Protein AF-0000000070730265 (afdb_homodimer)

Nearest PDB structures (foldseek):
  7rja-assembly1_B  TM=9.788E-01  e=1.476E-58  Candida albicans SC5314
  8ab7-assembly1_B  TM=8.749E-01  e=6.401E-38  Yarrowia lipolytica
  8e7s-assembly1_B  TM=9.043E-01  e=6.675E-35  Saccharomyces cerevisiae
  8q1b-assembly1_M  TM=8.495E-01  e=5.664E-34  Schizosaccharomyces pombe
  7jrg-assembly1_B  TM=8.552E-01  e=3.937E-26  Vigna radiata var. radiata

Foldseek 3Di:
DPPPPFDWDWDADDLAAIEIEGADPDQKKKKKKKQQQLACLHDDFALSVLLQQLQQADFPVDHSVRSVVVCVVQPKDWGWDHDLGIIMIIMMGGQVCLLVVLQSNLRRLQTRDLDPVCSVPGSVVVLVVVVVVQCLDQVSVQVLCQQCQFQVHRSNGGRGDDVVGDDDSVNSVVSSLQRSGNNRIYMYMYNYDRVVNNVSNCVHSNVNHHSHDDDDDDATDTDWPAEAEAAHADKKKKKKKDKFFLQCVQQLLLLQQLQAAPLDGDCVHVLVVQAQWHWDWADDPRIIMTMIMRIGHLQSRQVSVVVSLVSSVPQDLVSSVVSQVVSVVSLVSVADSVRGDDDGHDSDDDDRDTIYMYIYHDPVRHDDPVVD/DPPPPFDWDWDADDLAAIEIETADPDQKKKKKKKQQQLACLHDDFALSVLLQQLQQADFPVDHSVRSVVVCVVQVKDWGWDHDLGIIMIIMMGGQVCLLVVLQSNLRRLQTRDLDPVCSVPGSVVVLVVVVVVQCLDQVSVQVLCQQCQFQVHRSNGGRGDDVVGDDDSVNSVVSSLQRSGNNRMYMYMYNYDRVVNNVSNCVHSNVVHHSHDDDDDDQTDTDWPAEAEAAHADKKKKKKKDKFFLQCVQQLLLLQQLQAAPLDGDCVHVLVVQAQWHWDWADDPRIIMTMIMRIGHLQSRQVSVVVSLVSSVPQDLVSSVVSQVVSVVSQVSVADSVRGDDDGHDSDDDDRDTIYMYIYHDPVRHDDPVVD

InterPro domains:
  IPR007863 Peptidase M16, C-terminal [PF05193] (167-322)
  IPR011249 Metalloenzyme, LuxS/M16 peptidase-like [SSF63411] (34-213)
  IPR011249 Metalloenzyme, LuxS/M16 peptidase-like [SSF63411] (220-372)
  IPR011765 Peptidase M16, N-terminal [PF00675] (45-161)
  IPR050361 Mitochondrial Processing Peptidase/Ubiquinol-cytochrome c Reductase Complex [PTHR11851] (11-334)

pLDDT: mean 91.42, std 9.84, range [24.59, 98.94]

Sequence (744 aa):
MLSRTAVRAYSSVPNGIKISTKESVNGLTKLHVVVSNAGAKDGKFGTSHLLSKFAFLNNGAKSALRFTRESELLGGHFKGHVRRDALVLKTKFLKQDLPYYVEALGNVLSNTQFTPHEFEEVVLPSALAEARAAQSNSHFTGLEKLHEITFRRGLGNPLYYSESTPIEVEELAQFAQDNFTGENIQIVAQGADEADLTKFVEESAFCYLPKGSKAQAATPEFHKNAEARIPATGKSTALIGFPVKPADFGRYEVLSAAIGTSTLPTSVAPLFKIPGATSHLYKYKDAGLFVISVSGKASDVAQGIRQAKKVAESVTSSDLSKAVKSAELSIALQSKVAHPLEFKPTAADAPVKDFNYVAVGDLNVLPFASELMLSRTAVRAYSSVPNGIKISTKESVNGLTKLHVVVSNAGAKDGKFGTSHLLSKFAFLNNGAKSALRFTRESELLGGHFKGHVRRDALVLKTKFLKQDLPYYVEALGNVLSNTQFTPHEFEEVVLPSALAEARAAQSNSHFTGLEKLHEITFRRGLGNPLYYSESTPIEVEELAQFAQDNFTGENIQIVAQGADEADLTKFVEESAFCYLPKGSKAQAATPEFHKNAEARIPATGKSTALIGFPVKPADFGRYEVLSAAIGTSTLPTSVAPLFKIPGATSHLYKYKDAGLFVISVSGKASDVAQGIRQAKKVAESVTSSDLSKAVKSAELSIALQSKVAHPLEFKPTAADAPVKDFNYVAVGDLNVLPFASEL

Radius of gyration: 31.48 Å; Cα contacts (8 Å, |Δi|>4): 1653; chains: 2; bounding box: 56×95×72 Å

Structure (mmCIF, N/CA/C/O backbone):
data_AF-0000000070730265-model_v1
#
loop_
_entity.id
_entity.type
_entity.pdbx_description
1 polymer 'Cytochrome b-c1 complex subunit 2, mitochondrial'
#
loop_
_atom_site.group_PDB
_atom_site.id
_atom_site.type_symbol
_atom_site.label_atom_id
_atom_site.label_alt_id
_atom_site.label_comp_id
_atom_site.label_asym_id
_atom_site.label_entity_id
_atom_site.label_seq_id
_atom_site.pdbx_PDB_ins_code
_atom_site.Cartn_x
_atom_site.Cartn_y
_atom_site.Cartn_z
_atom_site.occupancy
_atom_site.B_iso_or_equiv
_atom_site.auth_seq_id
_atom_site.auth_comp_id
_atom_site.auth_asym_id
_atom_site.auth_atom_id
_atom_site.pdbx_PDB_model_num
ATOM 1 N N . MET A 1 1 ? 22.578 44.375 25.281 1 24.59 1 MET A N 1
ATOM 2 C CA . MET A 1 1 ? 21.391 44.875 24.578 1 24.59 1 MET A CA 1
ATOM 3 C C . MET A 1 1 ? 20.359 43.75 24.453 1 24.59 1 MET A C 1
ATOM 5 O O . MET A 1 1 ? 20.625 42.688 23.875 1 24.59 1 MET A O 1
ATOM 9 N N . LEU A 1 2 ? 19.484 43.469 25.391 1 33.03 2 LEU A N 1
ATOM 10 C CA . LEU A 1 2 ? 18.625 42.375 25.781 1 33.03 2 LEU A CA 1
ATOM 11 C C . LEU A 1 2 ? 17.672 42 24.641 1 33.03 2 LEU A C 1
ATOM 13 O O . LEU A 1 2 ? 17.219 42.875 23.891 1 33.03 2 LEU A O 1
ATOM 17 N N . SER A 1 3 ? 17.891 40.875 24.047 1 38.22 3 SER A N 1
ATOM 18 C CA . SER A 1 3 ? 17.031 40.281 23.016 1 38.22 3 SER A CA 1
ATOM 19 C C . SER A 1 3 ? 15.562 40.656 23.266 1 38.22 3 SER A C 1
ATOM 21 O O . SER A 1 3 ? 15 40.312 24.312 1 38.22 3 SER A O 1
ATOM 23 N N . ARG A 1 4 ? 15.133 41.875 23.125 1 40.62 4 ARG A N 1
ATOM 24 C CA . ARG A 1 4 ? 13.773 42.375 23.281 1 40.62 4 ARG A CA 1
ATOM 25 C C . ARG A 1 4 ? 12.742 41.344 22.875 1 40.62 4 ARG A C 1
ATOM 27 O O . ARG A 1 4 ? 12.719 40.906 21.719 1 40.62 4 ARG A O 1
ATOM 34 N N . THR A 1 5 ? 12.359 40.375 23.641 1 45.91 5 THR A N 1
ATOM 35 C CA . THR A 1 5 ? 11.328 39.375 23.656 1 45.91 5 THR A CA 1
ATOM 36 C C . THR A 1 5 ? 10.055 39.875 22.969 1 45.91 5 THR A C 1
ATOM 38 O O . THR A 1 5 ? 9.453 40.844 23.422 1 45.91 5 THR A O 1
ATOM 41 N N . ALA A 1 6 ? 10.125 39.844 21.688 1 56.91 6 ALA A N 1
ATOM 42 C CA . ALA A 1 6 ? 9 40.281 20.844 1 56.91 6 ALA A CA 1
ATOM 43 C C . ALA A 1 6 ? 7.668 39.969 21.531 1 56.91 6 ALA A C 1
ATOM 45 O O . ALA A 1 6 ? 7.398 38.812 21.891 1 56.91 6 ALA A O 1
ATOM 46 N N . VAL A 1 7 ? 7.031 40.906 22.016 1 65.19 7 VAL A N 1
ATOM 47 C CA . VAL A 1 7 ? 5.781 40.969 22.766 1 65.19 7 VAL A CA 1
ATOM 48 C C . VAL A 1 7 ? 4.641 40.406 21.922 1 65.19 7 VAL A C 1
ATOM 50 O O . VAL A 1 7 ? 4.484 40.812 20.75 1 65.19 7 VAL A O 1
ATOM 53 N N . ARG A 1 8 ? 4.203 39.062 22.266 1 76.44 8 ARG A N 1
ATOM 54 C CA . ARG A 1 8 ? 3 38.531 21.656 1 76.44 8 ARG A CA 1
ATOM 55 C C . ARG A 1 8 ? 1.749 39.219 22.188 1 76.44 8 ARG A C 1
ATOM 57 O O . ARG A 1 8 ? 1.658 39.5 23.375 1 76.44 8 ARG A O 1
ATOM 64 N N . ALA A 1 9 ? 0.858 39.688 21.266 1 77.75 9 ALA A N 1
ATOM 65 C CA . ALA A 1 9 ? -0.432 40.281 21.625 1 77.75 9 ALA A CA 1
ATOM 66 C C . ALA A 1 9 ? -1.584 39.406 21.125 1 77.75 9 ALA A C 1
ATOM 68 O O . ALA A 1 9 ? -1.46 38.719 20.109 1 77.75 9 ALA A O 1
ATOM 69 N N . TYR A 1 10 ? -2.615 39.312 21.969 1 82.06 10 TYR A N 1
ATOM 70 C CA . TYR A 1 10 ? -3.781 38.469 21.641 1 82.06 10 TYR A CA 1
ATOM 71 C C . TYR A 1 10 ? -5.055 39.312 21.656 1 82.06 10 TYR A C 1
ATOM 73 O O . TYR A 1 10 ? -5.199 40.219 22.484 1 82.06 10 TYR A O 1
ATOM 81 N N . SER A 1 11 ? -5.867 39.094 20.719 1 87.06 11 SER A N 1
ATOM 82 C CA . SER A 1 11 ? -7.195 39.688 20.688 1 87.06 11 SER A CA 1
ATOM 83 C C . SER A 1 11 ? -8.195 38.781 19.969 1 87.06 11 SER A C 1
ATOM 85 O O . SER A 1 11 ? -7.863 37.656 19.594 1 87.06 11 SER A O 1
ATOM 87 N N . SER A 1 12 ? -9.461 39.156 20.094 1 88 12 SER A N 1
ATOM 88 C CA . SER A 1 12 ? -10.516 38.438 19.391 1 88 12 SER A CA 1
ATOM 89 C C . SER A 1 12 ? -11.547 39.375 18.797 1 88 12 SER A C 1
ATOM 91 O O . SER A 1 12 ? -11.68 40.531 19.266 1 88 12 SER A O 1
ATOM 93 N N . VAL A 1 13 ? -12.141 38.969 17.812 1 91.56 13 VAL A N 1
ATOM 94 C CA . VAL A 1 13 ? -13.211 39.781 17.219 1 91.56 13 VAL A CA 1
ATOM 95 C C . VAL A 1 13 ? -14.57 39.156 17.578 1 91.56 13 VAL A C 1
ATOM 97 O O . VAL A 1 13 ? -14.641 38.031 18.078 1 91.56 13 VAL A O 1
ATOM 100 N N . PRO A 1 14 ? -15.648 39.844 17.297 1 86.19 14 PRO A N 1
ATOM 101 C CA . PRO A 1 14 ? -16.969 39.469 17.812 1 86.19 14 PRO A CA 1
ATOM 102 C C . PRO A 1 14 ? -17.406 38.094 17.312 1 86.19 14 PRO A C 1
ATOM 104 O O . PRO A 1 14 ? -18.109 37.375 18.031 1 86.19 14 PRO A O 1
ATOM 107 N N . ASN A 1 15 ? -17.078 37.688 16.188 1 91.81 15 ASN A N 1
ATOM 108 C CA . ASN A 1 15 ? -17.531 36.406 15.68 1 91.81 15 ASN A CA 1
ATOM 109 C C . ASN A 1 15 ? -16.641 35.25 16.141 1 91.81 15 ASN A C 1
ATOM 111 O O . ASN A 1 15 ? -16.766 34.125 15.672 1 91.81 15 ASN A O 1
ATOM 115 N N . GLY A 1 16 ? -15.703 35.562 17 1 91.94 16 GLY A N 1
ATOM 116 C CA . GLY A 1 16 ? -14.969 34.5 17.672 1 91.94 16 GLY A CA 1
ATOM 117 C C . GLY A 1 16 ? -13.578 34.312 17.109 1 91.94 16 GLY A C 1
ATOM 118 O O . GLY A 1 16 ? -12.797 33.5 17.641 1 91.94 16 GLY A O 1
ATOM 119 N N . ILE A 1 17 ? -13.211 34.969 16.062 1 95 17 ILE A N 1
ATOM 120 C CA . ILE A 1 17 ? -11.891 34.844 15.461 1 95 17 ILE A CA 1
ATOM 121 C C . ILE A 1 17 ? -10.82 35.312 16.438 1 95 17 ILE A C 1
ATOM 123 O O . ILE A 1 17 ? -10.945 36.375 17.047 1 95 17 ILE A O 1
ATOM 127 N N . LYS A 1 18 ? -9.844 34.5 16.609 1 93.06 18 LYS A N 1
ATOM 128 C CA . LYS A 1 18 ? -8.734 34.844 17.5 1 93.06 18 LYS A CA 1
ATOM 129 C C . LYS A 1 18 ? -7.574 35.469 16.703 1 93.06 18 LYS A C 1
ATOM 131 O O . LYS A 1 18 ? -7.285 35 15.586 1 93.06 18 LYS A O 1
ATOM 136 N N . ILE A 1 19 ? -6.938 36.438 17.281 1 94.31 19 ILE A N 1
ATOM 137 C CA . ILE A 1 19 ? -5.84 37.125 16.609 1 94.31 19 ILE A CA 1
ATOM 138 C C . ILE A 1 19 ? -4.605 37.094 17.5 1 94.31 19 ILE A C 1
ATOM 140 O O . ILE A 1 19 ? -4.699 37.375 18.703 1 94.31 19 ILE A O 1
ATOM 144 N N . SER A 1 20 ? -3.559 36.719 16.953 1 91.5 20 SER A N 1
ATOM 145 C CA . SER A 1 20 ? -2.273 36.75 17.656 1 91.5 20 SER A CA 1
ATOM 146 C C . SER A 1 20 ? -1.208 37.438 16.797 1 91.5 20 SER A C 1
ATOM 148 O O . SER A 1 20 ? -1.134 37.188 15.586 1 91.5 20 SER A O 1
ATOM 150 N N . THR A 1 21 ? -0.407 38.344 17.375 1 89.69 21 THR A N 1
ATOM 151 C CA . THR A 1 21 ? 0.619 39.031 16.625 1 89.69 21 THR A CA 1
ATOM 152 C C . THR A 1 21 ? 1.957 39 17.359 1 89.69 21 THR A C 1
ATOM 154 O O . THR A 1 21 ? 1.995 38.844 18.578 1 89.69 21 THR A O 1
ATOM 157 N N . LYS A 1 22 ? 2.941 38.906 16.609 1 85.44 22 LYS A N 1
ATOM 158 C CA . LYS A 1 22 ? 4.305 39.062 17.109 1 85.44 22 LYS A CA 1
ATOM 159 C C . LYS A 1 22 ? 5.031 40.188 16.375 1 85.44 22 LYS A C 1
ATOM 161 O O . LYS A 1 22 ? 5.02 40.25 15.141 1 85.44 22 LYS A O 1
ATOM 166 N N . GLU A 1 23 ? 5.527 41.125 17.109 1 76.75 23 GLU A N 1
ATOM 167 C CA . GLU A 1 23 ? 6.191 42.281 16.5 1 76.75 23 GLU A CA 1
ATOM 168 C C . GLU A 1 23 ? 7.512 41.875 15.859 1 76.75 23 GLU A C 1
ATOM 170 O O . GLU A 1 23 ? 8.188 40.938 16.344 1 76.75 23 GLU A O 1
ATOM 175 N N . SER A 1 24 ? 7.605 42.188 14.672 1 73.88 24 SER A N 1
ATOM 176 C CA . SER A 1 24 ? 8.891 42 14.008 1 73.88 24 SER A CA 1
ATOM 177 C C . SER A 1 24 ? 9.438 43.312 13.461 1 73.88 24 SER A C 1
ATOM 179 O O . SER A 1 24 ? 8.672 44.219 13.172 1 73.88 24 SER A O 1
ATOM 181 N N . VAL A 1 25 ? 10.805 43.406 13.57 1 66.94 25 VAL A N 1
ATOM 182 C CA . VAL A 1 25 ? 11.477 44.656 13.203 1 66.94 25 VAL A CA 1
ATOM 183 C C . VAL A 1 25 ? 11.609 44.719 11.68 1 66.94 25 VAL A C 1
ATOM 185 O O . VAL A 1 25 ? 11.898 45.781 11.133 1 66.94 25 VAL A O 1
ATOM 188 N N . ASN A 1 26 ? 11.164 43.656 11.031 1 73.88 26 ASN A N 1
ATOM 189 C CA . ASN A 1 26 ? 11.445 43.719 9.602 1 73.88 26 ASN A CA 1
ATOM 190 C C . ASN A 1 26 ? 10.266 44.312 8.828 1 73.88 26 ASN A C 1
ATOM 192 O O . ASN A 1 26 ? 9.18 44.5 9.383 1 73.88 26 ASN A O 1
ATOM 196 N N . GLY A 1 27 ? 10.5 45.062 7.734 1 82.81 27 GLY A N 1
ATOM 197 C CA . GLY A 1 27 ? 9.539 45.688 6.852 1 82.81 27 GLY A CA 1
ATOM 198 C C . GLY A 1 27 ? 8.578 44.719 6.203 1 82.81 27 GLY A C 1
ATOM 199 O O . GLY A 1 27 ? 7.707 45.125 5.426 1 82.81 27 GLY A O 1
ATOM 200 N N . LEU A 1 28 ? 8.633 43.438 6.602 1 88.25 28 LEU A N 1
ATOM 201 C CA . LEU A 1 28 ? 7.793 42.406 6.004 1 88.25 28 LEU A CA 1
ATOM 202 C C . LEU A 1 28 ? 6.789 41.844 7.02 1 88.25 28 LEU A C 1
ATOM 204 O O . LEU A 1 28 ? 7.098 41.75 8.211 1 88.25 28 LEU A O 1
ATOM 208 N N . THR A 1 29 ? 5.57 41.562 6.543 1 91.19 29 THR A N 1
ATOM 209 C CA . THR A 1 29 ? 4.531 40.938 7.359 1 91.19 29 THR A CA 1
ATOM 210 C C . THR A 1 29 ? 4.211 39.531 6.863 1 91.19 29 THR A C 1
ATOM 212 O O . THR A 1 29 ? 4.035 39.312 5.66 1 91.19 29 THR A O 1
ATOM 215 N N . LYS A 1 30 ? 4.293 38.594 7.672 1 92.06 30 LYS A N 1
ATOM 216 C CA . LYS A 1 30 ? 3.766 37.281 7.426 1 92.06 30 LYS A CA 1
ATOM 217 C C . LYS A 1 30 ? 2.414 37.062 8.109 1 92.06 30 LYS A C 1
ATOM 219 O O . LYS A 1 30 ? 2.301 37.219 9.328 1 92.06 30 LYS A O 1
ATOM 224 N N . LEU A 1 31 ? 1.412 36.906 7.316 1 93 31 LEU A N 1
ATOM 225 C CA . LEU A 1 31 ? 0.05 36.719 7.809 1 93 31 LEU A CA 1
ATOM 226 C C . LEU A 1 31 ? -0.465 35.312 7.496 1 93 31 LEU A C 1
ATOM 228 O O . LEU A 1 31 ? -0.517 34.906 6.332 1 93 31 LEU A O 1
ATOM 232 N N . HIS A 1 32 ? -0.799 34.562 8.586 1 94.56 32 HIS A N 1
ATOM 233 C CA . HIS A 1 32 ? -1.324 33.219 8.438 1 94.56 32 HIS A CA 1
ATOM 234 C C . HIS A 1 32 ? -2.736 33.094 9.008 1 94.56 32 HIS A C 1
ATOM 236 O O . HIS A 1 32 ? -3.02 33.625 10.078 1 94.56 32 HIS A O 1
ATOM 242 N N . VAL A 1 33 ? -3.586 32.562 8.266 1 95.94 33 VAL A N 1
ATOM 243 C CA . VAL A 1 33 ? -4.918 32.219 8.75 1 95.94 33 VAL A CA 1
ATOM 244 C C . VAL A 1 33 ? -5.016 30.703 8.93 1 95.94 33 VAL A C 1
ATOM 246 O O . VAL A 1 33 ? -4.848 29.938 7.973 1 95.94 33 VAL A O 1
ATOM 249 N N . VAL A 1 34 ? -5.293 30.266 10.164 1 94.94 34 VAL A N 1
ATOM 250 C CA . VAL A 1 34 ? -5.352 28.844 10.492 1 94.94 34 VAL A CA 1
ATOM 251 C C . VAL A 1 34 ? -6.797 28.438 10.758 1 94.94 34 VAL A C 1
ATOM 253 O O . VAL A 1 34 ? -7.457 29 11.641 1 94.94 34 VAL A O 1
ATOM 256 N N . VAL A 1 35 ? -7.258 27.516 10 1 95 35 VAL A N 1
ATOM 257 C CA . VAL A 1 35 ? -8.578 26.953 10.234 1 95 35 VAL A CA 1
ATOM 258 C C . VAL A 1 35 ? -8.445 25.562 10.859 1 95 35 VAL A C 1
ATOM 260 O O . VAL A 1 35 ? -8.133 24.594 10.172 1 95 35 VAL A O 1
ATOM 263 N N . SER A 1 36 ? -8.68 25.297 12.148 1 91.06 36 SER A N 1
ATOM 264 C CA . SER A 1 36 ? -8.398 24.094 12.922 1 91.06 36 SER A CA 1
ATOM 265 C C . SER A 1 36 ? -9.352 22.953 12.555 1 91.06 36 SER A C 1
ATOM 267 O O . SER A 1 36 ? -9 21.781 12.68 1 91.06 36 SER A O 1
ATOM 269 N N . ASN A 1 37 ? -10.484 22.984 12.109 1 91.38 37 ASN A N 1
ATOM 270 C CA . ASN A 1 37 ? -11.43 21.922 11.766 1 91.38 37 ASN A CA 1
ATOM 271 C C . ASN A 1 37 ? -11.555 21.75 10.258 1 91.38 37 ASN A C 1
ATOM 273 O O . ASN A 1 37 ? -12.633 21.422 9.75 1 91.38 37 ASN A O 1
ATOM 277 N N . ALA A 1 38 ? -10.43 22 9.664 1 94.31 38 ALA A N 1
ATOM 278 C CA . ALA A 1 38 ? -10.414 21.844 8.211 1 94.31 38 ALA A CA 1
ATOM 279 C C . ALA A 1 38 ? -9.109 21.219 7.742 1 94.31 38 ALA A C 1
ATOM 281 O O . ALA A 1 38 ? -8.609 21.516 6.656 1 94.31 38 ALA A O 1
ATOM 282 N N . GLY A 1 39 ? -8.508 20.453 8.648 1 95.44 39 GLY A N 1
ATOM 283 C CA . GLY A 1 39 ? -7.316 19.703 8.273 1 95.44 39 GLY A CA 1
ATOM 284 C C . GLY A 1 39 ? -7.629 18.406 7.559 1 95.44 39 GLY A C 1
ATOM 285 O O . GLY A 1 39 ? -8.797 18.078 7.332 1 95.44 39 GLY A O 1
ATOM 286 N N . ALA A 1 40 ? -6.586 17.719 7.219 1 96.69 40 ALA A N 1
ATOM 287 C CA . ALA A 1 40 ? -6.754 16.453 6.52 1 96.69 40 ALA A CA 1
ATOM 288 C C . ALA A 1 40 ? -7.52 15.445 7.379 1 96.69 40 ALA A C 1
ATOM 290 O O . ALA A 1 40 ? -8.195 14.555 6.852 1 96.69 40 ALA A O 1
ATOM 291 N N . LYS A 1 41 ? -7.406 15.555 8.695 1 95.56 41 LYS A N 1
ATOM 292 C CA . LYS A 1 41 ? -8.047 14.617 9.609 1 95.56 41 LYS A CA 1
ATOM 293 C C . LYS A 1 41 ? -9.562 14.828 9.641 1 95.56 41 LYS A C 1
ATOM 295 O O . LYS A 1 41 ? -10.297 14.016 10.195 1 95.56 41 LYS A O 1
ATOM 300 N N . ASP A 1 42 ? -9.953 15.961 9.008 1 93.19 42 ASP A N 1
ATOM 301 C CA . ASP A 1 42 ? -11.367 16.328 9.086 1 93.19 42 ASP A CA 1
ATOM 302 C C . ASP A 1 42 ? -12.086 16.031 7.77 1 93.19 42 ASP A C 1
ATOM 304 O O . ASP A 1 42 ? -11.555 16.312 6.695 1 93.19 42 ASP A O 1
ATOM 308 N N . GLY A 1 43 ? -13.18 15.406 7.828 1 92.38 43 GLY A N 1
ATOM 309 C CA . GLY A 1 43 ? -14.008 15.188 6.652 1 92.38 43 GLY A CA 1
ATOM 310 C C . GLY A 1 43 ? -13.547 14.031 5.797 1 92.38 43 GLY A C 1
ATOM 311 O O . GLY A 1 43 ? -12.82 13.156 6.27 1 92.38 43 GLY A O 1
ATOM 312 N N . LYS A 1 44 ? -14.078 14.109 4.504 1 95.5 44 LYS A N 1
ATOM 313 C CA . LYS A 1 44 ? -13.734 13.094 3.512 1 95.5 44 LYS A CA 1
ATOM 314 C C . LYS A 1 44 ? -12.266 13.203 3.094 1 95.5 44 LYS A C 1
ATOM 316 O O . LYS A 1 44 ? -11.711 14.305 3.07 1 95.5 44 LYS A O 1
ATOM 321 N N . PHE A 1 45 ? -11.672 11.977 2.707 1 97.94 45 PHE A N 1
ATOM 322 C CA . PHE A 1 45 ? -10.266 11.961 2.324 1 97.94 45 PHE A CA 1
ATOM 323 C C . PHE A 1 45 ? -10.008 12.961 1.201 1 97.94 45 PHE A C 1
ATOM 325 O O . PHE A 1 45 ? -10.609 12.867 0.132 1 97.94 45 PHE A O 1
ATOM 332 N N . GLY A 1 46 ? -9.141 13.891 1.495 1 97.62 46 GLY A N 1
ATOM 333 C CA . GLY A 1 46 ? -8.695 14.781 0.437 1 97.62 46 GLY A CA 1
ATOM 334 C C . GLY A 1 46 ? -9.453 16.094 0.409 1 97.62 46 GLY A C 1
ATOM 335 O O . GLY A 1 46 ? -9.102 17.016 -0.335 1 97.62 46 GLY A O 1
ATOM 336 N N . THR A 1 47 ? -10.469 16.297 1.223 1 97.69 47 THR A N 1
ATOM 337 C CA . THR A 1 47 ? -11.312 17.484 1.212 1 97.69 47 THR A CA 1
ATOM 338 C C . THR A 1 47 ? -10.477 18.734 1.493 1 97.69 47 THR A C 1
ATOM 340 O O . THR A 1 47 ? -10.523 19.703 0.728 1 97.69 47 THR A O 1
ATOM 343 N N . SER A 1 48 ? -9.727 18.656 2.566 1 97.44 48 SER A N 1
ATOM 344 C CA . SER A 1 48 ? -8.922 19.812 2.963 1 97.44 48 SER A CA 1
ATOM 345 C C . SER A 1 48 ? -7.898 20.156 1.889 1 97.44 48 SER A C 1
ATOM 347 O O . SER A 1 48 ? -7.648 21.344 1.628 1 97.44 48 SER A O 1
ATOM 349 N N . HIS A 1 49 ? -7.293 19.172 1.327 1 98.12 49 HIS A N 1
ATOM 350 C CA . HIS A 1 49 ? -6.316 19.391 0.262 1 98.12 49 HIS A CA 1
ATOM 351 C C . HIS A 1 49 ? -6.941 20.109 -0.924 1 98.12 49 HIS A C 1
ATOM 353 O O . HIS A 1 49 ? -6.379 21.078 -1.429 1 98.12 49 HIS A O 1
ATOM 359 N N . LEU A 1 50 ? -8.102 19.672 -1.36 1 97.81 50 LEU A N 1
ATOM 360 C CA . LEU A 1 50 ? -8.789 20.297 -2.484 1 97.81 50 LEU A CA 1
ATOM 361 C C . LEU A 1 50 ? -9.195 21.734 -2.143 1 97.81 50 LEU A C 1
ATOM 363 O O . LEU A 1 50 ? -9.109 22.625 -2.99 1 97.81 50 LEU A O 1
ATOM 367 N N . LEU A 1 51 ? -9.641 21.922 -0.92 1 96.81 51 LEU A N 1
ATOM 368 C CA . LEU A 1 51 ? -10 23.266 -0.482 1 96.81 51 LEU A CA 1
ATOM 369 C C . LEU A 1 51 ? -8.789 24.188 -0.526 1 96.81 51 LEU A C 1
ATOM 371 O O . LEU A 1 51 ? -8.914 25.359 -0.895 1 96.81 51 LEU A O 1
ATOM 375 N N . SER A 1 52 ? -7.656 23.688 -0.138 1 96.19 52 SER A N 1
ATOM 376 C CA . SER A 1 52 ? -6.441 24.5 -0.182 1 96.19 52 SER A CA 1
ATOM 377 C C . SER A 1 52 ? -6.125 24.938 -1.606 1 96.19 52 SER A C 1
ATOM 379 O O . SER A 1 52 ? -5.566 26.016 -1.816 1 96.19 52 SER A O 1
ATOM 381 N N . LYS A 1 53 ? -6.461 24.109 -2.566 1 94.25 53 LYS A N 1
ATOM 382 C CA . LYS A 1 53 ? -6.215 24.438 -3.969 1 94.25 53 LYS A CA 1
ATOM 383 C C . LYS A 1 53 ? -7.246 25.438 -4.488 1 94.25 53 LYS A C 1
ATOM 385 O O . LYS A 1 53 ? -6.992 26.156 -5.465 1 94.25 53 LYS A O 1
ATOM 390 N N . PHE A 1 54 ? -8.398 25.453 -3.889 1 92.19 54 PHE A N 1
ATOM 391 C CA . PHE A 1 54 ? -9.43 26.422 -4.25 1 92.19 54 PHE A CA 1
ATOM 392 C C . PHE A 1 54 ? -9.086 27.812 -3.709 1 92.19 54 PHE A C 1
ATOM 394 O O . PHE A 1 54 ? -9.633 28.812 -4.172 1 92.19 54 PHE A O 1
ATOM 401 N N . ALA A 1 55 ? -8.164 27.688 -2.746 1 86.75 55 ALA A N 1
ATOM 402 C CA . ALA A 1 55 ? -7.824 28.953 -2.107 1 86.75 55 ALA A CA 1
ATOM 403 C C . ALA A 1 55 ? -7.227 29.938 -3.115 1 86.75 55 ALA A C 1
ATOM 405 O O . ALA A 1 55 ? -6.352 29.562 -3.904 1 86.75 55 ALA A O 1
ATOM 406 N N . PHE A 1 56 ? -7.699 31.094 -3.238 1 81.69 56 PHE A N 1
ATOM 407 C CA . PHE A 1 56 ? -7.191 32.25 -3.994 1 81.69 56 PHE A CA 1
ATOM 408 C C . PHE A 1 56 ? -7.617 32.156 -5.453 1 81.69 56 PHE A C 1
ATOM 410 O O . PHE A 1 56 ? -6.98 32.75 -6.328 1 81.69 56 PHE A O 1
ATOM 417 N N . LEU A 1 57 ? -8.516 31.219 -5.684 1 83.94 57 LEU A N 1
ATOM 418 C CA . LEU A 1 57 ? -9.156 31.25 -6.992 1 83.94 57 LEU A CA 1
ATOM 419 C C . LEU A 1 57 ? -10.289 32.281 -7.008 1 83.94 57 LEU A C 1
ATOM 421 O O . LEU A 1 57 ? -10.188 33.344 -6.375 1 83.94 57 LEU A O 1
ATOM 425 N N . ASN A 1 58 ? -11.273 32.062 -7.859 1 79.75 58 ASN A N 1
ATOM 426 C CA . ASN A 1 58 ? -12.32 33.062 -8.008 1 79.75 58 ASN A CA 1
ATOM 427 C C . ASN A 1 58 ? -13.188 33.156 -6.758 1 79.75 58 ASN A C 1
ATOM 429 O O . ASN A 1 58 ? -13.547 32.125 -6.168 1 79.75 58 ASN A O 1
ATOM 433 N N . ASN A 1 59 ? -13.273 34.344 -6.41 1 78.56 59 ASN A N 1
ATOM 434 C CA . ASN A 1 59 ? -14.242 34.625 -5.344 1 78.56 59 ASN A CA 1
ATOM 435 C C . ASN A 1 59 ? -15.25 35.688 -5.754 1 78.56 59 ASN A C 1
ATOM 437 O O . ASN A 1 59 ? -15.219 36.188 -6.883 1 78.56 59 ASN A O 1
ATOM 441 N N . GLY A 1 60 ? -16.344 35.875 -5.09 1 74.12 60 GLY A N 1
ATOM 442 C CA . GLY A 1 60 ? -17.391 36.812 -5.438 1 74.12 60 GLY A CA 1
ATOM 443 C C . GLY A 1 60 ? -16.859 38.219 -5.703 1 74.12 60 GLY A C 1
ATOM 444 O O . GLY A 1 60 ? -17.422 38.969 -6.52 1 74.12 60 GLY A O 1
ATOM 445 N N . ALA A 1 61 ? -15.719 38.5 -5.152 1 73.38 61 ALA A N 1
ATOM 446 C CA . ALA A 1 61 ? -15.211 39.875 -5.203 1 73.38 61 ALA A CA 1
ATOM 447 C C . ALA A 1 61 ? -14.133 40.031 -6.273 1 73.38 61 ALA A C 1
ATOM 449 O O . ALA A 1 61 ? -13.961 41.094 -6.852 1 73.38 61 ALA A O 1
ATOM 450 N N . LYS A 1 62 ? -13.391 38.906 -6.473 1 75.75 62 LYS A N 1
ATOM 451 C CA . LYS A 1 62 ? -12.211 39 -7.324 1 75.75 62 LYS A CA 1
ATOM 452 C C . LYS A 1 62 ? -11.945 37.688 -8.047 1 75.75 62 LYS A C 1
ATOM 454 O O . LYS A 1 62 ? -12.141 36.594 -7.48 1 75.75 62 LYS A O 1
ATOM 459 N N . SER A 1 63 ? -11.562 37.906 -9.227 1 77.5 63 SER A N 1
ATOM 460 C CA . SER A 1 63 ? -11.164 36.719 -9.984 1 77.5 63 SER A CA 1
ATOM 461 C C . SER A 1 63 ? -9.781 36.25 -9.57 1 77.5 63 SER A C 1
ATOM 463 O O . SER A 1 63 ? -8.992 37.031 -9.016 1 77.5 63 SER A O 1
ATOM 465 N N . ALA A 1 64 ? -9.547 35.031 -9.758 1 78.06 64 ALA A N 1
ATOM 466 C CA . ALA A 1 64 ? -8.242 34.438 -9.469 1 78.06 64 ALA A CA 1
ATOM 467 C C . ALA A 1 64 ? -7.121 35.188 -10.172 1 78.06 64 ALA A C 1
ATOM 469 O O . ALA A 1 64 ? -6.078 35.469 -9.578 1 78.06 64 ALA A O 1
ATOM 470 N N . LEU A 1 65 ? -7.363 35.469 -11.352 1 72.81 65 LEU A N 1
ATOM 471 C CA . LEU A 1 65 ? -6.371 36.188 -12.164 1 72.81 65 LEU A CA 1
ATOM 472 C C . LEU A 1 65 ? -6.074 37.562 -11.586 1 72.81 65 LEU A C 1
ATOM 474 O O . LEU A 1 65 ? -4.918 37.969 -11.516 1 72.81 65 LEU A O 1
ATOM 478 N N . ARG A 1 66 ? -7.074 38.156 -11.227 1 75.31 66 ARG A N 1
ATOM 479 C CA . ARG A 1 66 ? -6.906 39.5 -10.664 1 75.31 66 ARG A CA 1
ATOM 480 C C . ARG A 1 66 ? -6.121 39.438 -9.359 1 75.31 66 ARG A C 1
ATOM 482 O O . ARG A 1 66 ? -5.234 40.281 -9.133 1 75.31 66 ARG A O 1
ATOM 489 N N . PHE A 1 67 ? -6.43 38.562 -8.57 1 77.56 67 PHE A N 1
ATOM 490 C CA . PHE A 1 67 ? -5.723 38.438 -7.297 1 77.56 67 PHE A CA 1
ATOM 491 C C . PHE A 1 67 ? -4.246 38.125 -7.531 1 77.56 67 PHE A C 1
ATOM 493 O O . PHE A 1 67 ? -3.381 38.75 -6.891 1 77.56 67 PHE A O 1
ATOM 500 N N . THR A 1 68 ? -3.977 37.219 -8.422 1 79 68 THR A N 1
ATOM 501 C CA . THR A 1 68 ? -2.596 36.844 -8.711 1 79 68 THR A CA 1
ATOM 502 C C . THR A 1 68 ? -1.814 38.031 -9.25 1 79 68 THR A C 1
ATOM 504 O O . THR A 1 68 ? -0.703 38.312 -8.797 1 79 68 THR A O 1
ATOM 507 N N . ARG A 1 69 ? -2.449 38.75 -10.102 1 79 69 ARG A N 1
ATOM 508 C CA . ARG A 1 69 ? -1.794 39.906 -10.711 1 79 69 ARG A CA 1
ATOM 509 C C . ARG A 1 69 ? -1.543 41 -9.68 1 79 69 ARG A C 1
ATOM 511 O O . ARG A 1 69 ? -0.462 41.594 -9.641 1 79 69 ARG A O 1
ATOM 518 N N . GLU A 1 70 ? -2.488 41.219 -8.898 1 80.44 70 GLU A N 1
ATOM 519 C CA . GLU A 1 70 ? -2.359 42.25 -7.875 1 80.44 70 GLU A CA 1
ATOM 520 C C . GLU A 1 70 ? -1.298 41.875 -6.844 1 80.44 70 GLU A C 1
ATOM 522 O O . GLU A 1 70 ? -0.517 42.719 -6.41 1 80.44 70 GLU A O 1
ATOM 527 N N . SER A 1 71 ? -1.277 40.688 -6.492 1 81.62 71 SER A N 1
ATOM 528 C CA . SER A 1 71 ? -0.296 40.219 -5.516 1 81.62 71 SER A CA 1
ATOM 529 C C . SER A 1 71 ? 1.121 40.312 -6.074 1 81.62 71 SER A C 1
ATOM 531 O O . SER A 1 71 ? 2.055 40.656 -5.352 1 81.62 71 SER A O 1
ATOM 533 N N . GLU A 1 72 ? 1.196 39.938 -7.309 1 80.56 72 GLU A N 1
ATOM 534 C CA . GLU A 1 72 ? 2.5 40.062 -7.953 1 80.56 72 GLU A CA 1
ATOM 535 C C . GLU A 1 72 ? 2.969 41.531 -7.973 1 80.56 72 GLU A C 1
ATOM 537 O O . GLU A 1 72 ? 4.141 41.812 -7.727 1 80.56 72 GLU A O 1
ATOM 542 N N . LEU A 1 73 ? 2.062 42.406 -8.273 1 81.06 73 LEU A N 1
ATOM 543 C CA . LEU A 1 73 ? 2.375 43.812 -8.312 1 81.06 73 LEU A CA 1
ATOM 544 C C . LEU A 1 73 ? 2.82 44.312 -6.941 1 81.06 73 LEU A C 1
ATOM 546 O O . LEU A 1 73 ? 3.678 45.188 -6.844 1 81.06 73 LEU A O 1
ATOM 550 N N . LEU A 1 74 ? 2.287 43.75 -5.957 1 85.38 74 LEU A N 1
ATOM 551 C CA . LEU A 1 74 ? 2.6 44.156 -4.598 1 85.38 74 LEU A CA 1
ATOM 552 C C . LEU A 1 74 ? 3.811 43.406 -4.059 1 85.38 74 LEU A C 1
ATOM 554 O O . LEU A 1 74 ? 4.336 43.75 -2.994 1 85.38 74 LEU A O 1
ATOM 558 N N . GLY A 1 75 ? 4.242 42.281 -4.879 1 80.81 75 GLY A N 1
ATOM 559 C CA . GLY A 1 75 ? 5.383 41.469 -4.488 1 80.81 75 GLY A CA 1
ATOM 560 C C . GLY A 1 75 ? 5.059 40.469 -3.404 1 80.81 75 GLY A C 1
ATOM 561 O O . GLY A 1 75 ? 5.953 40 -2.695 1 80.81 75 GLY A O 1
ATOM 562 N N . GLY A 1 76 ? 3.834 40.25 -3.207 1 87.38 76 GLY A N 1
ATOM 563 C CA . GLY A 1 76 ? 3.428 39.344 -2.143 1 87.38 76 GLY A CA 1
ATOM 564 C C . GLY A 1 76 ? 3.328 37.906 -2.594 1 87.38 76 GLY A C 1
ATOM 565 O O . GLY A 1 76 ? 3.336 37.625 -3.795 1 87.38 76 GLY A O 1
ATOM 566 N N . HIS A 1 77 ? 3.396 37.062 -1.611 1 89.12 77 HIS A N 1
ATOM 567 C CA . HIS A 1 77 ? 3.248 35.625 -1.84 1 89.12 77 HIS A CA 1
ATOM 568 C C . HIS A 1 77 ? 2.078 35.062 -1.043 1 89.12 77 HIS A C 1
ATOM 570 O O . HIS A 1 77 ? 1.77 35.562 0.047 1 89.12 77 HIS A O 1
ATOM 576 N N . PHE A 1 78 ? 1.393 34.156 -1.668 1 89.75 78 PHE A N 1
ATOM 577 C CA . PHE A 1 78 ? 0.267 33.531 -1.004 1 89.75 78 PHE A CA 1
ATOM 578 C C . PHE A 1 78 ? 0.224 32.031 -1.338 1 89.75 78 PHE A C 1
ATOM 580 O O . PHE A 1 78 ? 0.655 31.625 -2.418 1 89.75 78 PHE A O 1
ATOM 587 N N . LYS A 1 79 ? -0.175 31.266 -0.358 1 91.31 79 LYS A N 1
ATOM 588 C CA . LYS A 1 79 ? -0.271 29.828 -0.58 1 91.31 79 LYS A CA 1
ATOM 589 C C . LYS A 1 79 ? -1.246 29.188 0.401 1 91.31 79 LYS A C 1
ATOM 591 O O . LYS A 1 79 ? -1.308 29.578 1.569 1 91.31 79 LYS A O 1
ATOM 596 N N . GLY A 1 80 ? -2.049 28.312 -0.139 1 92.5 80 GLY A N 1
ATOM 597 C CA . GLY A 1 80 ? -2.805 27.422 0.721 1 92.5 80 GLY A CA 1
ATOM 598 C C . GLY A 1 80 ? -2.057 26.141 1.053 1 92.5 80 GLY A C 1
ATOM 599 O O . GLY A 1 80 ? -1.469 25.516 0.17 1 92.5 80 GLY A O 1
ATOM 600 N N . HIS A 1 81 ? -2.057 25.844 2.334 1 92.75 81 HIS A N 1
ATOM 601 C CA . HIS A 1 81 ? -1.312 24.688 2.797 1 92.75 81 HIS A CA 1
ATOM 602 C C . HIS A 1 81 ? -2.166 23.812 3.713 1 92.75 81 HIS A C 1
ATOM 604 O O . HIS A 1 81 ? -2.766 24.312 4.668 1 92.75 81 HIS A O 1
ATOM 610 N N . VAL A 1 82 ? -2.123 22.516 3.41 1 95.56 82 VAL A N 1
ATOM 611 C CA . VAL A 1 82 ? -2.926 21.594 4.219 1 95.56 82 VAL A CA 1
ATOM 612 C C . VAL A 1 82 ? -2.037 20.891 5.234 1 95.56 82 VAL A C 1
ATOM 614 O O . VAL A 1 82 ? -0.968 20.375 4.887 1 95.56 82 VAL A O 1
ATOM 617 N N . ARG A 1 83 ? -2.414 20.953 6.434 1 95.12 83 ARG A N 1
ATOM 618 C CA . ARG A 1 83 ? -1.863 20.141 7.516 1 95.12 83 ARG A CA 1
ATOM 619 C C . ARG A 1 83 ? -2.863 19.078 7.965 1 95.12 83 ARG A C 1
ATOM 621 O O . ARG A 1 83 ? -4.02 19.078 7.539 1 95.12 83 ARG A O 1
ATOM 628 N N . ARG A 1 84 ? -2.42 18.188 8.836 1 96 84 ARG A N 1
ATOM 629 C CA . ARG A 1 84 ? -3.34 17.156 9.305 1 96 84 ARG A CA 1
ATOM 630 C C . ARG A 1 84 ? -4.402 17.75 10.227 1 96 84 ARG A C 1
ATOM 632 O O . ARG A 1 84 ? -5.551 17.312 10.219 1 96 84 ARG A O 1
ATOM 639 N N . ASP A 1 85 ? -4.055 18.828 10.93 1 93.12 85 ASP A N 1
ATOM 640 C CA . ASP A 1 85 ? -4.984 19.328 11.938 1 93.12 85 ASP A CA 1
ATOM 641 C C . ASP A 1 85 ? -5.598 20.656 11.516 1 93.12 85 ASP A C 1
ATOM 643 O O . ASP A 1 85 ? -6.48 21.188 12.195 1 93.12 85 ASP A O 1
ATOM 647 N N . ALA A 1 86 ? -5.125 21.219 10.383 1 94.31 86 ALA A N 1
ATOM 648 C CA . ALA A 1 86 ? -5.66 22.531 10.016 1 94.31 86 ALA A CA 1
ATOM 649 C C . ALA A 1 86 ? -5.402 22.844 8.547 1 94.31 86 ALA A C 1
ATOM 651 O O . ALA A 1 86 ? -4.535 22.219 7.922 1 94.31 86 ALA A O 1
ATOM 652 N N . LEU A 1 87 ? -6.184 23.641 8.031 1 96.19 87 LEU A N 1
ATOM 653 C CA . LEU A 1 87 ? -5.918 24.328 6.77 1 96.19 87 LEU A CA 1
ATOM 654 C C . LEU A 1 87 ? -5.301 25.688 7.016 1 96.19 87 LEU A C 1
ATOM 656 O O . LEU A 1 87 ? -5.828 26.484 7.801 1 96.19 87 LEU A O 1
ATOM 660 N N . VAL A 1 88 ? -4.184 26 6.391 1 95.25 88 VAL A N 1
ATOM 661 C CA . VAL A 1 88 ? -3.469 27.234 6.672 1 95.25 88 VAL A CA 1
ATOM 662 C C . VAL A 1 88 ? -3.322 28.047 5.391 1 95.25 88 VAL A C 1
ATOM 664 O O . VAL A 1 88 ? -2.855 27.547 4.371 1 95.25 88 VAL A O 1
ATOM 667 N N . LEU A 1 89 ? -3.756 29.25 5.445 1 94.94 89 LEU A N 1
ATOM 668 C CA . LEU A 1 89 ? -3.498 30.219 4.383 1 94.94 89 LEU A CA 1
ATOM 669 C C . LEU A 1 89 ? -2.322 31.125 4.746 1 94.94 89 LEU A C 1
ATOM 671 O O . LEU A 1 89 ? -2.369 31.828 5.754 1 94.94 89 LEU A O 1
ATOM 675 N N . LYS A 1 90 ? -1.318 31.031 3.938 1 92.56 90 LYS A N 1
ATOM 676 C CA . LYS A 1 90 ? -0.097 31.781 4.227 1 92.56 90 LYS A CA 1
ATOM 677 C C . LYS A 1 90 ? 0.107 32.906 3.227 1 92.56 90 LYS A C 1
ATOM 679 O O . LYS A 1 90 ? -0.077 32.719 2.023 1 92.56 90 LYS A O 1
ATOM 684 N N . THR A 1 91 ? 0.462 34 3.76 1 92.38 91 THR A N 1
ATOM 685 C CA . THR A 1 91 ? 0.799 35.156 2.91 1 92.38 91 THR A CA 1
ATOM 686 C C . THR A 1 91 ? 2.008 35.906 3.465 1 92.38 91 THR A C 1
ATOM 688 O O . THR A 1 91 ? 2.264 35.875 4.672 1 92.38 91 THR A O 1
ATOM 691 N N . LYS A 1 92 ? 2.773 36.406 2.619 1 91.62 92 LYS A N 1
ATOM 692 C CA . LYS A 1 92 ? 3.912 37.281 2.922 1 91.62 92 LYS A CA 1
ATOM 693 C C . LYS A 1 92 ? 3.9 38.531 2.047 1 91.62 92 LYS A C 1
ATOM 695 O O . LYS A 1 92 ? 3.768 38.438 0.825 1 91.62 92 LYS A O 1
ATOM 700 N N . PHE A 1 93 ? 4.02 39.75 2.697 1 92 93 PHE A N 1
ATOM 701 C CA . PHE A 1 93 ? 3.895 41 1.957 1 92 93 PHE A CA 1
ATOM 702 C C . PHE A 1 93 ? 4.496 42.156 2.742 1 92 93 PHE A C 1
ATOM 704 O O . PHE A 1 93 ? 4.93 41.969 3.885 1 92 93 PHE A O 1
ATOM 711 N N . LEU A 1 94 ? 4.531 43.281 2.127 1 91.62 94 LEU A N 1
ATOM 712 C CA . LEU A 1 94 ? 5.004 44.469 2.795 1 91.62 94 LEU A CA 1
ATOM 713 C C . LEU A 1 94 ? 3.986 44.969 3.816 1 91.62 94 LEU A C 1
ATOM 715 O O . LEU A 1 94 ? 2.779 44.906 3.572 1 91.62 94 LEU A O 1
ATOM 719 N N . LYS A 1 95 ? 4.445 45.625 4.879 1 89.81 95 LYS A N 1
ATOM 720 C CA . LYS A 1 95 ? 3.627 46 6.023 1 89.81 95 LYS A CA 1
ATOM 721 C C . LYS A 1 95 ? 2.49 46.938 5.594 1 89.81 95 LYS A C 1
ATOM 723 O O . LYS A 1 95 ? 1.389 46.875 6.145 1 89.81 95 LYS A O 1
ATOM 728 N N . GLN A 1 96 ? 2.746 47.719 4.633 1 90.25 96 GLN A N 1
ATOM 729 C CA . GLN A 1 96 ? 1.765 48.719 4.211 1 90.25 96 GLN A CA 1
ATOM 730 C C . GLN A 1 96 ? 0.578 48.062 3.514 1 90.25 96 GLN A C 1
ATOM 732 O O . GLN A 1 96 ? -0.495 48.656 3.404 1 90.25 96 GLN A O 1
ATOM 737 N N . ASP A 1 97 ? 0.75 46.875 3.096 1 93.25 97 ASP A N 1
ATOM 738 C CA . ASP A 1 97 ? -0.289 46.188 2.324 1 93.25 97 ASP A CA 1
ATOM 739 C C . ASP A 1 97 ? -1.158 45.312 3.227 1 93.25 97 ASP A C 1
ATOM 741 O O . ASP A 1 97 ? -1.952 44.5 2.736 1 93.25 97 ASP A O 1
ATOM 745 N N . LEU A 1 98 ? -1.087 45.469 4.516 1 93.5 98 LEU A N 1
ATOM 746 C CA . LEU A 1 98 ? -1.808 44.656 5.504 1 93.5 98 LEU A CA 1
ATOM 747 C C . LEU A 1 98 ? -3.311 44.719 5.25 1 93.5 98 LEU A C 1
ATOM 749 O O . LEU A 1 98 ? -3.969 43.656 5.18 1 93.5 98 LEU A O 1
ATOM 753 N N . PRO A 1 99 ? -3.93 45.844 5.023 1 94.06 99 PRO A N 1
ATOM 754 C CA . PRO A 1 99 ? -5.379 45.875 4.812 1 94.06 99 PRO A CA 1
ATOM 755 C C . PRO A 1 99 ? -5.809 45.094 3.576 1 94.06 99 PRO A C 1
ATOM 757 O O . PRO A 1 99 ? -6.855 44.438 3.586 1 94.06 99 PRO A O 1
ATOM 760 N N . TYR A 1 100 ? -5.027 45.188 2.572 1 92.31 100 TYR A N 1
ATOM 761 C CA . TYR A 1 100 ? -5.348 44.469 1.334 1 92.31 100 TYR A CA 1
ATOM 762 C C . TYR A 1 100 ? -5.41 42.969 1.559 1 92.31 100 TYR A C 1
ATOM 764 O O . TYR A 1 100 ? -6.375 42.312 1.158 1 92.31 100 TYR A O 1
ATOM 772 N N . TYR A 1 101 ? -4.434 42.438 2.164 1 93 101 TYR A N 1
ATOM 773 C CA . TYR A 1 101 ? -4.332 41 2.311 1 93 101 TYR A CA 1
ATOM 774 C C . TYR A 1 101 ? -5.312 40.5 3.355 1 93 101 TYR A C 1
ATOM 776 O O . TYR A 1 101 ? -5.828 39.375 3.238 1 93 101 TYR A O 1
ATOM 784 N N . VAL A 1 102 ? -5.586 41.281 4.375 1 95.06 102 VAL A N 1
ATOM 785 C CA . VAL A 1 102 ? -6.613 40.906 5.34 1 95.06 102 VAL A CA 1
ATOM 786 C C . VAL A 1 102 ? -7.953 40.719 4.629 1 95.06 102 VAL A C 1
ATOM 788 O O . VAL A 1 102 ? -8.648 39.719 4.824 1 95.06 102 VAL A O 1
ATOM 791 N N . GLU A 1 103 ? -8.281 41.688 3.811 1 93.31 103 GLU A N 1
ATOM 792 C CA . GLU A 1 103 ? -9.523 41.625 3.037 1 93.31 103 GLU A CA 1
ATOM 793 C C . GLU A 1 103 ? -9.508 40.406 2.098 1 93.31 103 GLU A C 1
ATOM 795 O O . GLU A 1 103 ? -10.516 39.719 1.966 1 93.31 103 GLU A O 1
ATOM 800 N N . ALA A 1 104 ? -8.445 40.188 1.458 1 91.19 104 ALA A N 1
ATOM 801 C CA . ALA A 1 104 ? -8.32 39.094 0.506 1 91.19 104 ALA A CA 1
ATOM 802 C C . ALA A 1 104 ? -8.516 37.75 1.196 1 91.19 104 ALA A C 1
ATOM 804 O O . ALA A 1 104 ? -9.25 36.875 0.703 1 91.19 104 ALA A O 1
ATOM 805 N N . LEU A 1 105 ? -7.855 37.562 2.312 1 93.62 105 LEU A N 1
ATOM 806 C CA . LEU A 1 105 ? -7.949 36.281 3.045 1 93.62 105 LEU A CA 1
ATOM 807 C C . LEU A 1 105 ? -9.359 36.094 3.594 1 93.62 105 LEU A C 1
ATOM 809 O O . LEU A 1 105 ? -9.859 34.969 3.617 1 93.62 105 LEU A O 1
ATOM 813 N N . GLY A 1 106 ? -9.938 37.156 4.066 1 93.75 106 GLY A N 1
ATOM 814 C CA . GLY A 1 106 ? -11.328 37.062 4.473 1 93.75 106 GLY A CA 1
ATOM 815 C C . GLY A 1 106 ? -12.25 36.594 3.363 1 93.75 106 GLY A C 1
ATOM 816 O O . GLY A 1 106 ? -13.133 35.75 3.594 1 93.75 106 GLY A O 1
ATOM 817 N N . ASN A 1 107 ? -12.039 37.125 2.205 1 91.44 107 ASN A N 1
ATOM 818 C CA . ASN A 1 107 ? -12.852 36.75 1.059 1 91.44 107 ASN A CA 1
ATOM 819 C C . ASN A 1 107 ? -12.617 35.281 0.672 1 91.44 107 ASN A C 1
ATOM 821 O O . ASN A 1 107 ? -13.531 34.594 0.217 1 91.44 107 ASN A O 1
ATOM 825 N N . VAL A 1 108 ? -11.406 34.812 0.774 1 91.31 108 VAL A N 1
ATOM 826 C CA . VAL A 1 108 ? -11.094 33.406 0.477 1 91.31 108 VAL A CA 1
ATOM 827 C C . VAL A 1 108 ? -11.969 32.5 1.335 1 91.31 108 VAL A C 1
ATOM 829 O O . VAL A 1 108 ? -12.516 31.5 0.84 1 91.31 108 VAL A O 1
ATOM 832 N N . LEU A 1 109 ? -12.156 32.844 2.568 1 93.81 109 LEU A N 1
ATOM 833 C CA . LEU A 1 109 ? -12.867 31.969 3.492 1 93.81 109 LEU A CA 1
ATOM 834 C C . LEU A 1 109 ? -14.375 32.188 3.383 1 93.81 109 LEU A C 1
ATOM 836 O O . LEU A 1 109 ? -15.148 31.234 3.559 1 93.81 109 LEU A O 1
ATOM 840 N N . SER A 1 110 ? -14.781 33.375 3.064 1 92.25 110 SER A N 1
ATOM 841 C CA . SER A 1 110 ? -16.203 33.688 3.176 1 92.25 110 SER A CA 1
ATOM 842 C C . SER A 1 110 ? -16.875 33.688 1.809 1 92.25 110 SER A C 1
ATOM 844 O O . SER A 1 110 ? -18.094 33.469 1.71 1 92.25 110 SER A O 1
ATOM 846 N N . ASN A 1 111 ? -16.125 33.906 0.719 1 89.62 111 ASN A N 1
ATOM 847 C CA . ASN A 1 111 ? -16.797 34.188 -0.541 1 89.62 111 ASN A CA 1
ATOM 848 C C . ASN A 1 111 ? -16.234 33.375 -1.689 1 89.62 111 ASN A C 1
ATOM 850 O O . ASN A 1 111 ? -16.422 33.719 -2.859 1 89.62 111 ASN A O 1
ATOM 854 N N . THR A 1 112 ? -15.477 32.375 -1.378 1 88.69 112 THR A N 1
ATOM 855 C CA . THR A 1 112 ? -14.945 31.547 -2.443 1 88.69 112 THR A CA 1
ATOM 856 C C . THR A 1 112 ? -16.078 30.906 -3.24 1 88.69 112 THR A C 1
ATOM 858 O O . THR A 1 112 ? -17.062 30.438 -2.664 1 88.69 112 THR A O 1
ATOM 861 N N . GLN A 1 113 ? -15.953 30.922 -4.578 1 90.12 113 GLN A N 1
ATOM 862 C CA . GLN A 1 113 ? -16.922 30.281 -5.453 1 90.12 113 GLN A CA 1
ATOM 863 C C . GLN A 1 113 ? -16.453 28.906 -5.879 1 90.12 113 GLN A C 1
ATOM 865 O O . GLN A 1 113 ? -15.43 28.766 -6.559 1 90.12 113 GLN A O 1
ATOM 870 N N . PHE A 1 114 ? -17.141 27.922 -5.457 1 93.75 114 PHE A N 1
ATOM 871 C CA . PHE A 1 114 ? -16.812 26.547 -5.812 1 93.75 114 PHE A CA 1
ATOM 872 C C . PHE A 1 114 ? -17.484 26.156 -7.121 1 93.75 114 PHE A C 1
ATOM 874 O O . PHE A 1 114 ? -18.5 25.469 -7.113 1 93.75 114 PHE A O 1
ATOM 881 N N . THR A 1 115 ? -16.844 26.484 -8.266 1 92.94 115 THR A N 1
ATOM 882 C CA . THR A 1 115 ? -17.438 26.219 -9.57 1 92.94 115 THR A CA 1
ATOM 883 C C . THR A 1 115 ? -16.938 24.906 -10.141 1 92.94 115 THR A C 1
ATOM 885 O O . THR A 1 115 ? -15.766 24.547 -9.977 1 92.94 115 THR A O 1
ATOM 888 N N . PRO A 1 116 ? -17.797 24.172 -10.852 1 94.31 116 PRO A N 1
ATOM 889 C CA . PRO A 1 116 ? -17.406 22.891 -11.43 1 94.31 116 PRO A CA 1
ATOM 890 C C . PRO A 1 116 ? -16.281 23.031 -12.445 1 94.31 116 PRO A C 1
ATOM 892 O O . PRO A 1 116 ? -15.391 22.172 -12.516 1 94.31 116 PRO A O 1
ATOM 895 N N . HIS A 1 117 ? -16.312 24.047 -13.242 1 93.31 117 HIS A N 1
ATOM 896 C CA . HIS A 1 117 ? -15.289 24.219 -14.266 1 93.31 117 HIS A CA 1
ATOM 897 C C . HIS A 1 117 ? -13.906 24.422 -13.648 1 93.31 117 HIS A C 1
ATOM 899 O O . HIS A 1 117 ? -12.938 23.797 -14.078 1 93.31 117 HIS A O 1
ATOM 905 N N . GLU A 1 118 ? -13.828 25.234 -12.641 1 92.31 118 GLU A N 1
ATOM 906 C CA . GLU A 1 118 ? -12.555 25.453 -11.953 1 92.31 118 GLU A CA 1
ATOM 907 C C . GLU A 1 118 ? -12.086 24.188 -11.242 1 92.31 118 GLU A C 1
ATOM 909 O O . GLU A 1 118 ? -10.891 23.906 -11.188 1 92.31 118 GLU A O 1
ATOM 914 N N . PHE A 1 119 ? -13.008 23.547 -10.727 1 95.5 119 PHE A N 1
ATOM 915 C CA . PHE A 1 119 ? -12.711 22.297 -10.031 1 95.5 119 PHE A CA 1
ATOM 916 C C . PHE A 1 119 ? -12.039 21.297 -10.961 1 95.5 119 PHE A C 1
ATOM 918 O O . PHE A 1 119 ? -10.969 20.766 -10.648 1 95.5 119 PHE A O 1
ATOM 925 N N . GLU A 1 120 ? -12.578 21.078 -12.109 1 95.5 120 GLU A N 1
ATOM 926 C CA . GLU A 1 120 ? -12.133 20.047 -13.055 1 95.5 120 GLU A CA 1
ATOM 927 C C . GLU A 1 120 ? -10.867 20.484 -13.781 1 95.5 120 GLU A C 1
ATOM 929 O O . GLU A 1 120 ? -9.992 19.672 -14.062 1 95.5 120 GLU A O 1
ATOM 934 N N . GLU A 1 121 ? -10.742 21.781 -13.992 1 94.44 121 GLU A N 1
ATOM 935 C CA . GLU A 1 121 ? -9.695 22.234 -14.898 1 94.44 121 GLU A CA 1
ATOM 936 C C . GLU A 1 121 ? -8.469 22.703 -14.133 1 94.44 121 GLU A C 1
ATOM 938 O O . GLU A 1 121 ? -7.352 22.672 -14.656 1 94.44 121 GLU A O 1
ATOM 943 N N . VAL A 1 122 ? -8.688 23.141 -12.938 1 93.06 122 VAL A N 1
ATOM 944 C CA . VAL A 1 122 ? -7.562 23.75 -12.234 1 93.06 122 VAL A CA 1
ATOM 945 C C . VAL A 1 122 ? -7.289 23 -10.938 1 93.06 122 VAL A C 1
ATOM 947 O O . VAL A 1 122 ? -6.188 22.469 -10.734 1 93.06 122 VAL A O 1
ATOM 950 N N . VAL A 1 123 ? -8.281 22.875 -10.102 1 95.94 123 VAL A N 1
ATOM 951 C CA . VAL A 1 123 ? -8.117 22.359 -8.742 1 95.94 123 VAL A CA 1
ATOM 952 C C . VAL A 1 123 ? -7.668 20.906 -8.789 1 95.94 123 VAL A C 1
ATOM 954 O O . VAL A 1 123 ? -6.633 20.547 -8.219 1 95.94 123 VAL A O 1
ATOM 957 N N . LEU A 1 124 ? -8.391 20.062 -9.539 1 96.56 124 LEU A N 1
ATOM 958 C CA . LEU A 1 124 ? -8.117 18.625 -9.562 1 96.56 124 LEU A CA 1
ATOM 959 C C . LEU A 1 124 ? -6.742 18.359 -10.164 1 96.56 124 LEU A C 1
ATOM 961 O O . LEU A 1 124 ? -5.922 17.672 -9.555 1 96.56 124 LEU A O 1
ATOM 965 N N . PRO A 1 125 ? -6.43 18.906 -11.32 1 96.75 125 PRO A N 1
ATOM 966 C CA . PRO A 1 125 ? -5.105 18.641 -11.883 1 96.75 125 PRO A CA 1
ATOM 967 C C . PRO A 1 125 ? -3.975 19.125 -10.969 1 96.75 125 PRO A C 1
ATOM 969 O O . PRO A 1 125 ? -2.949 18.438 -10.844 1 96.75 125 PRO A O 1
ATOM 972 N N . SER A 1 126 ? -4.145 20.297 -10.344 1 96.19 126 SER A N 1
ATOM 973 C CA . SER A 1 126 ? -3.123 20.828 -9.445 1 96.19 126 SER A CA 1
ATOM 974 C C . SER A 1 126 ? -2.945 19.938 -8.219 1 96.19 126 SER A C 1
ATOM 976 O O . SER A 1 126 ? -1.817 19.672 -7.805 1 96.19 126 SER A O 1
ATOM 978 N N . ALA A 1 127 ? -4.031 19.516 -7.617 1 97.38 127 ALA A N 1
ATOM 979 C CA . ALA A 1 127 ? -3.99 18.656 -6.445 1 97.38 127 ALA A CA 1
ATOM 980 C C . ALA A 1 127 ? -3.32 17.312 -6.777 1 97.38 127 ALA A C 1
ATOM 982 O O . ALA A 1 127 ? -2.477 16.828 -6.02 1 97.38 127 ALA A O 1
ATOM 983 N N . LEU A 1 128 ? -3.703 16.766 -7.914 1 97.62 128 LEU A N 1
ATOM 984 C CA . LEU A 1 128 ? -3.16 15.469 -8.32 1 97.62 128 LEU A CA 1
ATOM 985 C C . LEU A 1 128 ? -1.667 15.57 -8.609 1 97.62 128 LEU A C 1
ATOM 987 O O . LEU A 1 128 ? -0.902 14.664 -8.281 1 97.62 128 LEU A O 1
ATOM 991 N N . ALA A 1 129 ? -1.262 16.641 -9.242 1 97.5 129 ALA A N 1
ATOM 992 C CA . ALA A 1 129 ? 0.158 16.859 -9.508 1 97.5 129 ALA A CA 1
ATOM 993 C C . ALA A 1 129 ? 0.953 16.953 -8.211 1 97.5 129 ALA A C 1
ATOM 995 O O . ALA A 1 129 ? 2.027 16.359 -8.086 1 97.5 129 ALA A O 1
ATOM 996 N N . GLU A 1 130 ? 0.424 17.703 -7.262 1 97.06 130 GLU A N 1
ATOM 997 C CA . GLU A 1 130 ? 1.083 17.859 -5.969 1 97.06 130 GLU A CA 1
ATOM 998 C C . GLU A 1 130 ? 1.165 16.516 -5.23 1 97.06 130 GLU A C 1
ATOM 1000 O O . GLU A 1 130 ? 2.203 16.188 -4.656 1 97.06 130 GLU A O 1
ATOM 1005 N N . ALA A 1 131 ? 0.061 15.812 -5.211 1 97.5 131 ALA A N 1
ATOM 1006 C CA . ALA A 1 131 ? 0.023 14.5 -4.566 1 97.5 131 ALA A CA 1
ATOM 1007 C C . ALA A 1 131 ? 1.037 13.555 -5.199 1 97.5 131 ALA A C 1
ATOM 1009 O O . ALA A 1 131 ? 1.753 12.836 -4.492 1 97.5 131 ALA A O 1
ATOM 1010 N N . ARG A 1 132 ? 1.087 13.562 -6.504 1 96.44 132 ARG A N 1
ATOM 1011 C CA . ARG A 1 132 ? 2.016 12.695 -7.223 1 96.44 132 ARG A CA 1
ATOM 1012 C C . ARG A 1 132 ? 3.461 13.047 -6.887 1 96.44 132 ARG A C 1
ATOM 1014 O O . ARG A 1 132 ? 4.289 12.156 -6.668 1 96.44 132 ARG A O 1
ATOM 1021 N N . ALA A 1 133 ? 3.768 14.281 -6.887 1 96.62 133 ALA A N 1
ATOM 1022 C CA . ALA A 1 133 ? 5.113 14.734 -6.535 1 96.62 133 ALA A CA 1
ATOM 1023 C C . ALA A 1 133 ? 5.488 14.289 -5.125 1 96.62 133 ALA A C 1
ATOM 1025 O O . ALA A 1 133 ? 6.602 13.812 -4.895 1 96.62 133 ALA A O 1
ATOM 1026 N N . ALA A 1 134 ? 4.586 14.484 -4.223 1 96.62 134 ALA A N 1
ATOM 1027 C CA . ALA A 1 134 ? 4.832 14.086 -2.84 1 96.62 134 ALA A CA 1
ATOM 1028 C C . ALA A 1 134 ? 5.023 12.578 -2.729 1 96.62 134 ALA A C 1
ATOM 1030 O O . ALA A 1 134 ? 5.91 12.109 -2.01 1 96.62 134 ALA A O 1
ATOM 1031 N N . GLN A 1 135 ? 4.23 11.805 -3.445 1 95.44 135 GLN A N 1
ATOM 1032 C CA . GLN A 1 135 ? 4.219 10.352 -3.352 1 95.44 135 GLN A CA 1
ATOM 1033 C C . GLN A 1 135 ? 5.477 9.75 -3.971 1 95.44 135 GLN A C 1
ATOM 1035 O O . GLN A 1 135 ? 5.797 8.586 -3.734 1 95.44 135 GLN A O 1
ATOM 1040 N N . SER A 1 136 ? 6.168 10.516 -4.781 1 95 136 SER A N 1
ATOM 1041 C CA . SER A 1 136 ? 7.414 10.039 -5.367 1 95 136 SER A CA 1
ATOM 1042 C C . SER A 1 136 ? 8.523 9.969 -4.324 1 95 136 SER A C 1
ATOM 1044 O O . SER A 1 136 ? 9.562 9.344 -4.555 1 95 136 SER A O 1
ATOM 1046 N N . ASN A 1 137 ? 8.32 10.617 -3.225 1 97.06 137 ASN A N 1
ATOM 1047 C CA . ASN A 1 137 ? 9.234 10.578 -2.092 1 97.06 137 ASN A CA 1
ATOM 1048 C C . ASN A 1 137 ? 8.922 9.414 -1.151 1 97.06 137 ASN A C 1
ATOM 1050 O O . ASN A 1 137 ? 7.875 9.414 -0.494 1 97.06 137 ASN A O 1
ATOM 1054 N N . SER A 1 138 ? 9.852 8.484 -1.07 1 97.81 138 SER A N 1
ATOM 1055 C CA . SER A 1 138 ? 9.617 7.277 -0.288 1 97.81 138 SER A CA 1
ATOM 1056 C C . SER A 1 138 ? 9.383 7.605 1.182 1 97.81 138 SER A C 1
ATOM 1058 O O . SER A 1 138 ? 8.602 6.934 1.857 1 97.81 138 SER A O 1
ATOM 1060 N N . HIS A 1 139 ? 10.07 8.633 1.684 1 98.06 139 HIS A N 1
ATOM 1061 C CA . HIS A 1 139 ? 9.875 9.023 3.074 1 98.06 139 HIS A CA 1
ATOM 1062 C C . HIS A 1 139 ? 8.461 9.539 3.305 1 98.06 139 HIS A C 1
ATOM 1064 O O . HIS A 1 139 ? 7.816 9.18 4.293 1 98.06 139 HIS A O 1
ATOM 1070 N N . PHE A 1 140 ? 7.977 10.383 2.42 1 98.19 140 PHE A N 1
ATOM 1071 C CA . PHE A 1 140 ? 6.621 10.906 2.533 1 98.19 140 PHE A CA 1
ATOM 1072 C C . PHE A 1 140 ? 5.602 9.773 2.51 1 98.19 140 PHE A C 1
ATOM 1074 O O . PHE A 1 140 ? 4.703 9.719 3.354 1 98.19 140 PHE A O 1
ATOM 1081 N N . THR A 1 141 ? 5.754 8.883 1.535 1 98.31 141 THR A N 1
ATOM 1082 C CA . THR A 1 141 ? 4.836 7.758 1.392 1 98.31 141 THR A CA 1
ATOM 1083 C C . THR A 1 141 ? 4.836 6.891 2.648 1 98.31 141 THR A C 1
ATOM 1085 O O . THR A 1 141 ? 3.779 6.453 3.109 1 98.31 141 THR A O 1
ATOM 1088 N N . GLY A 1 142 ? 5.988 6.637 3.146 1 98.75 142 GLY A N 1
ATOM 1089 C CA . GLY A 1 142 ? 6.109 5.855 4.367 1 98.75 142 GLY A CA 1
ATOM 1090 C C . GLY A 1 142 ? 5.48 6.531 5.57 1 98.75 142 GLY A C 1
ATOM 1091 O O . GLY A 1 142 ? 4.832 5.875 6.391 1 98.75 142 GLY A O 1
ATOM 1092 N N . LEU A 1 143 ? 5.734 7.812 5.684 1 98.75 143 LEU A N 1
ATOM 1093 C CA . LEU A 1 143 ? 5.184 8.57 6.801 1 98.75 143 LEU A CA 1
ATOM 1094 C C . LEU A 1 143 ? 3.66 8.578 6.754 1 98.75 143 LEU A C 1
ATOM 1096 O O . LEU A 1 143 ? 3 8.438 7.785 1 98.75 143 LEU A O 1
ATOM 1100 N N . GLU A 1 144 ? 3.094 8.805 5.57 1 98.5 144 GLU A N 1
ATOM 1101 C CA . GLU A 1 144 ? 1.644 8.758 5.406 1 98.5 144 GLU A CA 1
ATOM 1102 C C . GLU A 1 144 ? 1.084 7.406 5.844 1 98.5 144 GLU A C 1
ATOM 1104 O O . GLU A 1 144 ? 0.085 7.348 6.562 1 98.5 144 GLU A O 1
ATOM 1109 N N . LYS A 1 145 ? 1.749 6.395 5.367 1 98.75 145 LYS A N 1
ATOM 1110 C CA . LYS A 1 145 ? 1.281 5.059 5.719 1 98.75 145 LYS A CA 1
ATOM 1111 C C . LYS A 1 145 ? 1.421 4.805 7.219 1 98.75 145 LYS A C 1
ATOM 1113 O O . LYS A 1 145 ? 0.571 4.148 7.824 1 98.75 145 LYS A O 1
ATOM 1118 N N . LEU A 1 146 ? 2.496 5.258 7.789 1 98.81 146 LEU A N 1
ATOM 1119 C CA . LEU A 1 146 ? 2.715 5.105 9.227 1 98.81 146 LEU A CA 1
ATOM 1120 C C . LEU A 1 146 ? 1.602 5.785 10.016 1 98.81 146 LEU A C 1
ATOM 1122 O O . LEU A 1 146 ? 1.114 5.234 11.008 1 98.81 146 LEU A O 1
ATOM 1126 N N . HIS A 1 147 ? 1.208 6.961 9.609 1 98.75 147 HIS A N 1
ATOM 1127 C CA . HIS A 1 147 ? 0.071 7.625 10.242 1 98.75 147 HIS A CA 1
ATOM 1128 C C . HIS A 1 147 ? -1.199 6.793 10.094 1 98.75 147 HIS A C 1
ATOM 1130 O O . HIS A 1 147 ? -1.962 6.648 11.055 1 98.75 147 HIS A O 1
ATOM 1136 N N . GLU A 1 148 ? -1.408 6.27 8.906 1 98.44 148 GLU A N 1
ATOM 1137 C CA . GLU A 1 148 ? -2.613 5.492 8.633 1 98.44 148 GLU A CA 1
ATOM 1138 C C . GLU A 1 148 ? -2.719 4.289 9.57 1 98.44 148 GLU A C 1
ATOM 1140 O O . GLU A 1 148 ? -3.768 4.055 10.172 1 98.44 148 GLU A O 1
ATOM 1145 N N . ILE A 1 149 ? -1.63 3.547 9.688 1 98.12 149 ILE A N 1
ATOM 1146 C CA . ILE A 1 149 ? -1.724 2.303 10.445 1 98.12 149 ILE A CA 1
ATOM 1147 C C . ILE A 1 149 ? -1.704 2.609 11.945 1 98.12 149 ILE A C 1
ATOM 1149 O O . ILE A 1 149 ? -2.102 1.773 12.758 1 98.12 149 ILE A O 1
ATOM 1153 N N . THR A 1 150 ? -1.216 3.787 12.383 1 98.31 150 THR A N 1
ATOM 1154 C CA . THR A 1 150 ? -1.123 4.152 13.789 1 98.31 150 THR A CA 1
ATOM 1155 C C . THR A 1 150 ? -2.451 4.707 14.297 1 98.31 150 THR A C 1
ATOM 1157 O O . THR A 1 150 ? -2.887 4.379 15.406 1 98.31 150 THR A O 1
ATOM 1160 N N . PHE A 1 151 ? -3.131 5.535 13.453 1 97.62 151 PHE A N 1
ATOM 1161 C CA . PHE A 1 151 ? -4.305 6.246 13.945 1 97.62 151 PHE A CA 1
ATOM 1162 C C . PHE A 1 151 ? -5.57 5.738 13.273 1 97.62 151 PHE A C 1
ATOM 1164 O O . PHE A 1 151 ? -6.664 5.852 13.828 1 97.62 151 PHE A O 1
ATOM 1171 N N . ARG A 1 152 ? -5.496 5.25 11.977 1 95.69 152 ARG A N 1
ATOM 1172 C CA . ARG A 1 152 ? -6.562 4.66 11.172 1 95.69 152 ARG A CA 1
ATOM 1173 C C . ARG A 1 152 ? -7.539 5.73 10.695 1 95.69 152 ARG A C 1
ATOM 1175 O O . ARG A 1 152 ? -7.785 5.859 9.492 1 95.69 152 ARG A O 1
ATOM 1182 N N . ARG A 1 153 ? -8.031 6.516 11.664 1 94.25 153 ARG A N 1
ATOM 1183 C CA . ARG A 1 153 ? -8.953 7.609 11.359 1 94.25 153 ARG A CA 1
ATOM 1184 C C . ARG A 1 153 ? -8.398 8.938 11.859 1 94.25 153 ARG A C 1
ATOM 1186 O O . ARG A 1 153 ? -7.441 8.977 12.633 1 94.25 153 ARG A O 1
ATOM 1193 N N . GLY A 1 154 ? -9.039 10 11.391 1 95 154 GLY A N 1
ATOM 1194 C CA . GLY A 1 154 ? -8.547 11.305 11.812 1 95 154 GLY A CA 1
ATOM 1195 C C . GLY A 1 154 ? -7.125 11.578 11.367 1 95 154 GLY A C 1
ATOM 1196 O O . GLY A 1 154 ? -6.852 11.672 10.172 1 95 154 GLY A O 1
ATOM 1197 N N . LEU A 1 155 ? -6.199 11.484 12.352 1 96.69 155 LEU A N 1
ATOM 1198 C CA . LEU A 1 155 ? -4.793 11.742 12.055 1 96.69 155 LEU A CA 1
ATOM 1199 C C . LEU A 1 155 ? -4.25 10.719 11.07 1 96.69 155 LEU A C 1
ATOM 1201 O O . LEU A 1 155 ? -3.186 10.922 10.477 1 96.69 155 LEU A O 1
ATOM 1205 N N . GLY A 1 156 ? -4.949 9.664 10.898 1 97.38 156 GLY A N 1
ATOM 1206 C CA . GLY A 1 156 ? -4.535 8.625 9.969 1 97.38 156 GLY A CA 1
ATOM 1207 C C . GLY A 1 156 ? -4.98 8.883 8.539 1 97.38 156 GLY A C 1
ATOM 1208 O O . GLY A 1 156 ? -4.559 8.18 7.617 1 97.38 156 GLY A O 1
ATOM 1209 N N . ASN A 1 157 ? -5.844 9.891 8.32 1 97.56 157 ASN A N 1
ATOM 1210 C CA . ASN A 1 157 ? -6.309 10.234 6.98 1 97.56 157 ASN A CA 1
ATOM 1211 C C . ASN A 1 157 ? -5.168 10.727 6.098 1 97.56 157 ASN A C 1
ATOM 1213 O O . ASN A 1 157 ? -4.211 11.328 6.59 1 97.56 157 ASN A O 1
ATOM 1217 N N . PRO A 1 158 ? -5.301 10.43 4.828 1 97.94 158 PRO A N 1
ATOM 1218 C CA . PRO A 1 158 ? -4.254 10.922 3.936 1 97.94 158 PRO A CA 1
ATOM 1219 C C . PRO A 1 158 ? -4.215 12.453 3.855 1 97.94 158 PRO A C 1
ATOM 1221 O O . PRO A 1 158 ? -5.262 13.102 3.879 1 97.94 158 PRO A O 1
ATOM 1224 N N . LEU A 1 159 ? -3.014 12.938 3.752 1 98.06 159 LEU A N 1
ATOM 1225 C CA . LEU A 1 159 ? -2.807 14.383 3.684 1 98.06 159 LEU A CA 1
ATOM 1226 C C . LEU A 1 159 ? -3.326 14.945 2.365 1 98.06 159 LEU A C 1
ATOM 1228 O O . LEU A 1 159 ? -3.918 16.031 2.336 1 98.06 159 LEU A O 1
ATOM 1232 N N . TYR A 1 160 ? -3.1 14.203 1.312 1 98.31 160 TYR A N 1
ATOM 1233 C CA .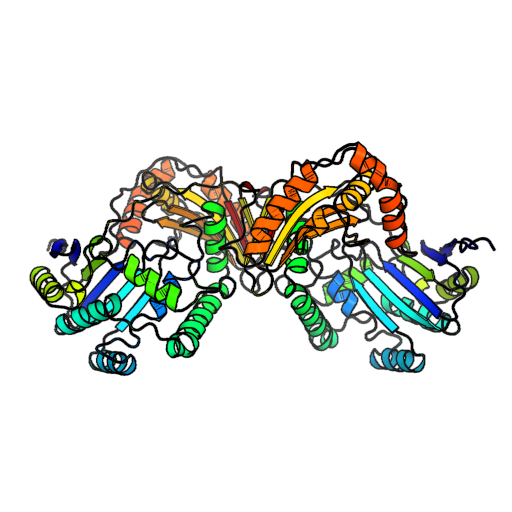 TYR A 1 160 ? -3.42 14.719 -0.013 1 98.31 160 TYR A CA 1
ATOM 1234 C C . TYR A 1 160 ? -4.555 13.922 -0.649 1 98.31 160 TYR A C 1
ATOM 1236 O O . TYR A 1 160 ? -4.781 12.766 -0.296 1 98.31 160 TYR A O 1
ATOM 1244 N N . TYR A 1 161 ? -5.199 14.57 -1.581 1 98 161 TYR A N 1
ATOM 1245 C CA . TYR A 1 161 ? -6.328 13.992 -2.311 1 98 161 TYR A CA 1
ATOM 1246 C C . TYR A 1 161 ? -5.859 12.906 -3.266 1 98 161 TYR A C 1
ATOM 1248 O O . TYR A 1 161 ? -4.77 13 -3.838 1 98 161 TYR A O 1
ATOM 1256 N N . SER A 1 162 ? -6.641 11.859 -3.316 1 96.88 162 SER A N 1
ATOM 1257 C CA . SER A 1 162 ? -6.5 10.797 -4.301 1 96.88 162 SER A CA 1
ATOM 1258 C C . SER A 1 162 ? -7.816 10.516 -5.012 1 96.88 162 SER A C 1
ATOM 1260 O O . SER A 1 162 ? -8.891 10.641 -4.414 1 96.88 162 SER A O 1
ATOM 1262 N N . GLU A 1 163 ? -7.723 10.086 -6.234 1 96.25 163 GLU A N 1
ATOM 1263 C CA . GLU A 1 163 ? -8.914 9.797 -7.027 1 96.25 163 GLU A CA 1
ATOM 1264 C C . GLU A 1 163 ? -9.633 8.547 -6.508 1 96.25 163 GLU A C 1
ATOM 1266 O O . GLU A 1 163 ? -10.758 8.266 -6.918 1 96.25 163 GLU A O 1
ATOM 1271 N N . SER A 1 164 ? -9.008 7.844 -5.648 1 96.19 164 SER A N 1
ATOM 1272 C CA . SER A 1 164 ? -9.633 6.664 -5.062 1 96.19 164 SER A CA 1
ATOM 1273 C C . SER A 1 164 ? -10.867 7.043 -4.246 1 96.19 164 SER A C 1
ATOM 1275 O O . SER A 1 164 ? -11.727 6.199 -3.992 1 96.19 164 SER A O 1
ATOM 1277 N N . THR A 1 165 ? -10.93 8.234 -3.787 1 96.5 165 THR A N 1
ATOM 1278 C CA . THR A 1 165 ? -12.07 8.766 -3.059 1 96.5 165 THR A CA 1
ATOM 1279 C C . THR A 1 165 ? -12.719 9.914 -3.832 1 96.5 165 THR A C 1
ATOM 1281 O O . THR A 1 165 ? -12.297 11.062 -3.711 1 96.5 165 THR A O 1
ATOM 1284 N N . PRO A 1 166 ? -13.695 9.617 -4.52 1 94.69 166 PRO A N 1
ATOM 1285 C CA . PRO A 1 166 ? -14.312 10.68 -5.316 1 94.69 166 PRO A CA 1
ATOM 1286 C C . PRO A 1 166 ? -14.984 11.75 -4.457 1 94.69 166 PRO A C 1
ATOM 1288 O O . PRO A 1 166 ? -15.656 11.422 -3.473 1 94.69 166 PRO A O 1
ATOM 1291 N N . ILE A 1 167 ? -14.734 12.984 -4.805 1 96.75 167 ILE A N 1
ATOM 1292 C CA . ILE A 1 167 ? -15.328 14.125 -4.117 1 96.75 167 ILE A CA 1
ATOM 1293 C C . ILE A 1 167 ? -16 15.047 -5.133 1 96.75 167 ILE A C 1
ATOM 1295 O O . ILE A 1 167 ? -15.43 15.344 -6.188 1 96.75 167 ILE A O 1
ATOM 1299 N N . GLU A 1 168 ? -17.172 15.422 -4.828 1 96.19 168 GLU A N 1
ATOM 1300 C CA . GLU A 1 168 ? -17.875 16.406 -5.656 1 96.19 168 GLU A CA 1
ATOM 1301 C C . GLU A 1 168 ? -17.656 17.828 -5.137 1 96.19 168 GLU A C 1
ATOM 1303 O O . GLU A 1 168 ? -17.438 18.031 -3.941 1 96.19 168 GLU A O 1
ATOM 1308 N N . VAL A 1 169 ? -17.781 18.766 -6.047 1 96.44 169 VAL A N 1
ATOM 1309 C CA . VAL A 1 169 ? -17.516 20.156 -5.707 1 96.44 169 VAL A CA 1
ATOM 1310 C C . VAL A 1 169 ? -18.531 20.641 -4.668 1 96.44 169 VAL A C 1
ATOM 1312 O O . VAL A 1 169 ? -18.188 21.438 -3.797 1 96.44 169 VAL A O 1
ATOM 1315 N N . GLU A 1 170 ? -19.766 20.141 -4.754 1 96.56 170 GLU A N 1
ATOM 1316 C CA . GLU A 1 170 ? -20.812 20.531 -3.809 1 96.56 170 GLU A CA 1
ATOM 1317 C C . GLU A 1 170 ? -20.453 20.094 -2.389 1 96.56 170 GLU A C 1
ATOM 1319 O O . GLU A 1 170 ? -20.797 20.781 -1.422 1 96.56 170 GLU A O 1
ATOM 1324 N N . GLU A 1 171 ? -19.812 18.953 -2.295 1 96.56 171 GLU A N 1
ATOM 1325 C CA . GLU A 1 171 ? -19.375 18.469 -0.991 1 96.56 171 GLU A CA 1
ATOM 1326 C C . GLU A 1 171 ? -18.328 19.391 -0.382 1 96.56 171 GLU A C 1
ATOM 1328 O O . GLU A 1 171 ? -18.297 19.594 0.833 1 96.56 171 GLU A O 1
ATOM 1333 N N . LEU A 1 172 ? -17.453 19.938 -1.198 1 96.81 172 LEU A N 1
ATOM 1334 C CA . LEU A 1 172 ? -16.438 20.875 -0.738 1 96.81 172 LEU A CA 1
ATOM 1335 C C . LEU A 1 172 ? -17.062 22.156 -0.223 1 96.81 172 LEU A C 1
ATOM 1337 O O . LEU A 1 172 ? -16.688 22.656 0.841 1 96.81 172 LEU A O 1
ATOM 1341 N N . ALA A 1 173 ? -17.984 22.656 -1.031 1 95.81 173 ALA A N 1
ATOM 1342 C CA . ALA A 1 173 ? -18.688 23.891 -0.648 1 95.81 173 ALA A CA 1
ATOM 1343 C C . ALA A 1 173 ? -19.406 23.719 0.688 1 95.81 173 ALA A C 1
ATOM 1345 O O . ALA A 1 173 ? -19.328 24.594 1.555 1 95.81 173 ALA A O 1
ATOM 1346 N N . GLN A 1 174 ? -20.031 22.625 0.795 1 96.19 174 GLN A N 1
ATOM 1347 C CA . GLN A 1 174 ? -20.766 22.344 2.025 1 96.19 174 GLN A CA 1
ATOM 1348 C C . GLN A 1 174 ? -19.812 22.219 3.215 1 96.19 174 GLN A C 1
ATOM 1350 O O . GLN A 1 174 ? -20.094 22.719 4.305 1 96.19 174 GLN A O 1
ATOM 1355 N N . PHE A 1 175 ? -18.734 21.5 3.006 1 96.75 175 PHE A N 1
ATOM 1356 C CA . PHE A 1 175 ? -17.75 21.344 4.07 1 96.75 175 PHE A CA 1
ATOM 1357 C C . PHE A 1 175 ? -17.203 22.703 4.508 1 96.75 175 PHE A C 1
ATOM 1359 O O . PHE A 1 175 ? -17.078 22.969 5.703 1 96.75 175 PHE A O 1
ATOM 1366 N N . ALA A 1 176 ? -16.828 23.547 3.605 1 95.25 176 ALA A N 1
ATOM 1367 C CA . ALA A 1 176 ? -16.312 24.875 3.914 1 95.25 176 ALA A CA 1
ATOM 1368 C C . ALA A 1 176 ? -17.328 25.688 4.715 1 95.25 176 ALA A C 1
ATOM 1370 O O . ALA A 1 176 ? -16.984 26.312 5.723 1 95.25 176 ALA A O 1
ATOM 1371 N N . GLN A 1 177 ? -18.516 25.688 4.262 1 92.75 177 GLN A N 1
ATOM 1372 C CA . GLN A 1 177 ? -19.594 26.406 4.941 1 92.75 177 GLN A CA 1
ATOM 1373 C C . GLN A 1 177 ? -19.734 25.938 6.387 1 92.75 177 GLN A C 1
ATOM 1375 O O . GLN A 1 177 ? -19.953 26.766 7.289 1 92.75 177 GLN A O 1
ATOM 1380 N N . ASP A 1 178 ? -19.609 24.656 6.605 1 92.88 178 ASP A N 1
ATOM 1381 C CA . ASP A 1 178 ? -19.828 24.062 7.922 1 92.88 178 ASP A CA 1
ATOM 1382 C C . ASP A 1 178 ? -18.641 24.328 8.844 1 92.88 178 ASP A C 1
ATOM 1384 O O . ASP A 1 178 ? -18.797 24.406 10.062 1 92.88 178 ASP A O 1
ATOM 1388 N N . ASN A 1 179 ? -17.438 24.516 8.281 1 93.19 179 ASN A N 1
ATOM 1389 C CA . ASN A 1 179 ? -16.25 24.469 9.125 1 93.19 179 ASN A CA 1
ATOM 1390 C C . ASN A 1 179 ? -15.531 25.812 9.156 1 93.19 179 ASN A C 1
ATOM 1392 O O . ASN A 1 179 ? -14.734 26.078 10.062 1 93.19 179 ASN A O 1
ATOM 1396 N N . PHE A 1 180 ? -15.727 26.641 8.148 1 94.69 180 PHE A N 1
ATOM 1397 C CA . PHE A 1 180 ? -15.125 27.969 8.156 1 94.69 180 PHE A CA 1
ATOM 1398 C C . PHE A 1 180 ? -15.938 28.922 9.023 1 94.69 180 PHE A C 1
ATOM 1400 O O . PHE A 1 180 ? -16.656 29.781 8.508 1 94.69 180 PHE A O 1
ATOM 1407 N N . THR A 1 181 ? -15.797 28.766 10.328 1 94.88 181 THR A N 1
ATOM 1408 C CA . THR A 1 181 ? -16.484 29.578 11.312 1 94.88 181 THR A CA 1
ATOM 1409 C C . THR A 1 181 ? -15.492 30.312 12.203 1 94.88 181 THR A C 1
ATOM 1411 O O . THR A 1 181 ? -14.336 29.891 12.336 1 94.88 181 THR A O 1
ATOM 1414 N N . GLY A 1 182 ? -15.953 31.359 12.773 1 94.38 182 GLY A N 1
ATOM 1415 C CA . GLY A 1 182 ? -15.078 32.188 13.57 1 94.38 182 GLY A CA 1
ATOM 1416 C C . GLY A 1 182 ? -14.375 31.453 14.68 1 94.38 182 GLY A C 1
ATOM 1417 O O . GLY A 1 182 ? -13.172 31.625 14.891 1 94.38 182 GLY A O 1
ATOM 1418 N N . GLU A 1 183 ? -15.031 30.578 15.344 1 92.75 183 GLU A N 1
ATOM 1419 C CA . GLU A 1 183 ? -14.469 29.859 16.469 1 92.75 183 GLU A CA 1
ATOM 1420 C C . GLU A 1 183 ? -13.344 28.922 16.031 1 92.75 183 GLU A C 1
ATOM 1422 O O . GLU A 1 183 ? -12.492 28.547 16.828 1 92.75 183 GLU A O 1
ATOM 1427 N N . ASN A 1 184 ? -13.359 28.578 14.758 1 93.5 184 ASN A N 1
ATOM 1428 C CA . ASN A 1 184 ? -12.367 27.656 14.227 1 93.5 184 ASN A CA 1
ATOM 1429 C C . ASN A 1 184 ? -11.211 28.391 13.555 1 93.5 184 ASN A C 1
ATOM 1431 O O . ASN A 1 184 ? -10.281 27.781 13.039 1 93.5 184 ASN A O 1
ATOM 1435 N N . ILE A 1 185 ? -11.219 29.75 13.555 1 94.88 185 ILE A N 1
ATOM 1436 C CA . ILE A 1 185 ? -10.234 30.516 12.789 1 94.88 185 ILE A CA 1
ATOM 1437 C C . ILE A 1 185 ? -9.32 31.266 13.75 1 94.88 185 ILE A C 1
ATOM 1439 O O . ILE A 1 185 ? -9.781 31.875 14.711 1 94.88 185 ILE A O 1
ATOM 1443 N N . GLN A 1 186 ? -8.109 31.156 13.523 1 93.81 186 GLN A N 1
ATOM 1444 C CA . GLN A 1 186 ? -7.074 31.938 14.195 1 93.81 186 GLN A CA 1
ATOM 1445 C C . GLN A 1 186 ? -6.211 32.688 13.18 1 93.81 186 GLN A C 1
ATOM 1447 O O . GLN A 1 186 ? -5.766 32.125 12.188 1 93.81 186 GLN A O 1
ATOM 1452 N N . ILE A 1 187 ? -6.035 33.969 13.375 1 95.56 187 ILE A N 1
ATOM 1453 C CA . ILE A 1 187 ? -5.176 34.781 12.531 1 95.56 187 ILE A CA 1
ATOM 1454 C C . ILE A 1 187 ? -3.883 35.094 13.273 1 95.56 187 ILE A C 1
ATOM 1456 O O . ILE A 1 187 ? -3.918 35.656 14.375 1 95.56 187 ILE A O 1
ATOM 1460 N N . VAL A 1 188 ? -2.842 34.719 12.672 1 93.25 188 VAL A N 1
ATOM 1461 C CA . VAL A 1 188 ? -1.531 34.938 13.281 1 93.25 188 VAL A CA 1
ATOM 1462 C C . VAL A 1 188 ? -0.678 35.812 12.367 1 93.25 188 VAL A C 1
ATOM 1464 O O . VAL A 1 188 ? -0.508 35.5 11.18 1 93.25 188 VAL A O 1
ATOM 1467 N N . ALA A 1 189 ? -0.075 36.844 12.945 1 92.38 189 ALA A N 1
ATOM 1468 C CA . ALA A 1 189 ? 0.734 37.75 12.141 1 92.38 189 ALA A CA 1
ATOM 1469 C C . ALA A 1 189 ? 2.092 38 12.789 1 92.38 189 ALA A C 1
ATOM 1471 O O . ALA A 1 189 ? 2.189 38.125 14.016 1 92.38 189 ALA A O 1
ATOM 1472 N N . GLN A 1 190 ? 3.047 37.938 11.945 1 89.88 190 GLN A N 1
ATOM 1473 C CA . GLN A 1 190 ? 4.375 38.406 12.305 1 89.88 190 GLN A CA 1
ATOM 1474 C C . GLN A 1 190 ? 4.691 39.719 11.602 1 89.88 190 GLN A C 1
ATOM 1476 O O . GLN A 1 190 ? 4.652 39.781 10.367 1 89.88 190 GLN A O 1
ATOM 1481 N N . GLY A 1 191 ? 4.926 40.812 12.414 1 88.62 191 GLY A N 1
ATOM 1482 C CA . GLY A 1 191 ? 5.262 42.094 11.82 1 88.62 191 GLY A CA 1
ATOM 1483 C C . GLY A 1 191 ? 4.059 43 11.648 1 88.62 191 GLY A C 1
ATOM 1484 O O . GLY A 1 191 ? 4.031 43.844 10.742 1 88.62 191 GLY A O 1
ATOM 1485 N N . ALA A 1 192 ? 3.025 42.75 12.352 1 89.88 192 ALA A N 1
ATOM 1486 C CA . ALA A 1 192 ? 1.844 43.625 12.312 1 89.88 192 ALA A CA 1
ATOM 1487 C C . ALA A 1 192 ? 1.451 44.062 13.719 1 89.88 192 ALA A C 1
ATOM 1489 O O . ALA A 1 192 ? 1.662 43.344 14.695 1 89.88 192 ALA A O 1
ATOM 1490 N N . ASP A 1 193 ? 0.951 45.219 13.719 1 88.69 193 ASP A N 1
ATOM 1491 C CA . ASP A 1 193 ? 0.413 45.719 14.977 1 88.69 193 ASP A CA 1
ATOM 1492 C C . ASP A 1 193 ? -0.925 45.062 15.312 1 88.69 193 ASP A C 1
ATOM 1494 O O . ASP A 1 193 ? -1.805 44.969 14.453 1 88.69 193 ASP A O 1
ATOM 1498 N N . GLU A 1 194 ? -1.076 44.688 16.547 1 90 194 GLU A N 1
ATOM 1499 C CA . GLU A 1 194 ? -2.252 43.906 16.969 1 90 194 GLU A CA 1
ATOM 1500 C C . GLU A 1 194 ? -3.523 44.75 16.812 1 90 194 GLU A C 1
ATOM 1502 O O . GLU A 1 194 ? -4.543 44.25 16.344 1 90 194 GLU A O 1
ATOM 1507 N N . ALA A 1 195 ? -3.486 45.969 17.266 1 91.06 195 ALA A N 1
ATOM 1508 C CA . ALA A 1 195 ? -4.672 46.812 17.203 1 91.06 195 ALA A CA 1
ATOM 1509 C C . ALA A 1 195 ? -5.086 47.062 15.758 1 91.06 195 ALA A C 1
ATOM 1511 O O . ALA A 1 195 ? -6.277 47.031 15.43 1 91.06 195 ALA A O 1
ATOM 1512 N N . ASP A 1 196 ? -4.16 47.312 14.969 1 91.88 196 ASP A N 1
ATOM 1513 C CA . ASP A 1 196 ? -4.43 47.531 13.547 1 91.88 196 ASP A CA 1
ATOM 1514 C C . ASP A 1 196 ? -5.012 46.281 12.891 1 91.88 196 ASP A C 1
ATOM 1516 O O . ASP A 1 196 ? -6.016 46.375 12.172 1 91.88 196 ASP A O 1
ATOM 1520 N N . LEU A 1 197 ? -4.363 45.219 13.141 1 93.88 197 LEU A N 1
ATOM 1521 C CA . LEU A 1 197 ? -4.82 43.969 12.539 1 93.88 197 LEU A CA 1
ATOM 1522 C C . LEU A 1 197 ? -6.246 43.656 12.984 1 93.88 197 LEU A C 1
ATOM 1524 O O . LEU A 1 197 ? -7.078 43.25 12.164 1 93.88 197 LEU A O 1
ATOM 1528 N N . THR A 1 198 ? -6.535 43.812 14.234 1 94.5 198 THR A N 1
ATOM 1529 C CA . THR A 1 198 ? -7.867 43.531 14.758 1 94.5 198 THR A CA 1
ATOM 1530 C C . THR A 1 198 ? -8.914 44.406 14.07 1 94.5 198 THR A C 1
ATOM 1532 O O . THR A 1 198 ? -9.977 43.906 13.688 1 94.5 198 THR A O 1
ATOM 1535 N N . LYS A 1 199 ? -8.586 45.625 13.945 1 94.75 199 LYS A N 1
ATOM 1536 C CA . LYS A 1 199 ? -9.492 46.531 13.273 1 94.75 199 LYS A CA 1
ATOM 1537 C C . LYS A 1 199 ? -9.742 46.125 11.828 1 94.75 199 LYS A C 1
ATOM 1539 O O . LYS A 1 199 ? -10.883 46.094 11.367 1 94.75 199 LYS A O 1
ATOM 1544 N N . PHE A 1 200 ? -8.695 45.844 11.156 1 95.5 200 PHE A N 1
ATOM 1545 C CA . PHE A 1 200 ? -8.82 45.469 9.75 1 95.5 200 PHE A CA 1
ATOM 1546 C C . PHE A 1 200 ? -9.625 44.188 9.609 1 95.5 200 PHE A C 1
ATOM 1548 O O . PHE A 1 200 ? -10.375 44.031 8.641 1 95.5 200 PHE A O 1
ATOM 1555 N N . VAL A 1 201 ? -9.461 43.25 10.516 1 95.94 201 VAL A N 1
ATOM 1556 C CA . VAL A 1 201 ? -10.195 42 10.477 1 95.94 201 VAL A CA 1
ATOM 1557 C C . VAL A 1 201 ? -11.688 42.25 10.703 1 95.94 201 VAL A C 1
ATOM 1559 O O . VAL A 1 201 ? -12.531 41.719 9.992 1 95.94 201 VAL A O 1
ATOM 1562 N N . GLU A 1 202 ? -12.023 43.125 11.609 1 94.5 202 GLU A N 1
ATOM 1563 C CA . GLU A 1 202 ? -13.406 43.469 11.93 1 94.5 202 GLU A CA 1
ATOM 1564 C C . GLU A 1 202 ? -14.094 44.125 10.75 1 94.5 202 GLU A C 1
ATOM 1566 O O . GLU A 1 202 ? -15.305 44 10.578 1 94.5 202 GLU A O 1
ATOM 1571 N N . GLU A 1 203 ? -13.328 44.812 9.969 1 94.19 203 GLU A N 1
ATOM 1572 C CA . GLU A 1 203 ? -13.883 45.562 8.867 1 94.19 203 GLU A CA 1
ATOM 1573 C C . GLU A 1 203 ? -13.789 44.812 7.547 1 94.19 203 GLU A C 1
ATOM 1575 O O . GLU A 1 203 ? -14.188 45.312 6.5 1 94.19 203 GLU A O 1
ATOM 1580 N N . SER A 1 204 ? -13.297 43.656 7.59 1 94.12 204 SER A N 1
ATOM 1581 C CA . SER A 1 204 ? -13.078 42.906 6.371 1 94.12 204 SER A CA 1
ATOM 1582 C C . SER A 1 204 ? -14.156 41.844 6.176 1 94.12 204 SER A C 1
ATOM 1584 O O . SER A 1 204 ? -15.133 41.812 6.934 1 94.12 204 SER A O 1
ATOM 1586 N N . ALA A 1 205 ? -13.961 41.031 5.176 1 93.12 205 ALA A N 1
ATOM 1587 C CA . ALA A 1 205 ? -14.898 39.969 4.828 1 93.12 205 ALA A CA 1
ATOM 1588 C C . ALA A 1 205 ? -14.914 38.875 5.895 1 93.12 205 ALA A C 1
ATOM 1590 O O . ALA A 1 205 ? -15.812 38.031 5.918 1 93.12 205 ALA A O 1
ATOM 1591 N N . PHE A 1 206 ? -13.961 38.875 6.883 1 95.38 206 PHE A N 1
ATOM 1592 C CA . PHE A 1 206 ? -13.961 37.938 7.984 1 95.38 206 PHE A CA 1
ATOM 1593 C C . PHE A 1 206 ? -15.234 38.062 8.812 1 95.38 206 PHE A C 1
ATOM 1595 O O . PHE A 1 206 ? -15.664 37.094 9.461 1 95.38 206 PHE A O 1
ATOM 1602 N N . CYS A 1 207 ? -15.797 39.188 8.773 1 91.94 207 CYS A N 1
ATOM 1603 C CA . CYS A 1 207 ? -16.953 39.469 9.602 1 91.94 207 CYS A CA 1
ATOM 1604 C C . CYS A 1 207 ? -18.188 38.75 9.086 1 91.94 207 CYS A C 1
ATOM 1606 O O . CYS A 1 207 ? -19.172 38.594 9.812 1 91.94 207 CYS A O 1
ATOM 1608 N N . TYR A 1 208 ? -18.172 38.281 7.832 1 91.75 208 TYR A N 1
ATOM 1609 C CA . TYR A 1 208 ? -19.312 37.562 7.246 1 91.75 208 TYR A CA 1
ATOM 1610 C C . TYR A 1 208 ? -19.375 36.125 7.738 1 91.75 208 TYR A C 1
ATOM 1612 O O . TYR A 1 208 ? -20.391 35.438 7.566 1 91.75 208 TYR A O 1
ATOM 1620 N N . LEU A 1 209 ? -18.328 35.688 8.375 1 94.94 209 LEU A N 1
ATOM 1621 C CA . LEU A 1 209 ? -18.281 34.312 8.828 1 94.94 209 LEU A CA 1
ATOM 1622 C C . LEU A 1 209 ? -19.078 34.125 10.117 1 94.94 209 LEU A C 1
ATOM 1624 O O . LEU A 1 209 ? -18.969 34.938 11.039 1 94.94 209 LEU A O 1
ATOM 1628 N N . PRO A 1 210 ? -19.875 33.125 10.148 1 94.38 210 PRO A N 1
ATOM 1629 C CA . PRO A 1 210 ? -20.594 32.875 11.391 1 94.38 210 PRO A CA 1
ATOM 1630 C C . PRO A 1 210 ? -19.672 32.469 12.539 1 94.38 210 PRO A C 1
ATOM 1632 O O . PRO A 1 210 ? -18.562 31.984 12.297 1 94.38 210 PRO A O 1
ATOM 1635 N N . LYS A 1 211 ? -20.031 32.781 13.766 1 93.44 211 LYS A N 1
ATOM 1636 C CA . LYS A 1 211 ? -19.25 32.406 14.93 1 93.44 211 LYS A CA 1
ATOM 1637 C C . LYS A 1 211 ? -19.062 30.891 15.008 1 93.44 211 LYS A C 1
ATOM 1639 O O . LYS A 1 211 ? -17.938 30.406 15.164 1 93.44 211 LYS A O 1
ATOM 1644 N N . GLY A 1 212 ? -20.094 30.109 14.711 1 90.38 212 GLY A N 1
ATOM 1645 C CA . GLY A 1 212 ? -20.062 28.656 14.758 1 90.38 212 GLY A CA 1
ATOM 1646 C C . GLY A 1 212 ? -19.75 28.109 16.141 1 90.38 212 GLY A C 1
ATOM 1647 O O . GLY A 1 212 ? -19.891 28.812 17.141 1 90.38 212 GLY A O 1
ATOM 1648 N N . SER A 1 213 ? -19.641 26.734 16.234 1 82.94 213 SER A N 1
ATOM 1649 C CA . SER A 1 213 ? -19.281 26.062 17.469 1 82.94 213 SER A CA 1
ATOM 1650 C C . SER A 1 213 ? -17.922 25.375 17.359 1 82.94 213 SER A C 1
ATOM 1652 O O . SER A 1 213 ? -17.562 24.875 16.281 1 82.94 213 SER A O 1
ATOM 1654 N N . LYS A 1 214 ? -17.203 25.562 18.5 1 75.56 214 LYS A N 1
ATOM 1655 C CA . LYS A 1 214 ? -15.891 24.906 18.5 1 75.56 214 LYS A CA 1
ATOM 1656 C C . LYS A 1 214 ? -16.016 23.391 18.422 1 75.56 214 LYS A C 1
ATOM 1658 O O . LYS A 1 214 ? -16.797 22.797 19.156 1 75.56 214 LYS A O 1
ATOM 1663 N N . ALA A 1 215 ? -15.391 22.828 17.422 1 70.44 215 ALA A N 1
ATOM 1664 C CA . ALA A 1 215 ? -15.438 21.391 17.266 1 70.44 215 ALA A CA 1
ATOM 1665 C C . ALA A 1 215 ? -14.766 20.672 18.438 1 70.44 215 ALA A C 1
ATOM 1667 O O . ALA A 1 215 ? -13.773 21.172 18.969 1 70.44 215 ALA A O 1
ATOM 1668 N N . GLN A 1 216 ? -15.375 19.672 18.938 1 69.12 216 GLN A N 1
ATOM 1669 C CA . GLN A 1 216 ? -14.82 18.922 20.062 1 69.12 216 GLN A CA 1
ATOM 1670 C C . GLN A 1 216 ? -13.648 18.047 19.609 1 69.12 216 GLN A C 1
ATOM 1672 O O . GLN A 1 216 ? -13.703 17.422 18.547 1 69.12 216 GLN A O 1
ATOM 1677 N N . ALA A 1 217 ? -12.586 18.234 20.328 1 67.94 217 ALA A N 1
ATOM 1678 C CA . ALA A 1 217 ? -11.398 17.422 20.062 1 67.94 217 ALA A CA 1
ATOM 1679 C C . ALA A 1 217 ? -11.656 15.961 20.422 1 67.94 217 ALA A C 1
ATOM 1681 O O . ALA A 1 217 ? -12.25 15.664 21.453 1 67.94 217 ALA A O 1
ATOM 1682 N N . ALA A 1 218 ? -11.539 15.062 19.469 1 74.75 218 ALA A N 1
ATOM 1683 C CA . ALA A 1 218 ? -11.617 13.641 19.812 1 74.75 218 ALA A CA 1
ATOM 1684 C C . ALA A 1 218 ? -10.227 13.039 19.953 1 74.75 218 ALA A C 1
ATOM 1686 O O . ALA A 1 218 ? -9.344 13.297 19.141 1 74.75 218 ALA A O 1
ATOM 1687 N N . THR A 1 219 ? -10.062 12.422 21.172 1 84.69 219 THR A N 1
ATOM 1688 C CA . THR A 1 219 ? -8.797 11.727 21.391 1 84.69 219 THR A CA 1
ATOM 1689 C C . THR A 1 219 ? -8.664 10.547 20.438 1 84.69 219 THR A C 1
ATOM 1691 O O . THR A 1 219 ? -9.508 9.648 20.422 1 84.69 219 THR A O 1
ATOM 1694 N N . PRO A 1 220 ? -7.602 10.586 19.734 1 92.81 220 PRO A N 1
ATOM 1695 C CA . PRO A 1 220 ? -7.449 9.492 18.781 1 92.81 220 PRO A CA 1
ATOM 1696 C C . PRO A 1 220 ? -7.094 8.164 19.453 1 92.81 220 PRO A C 1
ATOM 1698 O O . PRO A 1 220 ? -6.43 8.156 20.484 1 92.81 220 PRO A O 1
ATOM 1701 N N . GLU A 1 221 ? -7.539 7.078 18.922 1 94.69 221 GLU A N 1
ATOM 1702 C CA . GLU A 1 221 ? -7.141 5.734 19.328 1 94.69 221 GLU A CA 1
ATOM 1703 C C . GLU A 1 221 ? -5.805 5.344 18.703 1 94.69 221 GLU A C 1
ATOM 1705 O O . GLU A 1 221 ? -5.582 5.566 17.516 1 94.69 221 GLU A O 1
ATOM 1710 N N . PHE A 1 222 ? -4.926 4.84 19.609 1 96.88 222 PHE A N 1
ATOM 1711 C CA . PHE A 1 222 ? -3.625 4.391 19.125 1 96.88 222 PHE A CA 1
ATOM 1712 C C . PHE A 1 222 ? -3.67 2.918 18.734 1 96.88 222 PHE A C 1
ATOM 1714 O O . PHE A 1 222 ? -4.152 2.084 19.5 1 96.88 222 PHE A O 1
ATOM 1721 N N . HIS A 1 223 ? -3.275 2.559 17.547 1 96.88 223 HIS A N 1
ATOM 1722 C CA . HIS A 1 223 ? -3.061 1.188 17.094 1 96.88 223 HIS A CA 1
ATOM 1723 C C . HIS A 1 223 ? -1.573 0.873 16.984 1 96.88 223 HIS A C 1
ATOM 1725 O O . HIS A 1 223 ? -0.843 1.569 16.266 1 96.88 223 HIS A O 1
ATOM 1731 N N . LYS A 1 224 ? -1.15 -0.171 17.672 1 96.38 224 LYS A N 1
ATOM 1732 C CA . LYS A 1 224 ? 0.277 -0.466 17.75 1 96.38 224 LYS A CA 1
ATOM 1733 C C . LYS A 1 224 ? 0.596 -1.83 17.156 1 96.38 224 LYS A C 1
ATOM 1735 O O . LYS A 1 224 ? -0.31 -2.619 16.875 1 96.38 224 LYS A O 1
ATOM 1740 N N . ASN A 1 225 ? 1.883 -2.023 16.891 1 96.5 225 ASN A N 1
ATOM 1741 C CA . ASN A 1 225 ? 2.438 -3.279 16.391 1 96.5 225 ASN A CA 1
ATOM 1742 C C . ASN A 1 225 ? 1.878 -3.635 15.016 1 96.5 225 ASN A C 1
ATOM 1744 O O . ASN A 1 225 ? 1.594 -4.801 14.742 1 96.5 225 ASN A O 1
ATOM 1748 N N . ALA A 1 226 ? 1.624 -2.689 14.266 1 96.94 226 ALA A N 1
ATOM 1749 C CA . ALA A 1 226 ? 1.185 -2.867 12.883 1 96.94 226 ALA A CA 1
ATOM 1750 C C . ALA A 1 226 ? 2.35 -2.699 11.906 1 96.94 226 ALA A C 1
ATOM 1752 O O . ALA A 1 226 ? 3.348 -2.053 12.234 1 96.94 226 ALA A O 1
ATOM 1753 N N . GLU A 1 227 ? 2.219 -3.324 10.766 1 97.94 227 GLU A N 1
ATOM 1754 C CA . GLU A 1 227 ? 3.254 -3.271 9.734 1 97.94 227 GLU A CA 1
ATOM 1755 C C . GLU A 1 227 ? 2.65 -3.037 8.359 1 97.94 227 GLU A C 1
ATOM 1757 O O . GLU A 1 227 ? 1.554 -3.52 8.062 1 97.94 227 GLU A O 1
ATOM 1762 N N . ALA A 1 228 ? 3.273 -2.246 7.609 1 98.31 228 ALA A N 1
ATOM 1763 C CA . ALA A 1 228 ? 2.896 -2.045 6.215 1 98.31 228 ALA A CA 1
ATOM 1764 C C . ALA A 1 228 ? 4.125 -2.012 5.312 1 98.31 228 ALA A C 1
ATOM 1766 O O . ALA A 1 228 ? 5.176 -1.497 5.703 1 98.31 228 ALA A O 1
ATOM 1767 N N . ARG A 1 229 ? 4.027 -2.537 4.16 1 98.19 229 ARG A N 1
ATOM 1768 C CA . ARG A 1 229 ? 5.109 -2.604 3.182 1 98.19 229 ARG A CA 1
ATOM 1769 C C . ARG A 1 229 ? 4.641 -2.109 1.816 1 98.19 229 ARG A C 1
ATOM 1771 O O . ARG A 1 229 ? 3.607 -2.551 1.311 1 98.19 229 ARG A O 1
ATOM 1778 N N . ILE A 1 230 ? 5.34 -1.188 1.239 1 98.06 230 ILE A N 1
ATOM 1779 C CA . ILE A 1 230 ? 4.953 -0.545 -0.012 1 98.06 230 ILE A CA 1
ATOM 1780 C C . ILE A 1 230 ? 6.102 -0.63 -1.014 1 98.06 230 ILE A C 1
ATOM 1782 O O . ILE A 1 230 ? 7.172 -0.054 -0.793 1 98.06 230 ILE A O 1
ATOM 1786 N N . PRO A 1 231 ? 5.934 -1.356 -2.125 1 97.31 231 PRO A N 1
ATOM 1787 C CA . PRO A 1 231 ? 6.973 -1.347 -3.156 1 97.31 231 PRO A CA 1
ATOM 1788 C C . PRO A 1 231 ? 7.098 0.006 -3.854 1 97.31 231 PRO A C 1
ATOM 1790 O O . PRO A 1 231 ? 6.09 0.647 -4.152 1 97.31 231 PRO A O 1
ATOM 1793 N N . ALA A 1 232 ? 8.273 0.465 -4.023 1 96.62 232 ALA A N 1
ATOM 1794 C CA . ALA A 1 232 ? 8.523 1.737 -4.695 1 96.62 232 ALA A CA 1
ATOM 1795 C C . ALA A 1 232 ? 9.906 1.743 -5.352 1 96.62 232 ALA A C 1
ATOM 1797 O O . ALA A 1 232 ? 10.82 1.05 -4.902 1 96.62 232 ALA A O 1
ATOM 1798 N N . THR A 1 233 ? 10 2.537 -6.445 1 95.12 233 THR A N 1
ATOM 1799 C CA . THR A 1 233 ? 11.281 2.713 -7.109 1 95.12 233 THR A CA 1
ATOM 1800 C C . THR A 1 233 ? 12.086 3.834 -6.453 1 95.12 233 THR A C 1
ATOM 1802 O O . THR A 1 233 ? 11.523 4.664 -5.738 1 95.12 233 THR A O 1
ATOM 1805 N N . GLY A 1 234 ? 13.328 3.809 -6.656 1 94 234 GLY A N 1
ATOM 1806 C CA . GLY A 1 234 ? 14.18 4.852 -6.109 1 94 234 GLY A CA 1
ATOM 1807 C C . GLY A 1 234 ? 14.711 4.523 -4.727 1 94 234 GLY A C 1
ATOM 1808 O O . GLY A 1 234 ? 15.047 3.369 -4.445 1 94 234 GLY A O 1
ATOM 1809 N N . LYS A 1 235 ? 14.844 5.625 -3.914 1 96.5 235 LYS A N 1
ATOM 1810 C CA . LYS A 1 235 ? 15.352 5.438 -2.559 1 96.5 235 LYS A CA 1
ATOM 1811 C C . LYS A 1 235 ? 14.359 4.652 -1.704 1 96.5 235 LYS A C 1
ATOM 1813 O O . LYS A 1 235 ? 13.148 4.852 -1.806 1 96.5 235 LYS A O 1
ATOM 1818 N N . SER A 1 236 ? 14.891 3.715 -0.944 1 98.5 236 SER A N 1
ATOM 1819 C CA . SER A 1 236 ? 14.078 2.992 0.027 1 98.5 236 SER A CA 1
ATOM 1820 C C . SER A 1 236 ? 14.016 3.73 1.36 1 98.5 236 SER A C 1
ATOM 1822 O O . SER A 1 236 ? 14.914 4.52 1.677 1 98.5 236 SER A O 1
ATOM 1824 N N . THR A 1 237 ? 13.008 3.549 2.084 1 98.88 237 THR A N 1
ATOM 1825 C CA . THR A 1 237 ? 12.852 4.148 3.404 1 98.88 237 THR A CA 1
ATOM 1826 C C . THR A 1 237 ? 12.219 3.156 4.375 1 98.88 237 THR A C 1
ATOM 1828 O O . THR A 1 237 ? 11.289 2.434 4.012 1 98.88 237 THR A O 1
ATOM 1831 N N . ALA A 1 238 ? 12.719 3.016 5.508 1 98.94 238 ALA A N 1
ATOM 1832 C CA . ALA A 1 238 ? 12.125 2.281 6.625 1 98.94 238 ALA A CA 1
ATOM 1833 C C . ALA A 1 238 ? 11.797 3.219 7.781 1 98.94 238 ALA A C 1
ATOM 1835 O O . ALA A 1 238 ? 12.594 4.098 8.125 1 98.94 238 ALA A O 1
ATOM 1836 N N . LEU A 1 239 ? 10.625 3.09 8.359 1 98.88 239 LEU A N 1
ATOM 1837 C CA . LEU A 1 239 ? 10.172 3.979 9.43 1 98.88 239 LEU A CA 1
ATOM 1838 C C . LEU A 1 239 ? 9.617 3.178 10.602 1 98.88 239 LEU A C 1
ATOM 1840 O O . LEU A 1 239 ? 8.844 2.242 10.414 1 98.88 239 LEU A O 1
ATOM 1844 N N . ILE A 1 240 ? 10.031 3.568 11.758 1 98.75 240 ILE A N 1
ATOM 1845 C CA . ILE A 1 240 ? 9.469 3.09 13.016 1 98.75 240 ILE A CA 1
ATOM 1846 C C . ILE A 1 240 ? 8.695 4.215 13.695 1 98.75 240 ILE A C 1
ATOM 1848 O O . ILE A 1 240 ? 9.18 5.348 13.789 1 98.75 240 ILE A O 1
ATOM 1852 N N . GLY A 1 241 ? 7.496 3.924 14.094 1 98.69 241 GLY A N 1
ATOM 1853 C CA . GLY A 1 241 ? 6.668 4.965 14.68 1 98.69 241 GLY A CA 1
ATOM 1854 C C . GLY A 1 241 ? 6.113 4.59 16.047 1 98.69 241 GLY A C 1
ATOM 1855 O O . GLY A 1 241 ? 5.754 3.434 16.281 1 98.69 241 GLY A O 1
ATOM 1856 N N . PHE A 1 242 ? 6.023 5.586 16.938 1 98.44 242 PHE A N 1
ATOM 1857 C CA . PHE A 1 242 ? 5.473 5.469 18.281 1 98.44 242 PHE A CA 1
ATOM 1858 C C . PHE A 1 242 ? 4.418 6.539 18.531 1 98.44 242 PHE A C 1
ATOM 1860 O O . PHE A 1 242 ? 4.73 7.734 18.531 1 98.44 242 PHE A O 1
ATOM 1867 N N . PRO A 1 243 ? 3.18 6.117 18.672 1 97.81 243 PRO A N 1
ATOM 1868 C CA . PRO A 1 243 ? 2.195 7.141 19.031 1 97.81 243 PRO A CA 1
ATOM 1869 C C . PRO A 1 243 ? 2.484 7.793 20.375 1 97.81 243 PRO A C 1
ATOM 1871 O O . PRO A 1 243 ? 2.924 7.121 21.312 1 97.81 243 PRO A O 1
ATOM 1874 N N . VAL A 1 244 ? 2.246 9.109 20.469 1 97.31 244 VAL A N 1
ATOM 1875 C CA . VAL A 1 244 ? 2.627 9.875 21.656 1 97.31 244 VAL A CA 1
ATOM 1876 C C . VAL A 1 244 ? 1.467 10.766 22.094 1 97.31 244 VAL A C 1
ATOM 1878 O O . VAL A 1 244 ? 0.875 11.469 21.281 1 97.31 244 VAL A O 1
ATOM 1881 N N . LYS A 1 245 ? 1.133 10.719 23.344 1 95.31 245 LYS A N 1
ATOM 1882 C CA . LYS A 1 245 ? 0.187 11.672 23.906 1 95.31 245 LYS A CA 1
ATOM 1883 C C . LYS A 1 245 ? 0.831 13.047 24.078 1 95.31 245 LYS A C 1
ATOM 1885 O O . LYS A 1 245 ? 2.018 13.141 24.406 1 95.31 245 LYS A O 1
ATOM 1890 N N . PRO A 1 246 ? 0.04 14.07 23.953 1 93.69 246 PRO A N 1
ATOM 1891 C CA . PRO A 1 246 ? 0.596 15.422 24.078 1 93.69 246 PRO A CA 1
ATOM 1892 C C . PRO A 1 246 ? 1.335 15.641 25.391 1 93.69 246 PRO A C 1
ATOM 1894 O O . PRO A 1 246 ? 2.361 16.328 25.422 1 93.69 246 PRO A O 1
ATOM 1897 N N . ALA A 1 247 ? 0.931 15.078 26.438 1 93.44 247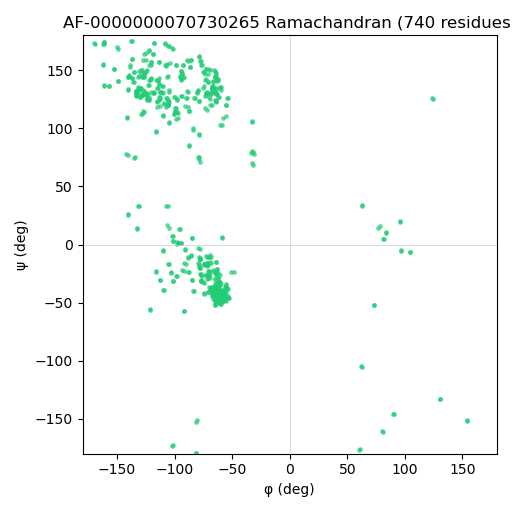 ALA A N 1
ATOM 1898 C CA . ALA A 1 247 ? 1.568 15.211 27.734 1 93.44 247 ALA A CA 1
ATOM 1899 C C . ALA A 1 247 ? 2.986 14.648 27.719 1 93.44 247 ALA A C 1
ATOM 1901 O O . ALA A 1 247 ? 3.812 15 28.562 1 93.44 247 ALA A O 1
ATOM 1902 N N . ASP A 1 248 ? 3.238 13.773 26.75 1 95.88 248 ASP A N 1
ATOM 1903 C CA . ASP A 1 248 ? 4.531 13.094 26.688 1 95.88 248 ASP A CA 1
ATOM 1904 C C . ASP A 1 248 ? 5.438 13.719 25.641 1 95.88 248 ASP A C 1
ATOM 1906 O O . ASP A 1 248 ? 6.52 13.203 25.359 1 95.88 248 ASP A O 1
ATOM 1910 N N . PHE A 1 249 ? 5.055 14.797 25.062 1 96.5 249 PHE A N 1
ATOM 1911 C CA . PHE A 1 249 ? 5.848 15.422 24.016 1 96.5 249 PHE A CA 1
ATOM 1912 C C . PHE A 1 249 ? 7.242 15.766 24.531 1 96.5 249 PHE A C 1
ATOM 1914 O O . PHE A 1 249 ? 8.234 15.547 23.828 1 96.5 249 PHE A O 1
ATOM 1921 N N . GLY A 1 250 ? 7.297 16.281 25.688 1 96 250 GLY A N 1
ATOM 1922 C CA . GLY A 1 250 ? 8.578 16.688 26.234 1 96 250 GLY A CA 1
ATOM 1923 C C . GLY A 1 250 ? 9.586 15.562 26.312 1 96 250 GLY A C 1
ATOM 1924 O O . GLY A 1 250 ? 10.758 15.742 25.969 1 96 250 GLY A O 1
ATOM 1925 N N . ARG A 1 251 ? 9.188 14.438 26.734 1 96.44 251 ARG A N 1
ATOM 1926 C CA . ARG A 1 251 ? 10.109 13.312 26.906 1 96.44 251 ARG A CA 1
ATOM 1927 C C . ARG A 1 251 ? 10.578 12.789 25.547 1 96.44 251 ARG A C 1
ATOM 1929 O O . ARG A 1 251 ? 11.742 12.422 25.391 1 96.44 251 ARG A O 1
ATOM 1936 N N . TYR A 1 252 ? 9.711 12.789 24.594 1 97.12 252 TYR A N 1
ATOM 1937 C CA . TYR A 1 252 ? 10.094 12.258 23.281 1 97.12 252 TYR A CA 1
ATOM 1938 C C . TYR A 1 252 ? 10.945 13.258 22.516 1 97.12 252 TYR A C 1
ATOM 1940 O O . TYR A 1 252 ? 11.758 12.875 21.672 1 97.12 252 TYR A O 1
ATOM 1948 N N . GLU A 1 253 ? 10.703 14.547 22.75 1 96.25 253 GLU A N 1
ATOM 1949 C CA . GLU A 1 253 ? 11.594 15.547 22.172 1 96.25 253 GLU A CA 1
ATOM 1950 C C . GLU A 1 253 ? 13.023 15.375 22.688 1 96.25 253 GLU A C 1
ATOM 1952 O O . GLU A 1 253 ? 13.984 15.539 21.938 1 96.25 253 GLU A O 1
ATOM 1957 N N . VAL A 1 254 ? 13.125 15.094 23.953 1 96.81 254 VAL A N 1
ATOM 1958 C CA . VAL A 1 254 ? 14.445 14.875 24.531 1 96.81 254 VAL A CA 1
ATOM 1959 C C . VAL A 1 254 ? 15.062 13.602 23.969 1 96.81 254 VAL A C 1
ATOM 1961 O O . VAL A 1 254 ? 16.25 13.586 23.625 1 96.81 254 VAL A O 1
ATOM 1964 N N . LEU A 1 255 ? 14.25 12.539 23.859 1 97.12 255 LEU A N 1
ATOM 1965 C CA . LEU A 1 255 ? 14.742 11.312 23.25 1 97.12 255 LEU A CA 1
ATOM 1966 C C . LEU A 1 255 ? 15.234 11.57 21.828 1 97.12 255 LEU A C 1
ATOM 1968 O O . LEU A 1 255 ? 16.312 11.109 21.453 1 97.12 255 LEU A O 1
ATOM 1972 N N . SER A 1 256 ? 14.445 12.297 21.062 1 96.81 256 SER A N 1
ATOM 1973 C CA . SER A 1 256 ? 14.805 12.633 19.688 1 96.81 256 SER A CA 1
ATOM 1974 C C . SER A 1 256 ? 16.125 13.375 19.625 1 96.81 256 SER A C 1
ATOM 1976 O O . SER A 1 256 ? 16.969 13.086 18.781 1 96.81 256 SER A O 1
ATOM 1978 N N . ALA A 1 257 ? 16.281 14.32 20.484 1 94.94 257 ALA A N 1
ATOM 1979 C CA . ALA A 1 257 ? 17.516 15.094 20.547 1 94.94 257 ALA A CA 1
ATOM 1980 C C . ALA A 1 257 ? 18.688 14.203 20.938 1 94.94 257 ALA A C 1
ATOM 1982 O O . ALA A 1 257 ? 19.812 14.383 20.438 1 94.94 257 ALA A O 1
ATOM 1983 N N . ALA A 1 258 ? 18.469 13.328 21.844 1 95.81 258 ALA A N 1
ATOM 1984 C CA . ALA A 1 258 ? 19.516 12.453 22.359 1 95.81 258 ALA A CA 1
ATOM 1985 C C . ALA A 1 258 ? 20.047 11.531 21.266 1 95.81 258 ALA A C 1
ATOM 1987 O O . ALA A 1 258 ? 21.25 11.281 21.188 1 95.81 258 ALA A O 1
ATOM 1988 N N . ILE A 1 259 ? 19.141 10.984 20.453 1 96.75 259 ILE A N 1
ATOM 1989 C CA . ILE A 1 259 ? 19.578 9.977 19.484 1 96.75 259 ILE A CA 1
ATOM 1990 C C . ILE A 1 259 ? 19.922 10.641 18.156 1 96.75 259 ILE A C 1
ATOM 1992 O O . ILE A 1 259 ? 20.625 10.055 17.328 1 96.75 259 ILE A O 1
ATOM 1996 N N . GLY A 1 260 ? 19.406 11.797 17.891 1 94.62 260 GLY A N 1
ATOM 1997 C CA . GLY A 1 260 ? 19.609 12.531 16.656 1 94.62 260 GLY A CA 1
ATOM 1998 C C . GLY A 1 260 ? 18.312 12.898 15.961 1 94.62 260 GLY A C 1
ATOM 1999 O O . GLY A 1 260 ? 17.484 12.023 15.688 1 94.62 260 GLY A O 1
ATOM 2000 N N . THR A 1 261 ? 18.141 14.156 15.695 1 92 261 THR A N 1
ATOM 2001 C CA . THR A 1 261 ? 16.906 14.656 15.117 1 92 261 THR A CA 1
ATOM 2002 C C . THR A 1 261 ? 17.172 15.422 13.828 1 92 261 THR A C 1
ATOM 2004 O O . THR A 1 261 ? 18.234 16.016 13.664 1 92 261 THR A O 1
ATOM 2007 N N . SER A 1 262 ? 16.219 15.391 12.953 1 87.31 262 SER A N 1
ATOM 2008 C CA . SER A 1 262 ? 16.328 16.109 11.688 1 87.31 262 SER A CA 1
ATOM 2009 C C . SER A 1 262 ? 16.234 17.625 11.891 1 87.31 262 SER A C 1
ATOM 2011 O O . SER A 1 262 ? 16.703 18.391 11.055 1 87.31 262 SER A O 1
ATOM 2013 N N . THR A 1 263 ? 15.656 18.047 12.938 1 84.31 263 THR A N 1
ATOM 2014 C CA . THR A 1 263 ? 15.453 19.469 13.227 1 84.31 263 THR A CA 1
ATOM 2015 C C . THR A 1 263 ? 16.781 20.141 13.57 1 84.31 263 THR A C 1
ATOM 2017 O O . THR A 1 263 ? 17 21.312 13.211 1 84.31 263 THR A O 1
ATOM 2020 N N . LEU A 1 264 ? 17.547 19.469 14.305 1 83.5 264 LEU A N 1
ATOM 2021 C CA . LEU A 1 264 ? 18.859 19.953 14.711 1 83.5 264 LEU A CA 1
ATOM 2022 C C . LEU A 1 264 ? 19.922 18.875 14.562 1 83.5 264 LEU A C 1
ATOM 2024 O O . LEU A 1 264 ? 20.406 18.328 15.555 1 83.5 264 LEU A O 1
ATOM 2028 N N . PRO A 1 265 ? 20.25 18.703 13.367 1 83.25 265 PRO A N 1
ATOM 2029 C CA . PRO A 1 265 ? 21.219 17.609 13.156 1 83.25 265 PRO A CA 1
ATOM 2030 C C . PRO A 1 265 ? 22.578 17.922 13.742 1 83.25 265 PRO A C 1
ATOM 2032 O O . PRO A 1 265 ? 23.031 19.062 13.703 1 83.25 265 PRO A O 1
ATOM 2035 N N . THR A 1 266 ? 23.047 16.984 14.438 1 82.88 266 THR A N 1
ATOM 2036 C CA . THR A 1 266 ? 24.406 17.078 14.992 1 82.88 266 THR A CA 1
ATOM 2037 C C . THR A 1 266 ? 25.203 15.82 14.695 1 82.88 266 THR A C 1
ATOM 2039 O O . THR A 1 266 ? 24.656 14.711 14.695 1 82.88 266 THR A O 1
ATOM 2042 N N . SER A 1 267 ? 26.438 16.031 14.562 1 84.12 267 SER A N 1
ATOM 2043 C CA . SER A 1 267 ? 27.312 14.922 14.172 1 84.12 267 SER A CA 1
ATOM 2044 C C . SER A 1 267 ? 27.609 14.016 15.359 1 84.12 267 SER A C 1
ATOM 2046 O O . SER A 1 267 ? 28.078 12.891 15.18 1 84.12 267 SER A O 1
ATOM 2048 N N . VAL A 1 268 ? 27.312 14.406 16.516 1 84.75 268 VAL A N 1
ATOM 2049 C CA . VAL A 1 268 ? 27.672 13.633 17.703 1 84.75 268 VAL A CA 1
ATOM 2050 C C . VAL A 1 268 ? 26.547 12.664 18.047 1 84.75 268 VAL A C 1
ATOM 2052 O O . VAL A 1 268 ? 26.734 11.703 18.797 1 84.75 268 VAL A O 1
ATOM 2055 N N . ALA A 1 269 ? 25.391 12.906 17.5 1 90.19 269 ALA A N 1
ATOM 2056 C CA . ALA A 1 269 ? 24.25 12.062 17.828 1 90.19 269 ALA A CA 1
ATOM 2057 C C . ALA A 1 269 ? 24.375 10.688 17.188 1 90.19 269 ALA A C 1
ATOM 2059 O O . ALA A 1 269 ? 24.828 10.57 16.047 1 90.19 269 ALA A O 1
ATOM 2060 N N . PRO A 1 270 ? 23.969 9.625 17.875 1 94.56 270 PRO A N 1
ATOM 2061 C CA . PRO A 1 270 ? 24.141 8.25 17.406 1 94.56 270 PRO A CA 1
ATOM 2062 C C . PRO A 1 270 ? 23.516 8.008 16.047 1 94.56 270 PRO A C 1
ATOM 2064 O O . PRO A 1 270 ? 24.094 7.293 15.211 1 94.56 270 PRO A O 1
ATOM 2067 N N . LEU A 1 271 ? 22.406 8.555 15.68 1 95.81 271 LEU A N 1
ATOM 2068 C CA . LEU A 1 271 ? 21.734 8.297 14.406 1 95.81 271 LEU A CA 1
ATOM 2069 C C . LEU A 1 271 ? 22.516 8.906 13.25 1 95.81 271 LEU A C 1
ATOM 2071 O O . LEU A 1 271 ? 22.422 8.438 12.109 1 95.81 271 LEU A O 1
ATOM 2075 N N . PHE A 1 272 ? 23.25 9.93 13.594 1 92.75 272 PHE A N 1
ATOM 2076 C CA . PHE A 1 272 ? 24.031 10.578 12.555 1 92.75 272 PHE A CA 1
ATOM 2077 C C . PHE A 1 272 ? 25.078 9.617 11.992 1 92.75 272 PHE A C 1
ATOM 2079 O O . PHE A 1 272 ? 25.5 9.758 10.836 1 92.75 272 PHE A O 1
ATOM 2086 N N . LYS A 1 273 ? 25.484 8.664 12.742 1 94.12 273 LYS A N 1
ATOM 2087 C CA . LYS A 1 273 ? 26.484 7.695 12.328 1 94.12 273 LYS A CA 1
ATOM 2088 C C . LYS A 1 273 ? 25.891 6.641 11.398 1 94.12 273 LYS A C 1
ATOM 2090 O O . LYS A 1 273 ? 26.625 5.855 10.797 1 94.12 273 LYS A O 1
ATOM 2095 N N . ILE A 1 274 ? 24.625 6.586 11.312 1 96.69 274 ILE A N 1
ATOM 2096 C CA . ILE A 1 274 ? 23.891 5.695 10.414 1 96.69 274 ILE A CA 1
ATOM 2097 C C . ILE A 1 274 ? 23.438 6.469 9.18 1 96.69 274 ILE A C 1
ATOM 2099 O O . ILE A 1 274 ? 22.562 7.332 9.273 1 96.69 274 ILE A O 1
ATOM 2103 N N . PRO A 1 275 ? 23.984 6.152 8.07 1 94.75 275 PRO A N 1
ATOM 2104 C CA . PRO A 1 275 ? 23.641 6.918 6.867 1 94.75 275 PRO A CA 1
ATOM 2105 C C . PRO A 1 275 ? 22.125 6.973 6.613 1 94.75 275 PRO A C 1
ATOM 2107 O O . PRO A 1 275 ? 21.469 5.93 6.543 1 94.75 275 PRO A O 1
ATOM 2110 N N . GLY A 1 276 ? 21.625 8.219 6.469 1 96.12 276 GLY A N 1
ATOM 2111 C CA . GLY A 1 276 ? 20.234 8.422 6.102 1 96.12 276 GLY A CA 1
ATOM 2112 C C . GLY A 1 276 ? 19.281 8.312 7.277 1 96.12 276 GLY A C 1
ATOM 2113 O O . GLY A 1 276 ? 18.062 8.359 7.105 1 96.12 276 GLY A O 1
ATOM 2114 N N . ALA A 1 277 ? 19.797 8.148 8.5 1 97.81 277 ALA A N 1
ATOM 2115 C CA . ALA A 1 277 ? 18.953 7.945 9.672 1 97.81 277 ALA A CA 1
ATOM 2116 C C . ALA A 1 277 ? 18.625 9.273 10.359 1 97.81 277 ALA A C 1
ATOM 2118 O O . ALA A 1 277 ? 19.469 10.172 10.406 1 97.81 277 ALA A O 1
ATOM 2119 N N . THR A 1 278 ? 17.484 9.414 10.867 1 97.44 278 THR A N 1
ATOM 2120 C CA . THR A 1 278 ? 17.078 10.578 11.648 1 97.44 278 THR A CA 1
ATOM 2121 C C . THR A 1 278 ? 15.836 10.258 12.477 1 97.44 278 THR A C 1
ATOM 2123 O O . THR A 1 278 ? 15.312 9.141 12.414 1 97.44 278 THR A O 1
ATOM 2126 N N . SER A 1 279 ? 15.461 11.148 13.312 1 97.75 279 SER A N 1
ATOM 2127 C CA . SER A 1 279 ? 14.219 11.055 14.07 1 97.75 279 SER A CA 1
ATOM 2128 C C . SER A 1 279 ? 13.492 12.391 14.109 1 97.75 279 SER A C 1
ATOM 2130 O O . SER A 1 279 ? 14.086 13.438 13.836 1 97.75 279 SER A O 1
ATOM 2132 N N . HIS A 1 280 ? 12.273 12.32 14.367 1 97.62 280 HIS A N 1
ATOM 2133 C CA . HIS A 1 280 ? 11.445 13.516 14.461 1 97.62 280 HIS A CA 1
ATOM 2134 C C . HIS A 1 280 ? 10.141 13.227 15.211 1 97.62 280 HIS A C 1
ATOM 2136 O O . HIS A 1 280 ? 9.531 12.172 15.016 1 97.62 280 HIS A O 1
ATOM 2142 N N . LEU A 1 281 ? 9.797 14.117 16.062 1 97.06 281 LEU A N 1
ATOM 2143 C CA . LEU A 1 281 ? 8.492 14.039 16.719 1 97.06 281 LEU A CA 1
ATOM 2144 C C . LEU A 1 281 ? 7.477 14.938 16.016 1 97.06 281 LEU A C 1
ATOM 2146 O O . LEU A 1 281 ? 7.602 16.172 16.062 1 97.06 281 LEU A O 1
ATOM 2150 N N . TYR A 1 282 ? 6.562 14.344 15.344 1 96.81 282 TYR A N 1
ATOM 2151 C CA . TYR A 1 282 ? 5.449 15.086 14.766 1 96.81 282 TYR A CA 1
ATOM 2152 C C . TYR A 1 282 ? 4.395 15.398 15.82 1 96.81 282 TYR A C 1
ATOM 2154 O O . TYR A 1 282 ? 3.887 14.492 16.484 1 96.81 282 TYR A O 1
ATOM 2162 N N . LYS A 1 283 ? 4.082 16.656 15.984 1 95 283 LYS A N 1
ATOM 2163 C CA . LYS A 1 283 ? 3.182 17.094 17.047 1 95 283 LYS A CA 1
ATOM 2164 C C . LYS A 1 283 ? 1.898 17.688 16.469 1 95 283 LYS A C 1
ATOM 2166 O O . LYS A 1 283 ? 1.946 18.562 15.617 1 95 283 LYS A O 1
ATOM 2171 N N . TYR A 1 284 ? 0.808 17.141 16.844 1 93.25 284 TYR A N 1
ATOM 2172 C CA . TYR A 1 284 ? -0.517 17.672 16.516 1 93.25 284 TYR A CA 1
ATOM 2173 C C . TYR A 1 284 ? -1.271 18.062 17.781 1 93.25 284 TYR A C 1
ATOM 2175 O O . TYR A 1 284 ? -0.753 17.922 18.891 1 93.25 284 TYR A O 1
ATOM 2183 N N . LYS A 1 285 ? -2.385 18.656 17.578 1 86.94 285 LYS A N 1
ATOM 2184 C CA . LYS A 1 285 ? -3.172 19.125 18.719 1 86.94 285 LYS A CA 1
ATOM 2185 C C . LYS A 1 285 ? -3.561 17.984 19.641 1 86.94 285 LYS A C 1
ATOM 2187 O O . LYS A 1 285 ? -3.484 18.109 20.875 1 86.94 285 LYS A O 1
ATOM 2192 N N . ASP A 1 286 ? -3.959 16.797 19.109 1 89.75 286 ASP A N 1
ATOM 2193 C CA . ASP A 1 286 ? -4.59 15.734 19.891 1 89.75 286 ASP A CA 1
ATOM 2194 C C . ASP A 1 286 ? -3.617 14.586 20.141 1 89.75 286 ASP A C 1
ATOM 2196 O O . ASP A 1 286 ? -3.855 13.742 21.016 1 89.75 286 ASP A O 1
ATOM 2200 N N . ALA A 1 287 ? -2.611 14.531 19.438 1 95.38 287 ALA A N 1
ATOM 2201 C CA . ALA A 1 287 ? -1.646 13.438 19.562 1 95.38 287 ALA A CA 1
ATOM 2202 C C . ALA A 1 287 ? -0.376 13.742 18.766 1 95.38 287 ALA A C 1
ATOM 2204 O O . ALA A 1 287 ? -0.272 14.781 18.125 1 95.38 287 ALA A O 1
ATOM 2205 N N . GLY A 1 288 ? 0.585 12.922 18.938 1 96.56 288 GLY A N 1
ATOM 2206 C CA . GLY A 1 288 ? 1.81 13 18.156 1 96.56 288 GLY A CA 1
ATOM 2207 C C . GLY A 1 288 ? 2.305 11.648 17.688 1 96.56 288 GLY A C 1
ATOM 2208 O O . GLY A 1 288 ? 1.692 10.617 17.984 1 96.56 288 GLY A O 1
ATOM 2209 N N . LEU A 1 289 ? 3.314 11.695 16.922 1 98.31 289 LEU A N 1
ATOM 2210 C CA . LEU A 1 289 ? 3.957 10.5 16.375 1 98.31 289 LEU A CA 1
ATOM 2211 C C . LEU A 1 289 ? 5.473 10.664 16.359 1 98.31 289 LEU A C 1
ATOM 2213 O O . LEU A 1 289 ? 6 11.508 15.625 1 98.31 289 LEU A O 1
ATOM 2217 N N . PHE A 1 290 ? 6.133 9.922 17.219 1 98.5 290 PHE A N 1
ATOM 2218 C CA . PHE A 1 290 ? 7.594 9.898 17.203 1 98.5 290 PHE A CA 1
ATOM 2219 C C . PHE A 1 290 ? 8.094 8.906 16.156 1 98.5 290 PHE A C 1
ATOM 2221 O O . PHE A 1 290 ? 7.727 7.73 16.188 1 98.5 290 PHE A O 1
ATOM 2228 N N . VAL A 1 291 ? 8.953 9.383 15.25 1 98.81 291 VAL A N 1
ATOM 2229 C CA . VAL A 1 291 ? 9.336 8.57 14.102 1 98.81 291 VAL A CA 1
ATOM 2230 C C . VAL A 1 291 ? 10.859 8.477 14.016 1 98.81 291 VAL A C 1
ATOM 2232 O O . VAL A 1 291 ? 11.555 9.484 14.133 1 98.81 291 VAL A O 1
ATOM 2235 N N . ILE A 1 292 ? 11.359 7.344 13.891 1 98.75 292 ILE A N 1
ATOM 2236 C CA . ILE A 1 292 ? 12.734 7.066 13.484 1 98.75 292 ILE A CA 1
ATOM 2237 C C . ILE A 1 292 ? 12.75 6.531 12.055 1 98.75 292 ILE A C 1
ATOM 2239 O O . ILE A 1 292 ? 12.039 5.582 11.727 1 98.75 292 ILE A O 1
ATOM 2243 N N . SER A 1 293 ? 13.5 7.117 11.203 1 98.75 293 SER A N 1
ATOM 2244 C CA . SER A 1 293 ? 13.484 6.707 9.797 1 98.75 293 SER A CA 1
ATOM 2245 C C . SER A 1 293 ? 14.898 6.59 9.242 1 98.75 293 SER A C 1
ATOM 2247 O O . SER A 1 293 ? 15.82 7.25 9.727 1 98.75 293 SER A O 1
ATOM 2249 N N . VAL A 1 294 ? 15.102 5.742 8.359 1 98.75 294 VAL A N 1
ATOM 2250 C CA . VAL A 1 294 ? 16.328 5.57 7.582 1 98.75 294 VAL A CA 1
ATOM 2251 C C . VAL A 1 294 ? 16 5.539 6.094 1 98.75 294 VAL A C 1
ATOM 2253 O O . VAL A 1 294 ? 15.117 4.785 5.66 1 98.75 294 VAL A O 1
ATOM 2256 N N . SER A 1 295 ? 16.656 6.34 5.289 1 98.5 295 SER A N 1
ATOM 2257 C CA . SER A 1 295 ? 16.438 6.398 3.85 1 98.5 295 SER A CA 1
ATOM 2258 C C . SER A 1 295 ? 17.734 6.242 3.084 1 98.5 295 SER A C 1
ATOM 2260 O O . SER A 1 295 ? 18.797 6.703 3.537 1 98.5 295 SER A O 1
ATOM 2262 N N . GLY A 1 296 ? 17.703 5.598 1.979 1 98.31 296 GLY A N 1
ATOM 2263 C CA . GLY A 1 296 ? 18.875 5.391 1.146 1 98.31 296 GLY A CA 1
ATOM 2264 C C . GLY A 1 296 ? 18.781 4.152 0.273 1 98.31 296 GLY A C 1
ATOM 2265 O O . GLY A 1 296 ? 17.703 3.824 -0.226 1 98.31 296 GLY A O 1
ATOM 2266 N N . LYS A 1 297 ? 19.922 3.623 -0.008 1 97.44 297 LYS A N 1
ATOM 2267 C CA . LYS A 1 297 ? 19.938 2.354 -0.727 1 97.44 297 LYS A CA 1
ATOM 2268 C C . LYS A 1 297 ? 19.312 1.238 0.106 1 97.44 297 LYS A C 1
ATOM 2270 O O . LYS A 1 297 ? 19.5 1.183 1.323 1 97.44 297 LYS A O 1
ATOM 2275 N N . ALA A 1 298 ? 18.641 0.358 -0.541 1 97.81 298 ALA A N 1
ATOM 2276 C CA . ALA A 1 298 ? 17.844 -0.667 0.143 1 97.81 298 ALA A CA 1
ATOM 2277 C C . ALA A 1 298 ? 18.703 -1.435 1.146 1 97.81 298 ALA A C 1
ATOM 2279 O O . ALA A 1 298 ? 18.281 -1.66 2.285 1 97.81 298 ALA A O 1
ATOM 2280 N N . SER A 1 299 ? 19.875 -1.834 0.743 1 97.38 299 SER A N 1
ATOM 2281 C CA . SER A 1 299 ? 20.75 -2.604 1.62 1 97.38 299 SER A CA 1
ATOM 2282 C C . SER A 1 299 ? 21.172 -1.785 2.838 1 97.38 299 SER A C 1
ATOM 2284 O O . SER A 1 299 ? 21.219 -2.305 3.955 1 97.38 299 SER A O 1
ATOM 2286 N N . ASP A 1 300 ? 21.484 -0.525 2.627 1 98.06 300 ASP A N 1
ATOM 2287 C CA . ASP A 1 300 ? 21.859 0.369 3.717 1 98.06 300 ASP A CA 1
ATOM 2288 C C . ASP A 1 300 ? 20.672 0.607 4.664 1 98.06 300 ASP A C 1
ATOM 2290 O O . ASP A 1 300 ? 20.859 0.648 5.883 1 98.06 300 ASP A O 1
ATOM 2294 N N . VAL A 1 301 ? 19.547 0.771 4.062 1 98.69 301 VAL A N 1
ATOM 2295 C CA . VAL A 1 301 ? 18.344 1.013 4.855 1 98.69 301 VAL A CA 1
ATOM 2296 C C . VAL A 1 301 ? 18.047 -0.208 5.719 1 98.69 301 VAL A C 1
ATOM 2298 O O . VAL A 1 301 ? 17.672 -0.073 6.891 1 98.69 301 VAL A O 1
ATOM 2301 N N . ALA A 1 302 ? 18.172 -1.445 5.133 1 98.56 302 ALA A N 1
ATOM 2302 C CA . ALA A 1 302 ? 17.906 -2.682 5.863 1 98.56 302 ALA A CA 1
ATOM 2303 C C . ALA A 1 302 ? 18.797 -2.801 7.09 1 98.56 302 ALA A C 1
ATOM 2305 O O . ALA A 1 302 ? 18.344 -3.137 8.18 1 98.56 302 ALA A O 1
ATOM 2306 N N . GLN A 1 303 ? 20.016 -2.494 6.926 1 98.25 303 GLN A N 1
ATOM 2307 C CA . GLN A 1 303 ? 20.969 -2.535 8.039 1 98.25 303 GLN A CA 1
ATOM 2308 C C . GLN A 1 303 ? 20.75 -1.36 8.984 1 98.25 303 GLN A C 1
ATOM 2310 O O . GLN A 1 303 ? 20.781 -1.529 10.211 1 98.25 303 GLN A O 1
ATOM 2315 N N . GLY A 1 304 ? 20.531 -0.23 8.453 1 98.69 304 GLY A N 1
ATOM 2316 C CA . GLY A 1 304 ? 20.438 1.003 9.211 1 98.69 304 GLY A CA 1
ATOM 2317 C C . GLY A 1 304 ? 19.234 1.024 10.148 1 98.69 304 GLY A C 1
ATOM 2318 O O . GLY A 1 304 ? 19.328 1.535 11.273 1 98.69 304 GLY A O 1
ATOM 2319 N N . ILE A 1 305 ? 18.109 0.537 9.711 1 98.75 305 ILE A N 1
ATOM 2320 C CA . ILE A 1 305 ? 16.891 0.6 10.531 1 98.75 305 ILE A CA 1
ATOM 2321 C C . ILE A 1 305 ? 17.062 -0.299 11.75 1 98.75 305 ILE A C 1
ATOM 2323 O O . ILE A 1 305 ? 16.547 0.014 12.836 1 98.75 305 ILE A O 1
ATOM 2327 N N . ARG A 1 306 ? 17.719 -1.462 11.641 1 98.25 306 ARG A N 1
ATOM 2328 C CA . ARG A 1 306 ? 18.016 -2.322 12.773 1 98.25 306 ARG A CA 1
ATOM 2329 C C . ARG A 1 306 ? 18.922 -1.605 13.781 1 98.25 306 ARG A C 1
ATOM 2331 O O . ARG A 1 306 ? 18.672 -1.651 14.984 1 98.25 306 ARG A O 1
ATOM 2338 N N . GLN A 1 307 ? 19.891 -1.006 13.227 1 98.19 307 GLN A N 1
ATOM 2339 C CA . GLN A 1 307 ? 20.812 -0.257 14.07 1 98.19 307 GLN A CA 1
ATOM 2340 C C . GLN A 1 307 ? 20.109 0.905 14.766 1 98.19 307 GLN A C 1
ATOM 2342 O O . GLN A 1 307 ? 20.344 1.161 15.945 1 98.19 307 GLN A O 1
ATOM 2347 N N . ALA A 1 308 ? 19.312 1.635 14.008 1 98.19 308 ALA A N 1
ATOM 2348 C CA . ALA A 1 308 ? 18.594 2.781 14.555 1 98.19 308 ALA A CA 1
ATOM 2349 C C . ALA A 1 308 ? 17.688 2.357 15.703 1 98.19 308 ALA A C 1
ATOM 2351 O O . ALA A 1 308 ? 17.578 3.062 16.719 1 98.19 308 ALA A O 1
ATOM 2352 N N . LYS A 1 309 ? 16.984 1.286 15.508 1 97.44 309 LYS A N 1
ATOM 2353 C CA . LYS A 1 309 ? 16.141 0.762 16.578 1 97.44 309 LYS A CA 1
ATOM 2354 C C . LYS A 1 309 ? 16.953 0.461 17.828 1 97.44 309 LYS A C 1
ATOM 2356 O O . LYS A 1 309 ? 16.547 0.797 18.938 1 97.44 309 LYS A O 1
ATOM 2361 N N . LYS A 1 310 ? 18.062 -0.179 17.688 1 96.69 310 LYS A N 1
ATOM 2362 C CA . LYS A 1 310 ? 18.938 -0.498 18.812 1 96.69 310 LYS A CA 1
ATOM 2363 C C . LYS A 1 310 ? 19.406 0.769 19.516 1 96.69 310 LYS A C 1
ATOM 2365 O O . LYS A 1 310 ? 19.516 0.791 20.75 1 96.69 310 LYS A O 1
ATOM 2370 N N . VAL A 1 311 ? 19.719 1.761 18.75 1 97.12 311 VAL A N 1
ATOM 2371 C CA . VAL A 1 311 ? 20.141 3.039 19.312 1 97.12 311 VAL A CA 1
ATOM 2372 C C . VAL A 1 311 ? 19.047 3.582 20.234 1 97.12 311 VAL A C 1
ATOM 2374 O O . VAL A 1 311 ? 19.328 4.016 21.359 1 97.12 311 VAL A O 1
ATOM 2377 N N . ALA A 1 312 ? 17.828 3.574 19.781 1 96.19 312 ALA A N 1
ATOM 2378 C CA . ALA A 1 312 ? 16.703 4.094 20.562 1 96.19 312 ALA A CA 1
ATOM 2379 C C . ALA A 1 312 ? 16.5 3.281 21.844 1 96.19 312 ALA A C 1
ATOM 2381 O O . ALA A 1 312 ? 16.094 3.826 22.875 1 96.19 312 ALA A O 1
ATOM 2382 N N . GLU A 1 313 ? 16.734 2.018 21.781 1 95.12 313 GLU A N 1
ATOM 2383 C CA . GLU A 1 313 ? 16.531 1.124 22.922 1 95.12 313 GLU A CA 1
ATOM 2384 C C . GLU A 1 313 ? 17.672 1.223 23.906 1 95.12 313 GLU A C 1
ATOM 2386 O O . GLU A 1 313 ? 17.531 0.821 25.078 1 95.12 313 GLU A O 1
ATOM 2391 N N . SER A 1 314 ? 18.781 1.775 23.516 1 94.88 314 SER A N 1
ATOM 2392 C CA . SER A 1 314 ? 19.984 1.77 24.344 1 94.88 314 SER A CA 1
ATOM 2393 C C . SER A 1 314 ? 20.188 3.119 25.031 1 94.88 314 SER A C 1
ATOM 2395 O O . SER A 1 314 ? 21.172 3.316 25.734 1 94.88 314 SER A O 1
ATOM 2397 N N . VAL A 1 315 ? 19.312 4.008 24.859 1 95.38 315 VAL A N 1
ATOM 2398 C CA . VAL A 1 315 ? 19.469 5.34 25.438 1 95.38 315 VAL A CA 1
ATOM 2399 C C . VAL A 1 315 ? 19.406 5.258 26.969 1 95.38 315 VAL A C 1
ATOM 2401 O O . VAL A 1 315 ? 18.5 4.625 27.516 1 95.38 315 VAL A O 1
ATOM 2404 N N . THR A 1 316 ? 20.312 5.922 27.656 1 94.75 316 THR A N 1
ATOM 2405 C CA . THR A 1 316 ? 20.375 5.91 29.109 1 94.75 316 THR A CA 1
ATOM 2406 C C . THR A 1 316 ? 19.797 7.199 29.688 1 94.75 316 THR A C 1
ATOM 2408 O O . THR A 1 316 ? 19.578 8.164 28.953 1 94.75 316 THR A O 1
ATOM 2411 N N . SER A 1 317 ? 19.609 7.141 31.016 1 94.88 317 SER A N 1
ATOM 2412 C CA . SER A 1 317 ? 19.141 8.336 31.719 1 94.88 317 SER A CA 1
ATOM 2413 C C . SER A 1 317 ? 20.156 9.477 31.578 1 94.88 317 SER A C 1
ATOM 2415 O O . SER A 1 317 ? 19.766 10.648 31.516 1 94.88 317 SER A O 1
ATOM 2417 N N . SER A 1 318 ? 21.406 9.164 31.594 1 95.5 318 SER A N 1
ATOM 2418 C CA . SER A 1 318 ? 22.453 10.172 31.422 1 95.5 318 SER A CA 1
ATOM 2419 C C . SER A 1 318 ? 22.375 10.82 30.047 1 95.5 318 SER A C 1
ATOM 2421 O O . SER A 1 318 ? 22.531 12.039 29.922 1 95.5 318 SER A O 1
ATOM 2423 N N . ASP A 1 319 ? 22.172 10.016 29.016 1 95.19 319 ASP A N 1
ATOM 2424 C CA . ASP A 1 319 ? 22.016 10.539 27.672 1 95.19 319 ASP A CA 1
ATOM 2425 C C . ASP A 1 319 ? 20.859 11.531 27.594 1 95.19 319 ASP A C 1
ATOM 2427 O O . ASP A 1 319 ? 20.969 12.586 26.953 1 95.19 319 ASP A O 1
ATOM 2431 N N . LEU A 1 320 ? 19.781 11.211 28.219 1 96.31 320 LEU A N 1
ATOM 2432 C CA . LEU A 1 320 ? 18.578 12.055 28.219 1 96.31 320 LEU A CA 1
ATOM 2433 C C . LEU A 1 320 ? 18.844 13.375 28.922 1 96.31 320 LEU A C 1
ATOM 2435 O O . LEU A 1 320 ? 18.453 14.438 28.422 1 96.31 320 LEU A O 1
ATOM 2439 N N . SER A 1 321 ? 19.469 13.289 30.031 1 95.94 321 SER A N 1
ATOM 2440 C CA . SER A 1 321 ? 19.766 14.5 30.797 1 95.94 321 SER A CA 1
ATOM 2441 C C . SER A 1 321 ? 20.656 15.453 30 1 95.94 321 SER A C 1
ATOM 2443 O O . SER A 1 321 ? 20.438 16.672 30.016 1 95.94 321 SER A O 1
ATOM 2445 N N . LYS A 1 322 ? 21.578 14.922 29.344 1 94.44 322 LYS A N 1
ATOM 2446 C CA . LYS A 1 322 ? 22.516 15.734 28.562 1 94.44 322 LYS A CA 1
ATOM 2447 C C . LYS A 1 322 ? 21.812 16.359 27.359 1 94.44 322 LYS A C 1
ATOM 2449 O O . LYS A 1 322 ? 22.266 17.391 26.844 1 94.44 322 LYS A O 1
ATOM 2454 N N . ALA A 1 323 ? 20.734 15.727 26.938 1 94.88 323 ALA A N 1
ATOM 2455 C CA . ALA A 1 323 ? 20.094 16.141 25.703 1 94.88 323 ALA A CA 1
ATOM 2456 C C . ALA A 1 323 ? 19.016 17.188 25.969 1 94.88 323 ALA A C 1
ATOM 2458 O O . ALA A 1 323 ? 18.391 17.719 25.031 1 94.88 323 ALA A O 1
ATOM 2459 N N . VAL A 1 324 ? 18.719 17.547 27.156 1 95.19 324 VAL A N 1
ATOM 2460 C CA . VAL A 1 324 ? 17.625 18.422 27.547 1 95.19 324 VAL A CA 1
ATOM 2461 C C . VAL A 1 324 ? 17.812 19.797 26.891 1 95.19 324 VAL A C 1
ATOM 2463 O O . VAL A 1 324 ? 16.875 20.375 26.344 1 95.19 324 VAL A O 1
ATOM 2466 N N . LYS A 1 325 ? 19.016 20.375 26.938 1 92.06 325 LYS A N 1
ATOM 2467 C CA . LYS A 1 325 ? 19.281 21.688 26.375 1 92.06 325 LYS A CA 1
ATOM 2468 C C . LYS A 1 325 ? 19.109 21.688 24.859 1 92.06 325 LYS A C 1
ATOM 2470 O O . LYS A 1 325 ? 18.578 22.641 24.281 1 92.06 325 LYS A O 1
ATOM 2475 N N . SER A 1 326 ? 19.656 20.672 24.266 1 91.69 326 SER A N 1
ATOM 2476 C CA . SER A 1 326 ? 19.484 20.547 22.828 1 91.69 326 SER A CA 1
ATOM 2477 C C . SER A 1 326 ? 18.016 20.438 22.453 1 91.69 326 SER A C 1
ATOM 2479 O O . SER A 1 326 ? 17.594 20.969 21.438 1 91.69 326 SER A O 1
ATOM 2481 N N . ALA A 1 327 ? 17.25 19.703 23.25 1 93.25 327 ALA A N 1
ATOM 2482 C CA . ALA A 1 327 ? 15.812 19.594 23.016 1 93.25 327 ALA A CA 1
ATOM 2483 C C . ALA A 1 327 ? 15.125 20.938 23.141 1 93.25 327 ALA A C 1
ATOM 2485 O O . ALA A 1 327 ? 14.211 21.25 22.375 1 93.25 327 ALA A O 1
ATOM 2486 N N . GLU A 1 328 ? 15.508 21.672 24.094 1 91.75 328 GLU A N 1
ATOM 2487 C CA . GLU A 1 328 ? 14.961 23.016 24.281 1 91.75 328 GLU A CA 1
ATOM 2488 C C . GLU A 1 328 ? 15.18 23.875 23.031 1 91.75 328 GLU A C 1
ATOM 2490 O O . GLU A 1 328 ? 14.273 24.578 22.578 1 91.75 328 GLU A O 1
ATOM 2495 N N . LEU A 1 329 ? 16.359 23.828 22.516 1 88.88 329 LEU A N 1
ATOM 2496 C CA . LEU A 1 329 ? 16.672 24.562 21.297 1 88.88 329 LEU A CA 1
ATOM 2497 C C . LEU A 1 329 ? 15.828 24.062 20.125 1 88.88 329 LEU A C 1
ATOM 2499 O O . LEU A 1 329 ? 15.328 24.859 19.328 1 88.88 329 LEU A O 1
ATOM 2503 N N . SER A 1 330 ? 15.742 22.766 20.047 1 88.44 330 SER A N 1
ATOM 2504 C CA . SER A 1 330 ? 14.953 22.172 18.969 1 88.44 330 SER A CA 1
ATOM 2505 C C . SER A 1 330 ? 13.492 22.625 19.047 1 88.44 330 SER A C 1
ATOM 2507 O O . SER A 1 330 ? 12.898 22.953 18.016 1 88.44 330 SER A O 1
ATOM 2509 N N . ILE A 1 331 ? 12.938 22.594 20.203 1 88.06 331 ILE A N 1
ATOM 2510 C CA . ILE A 1 3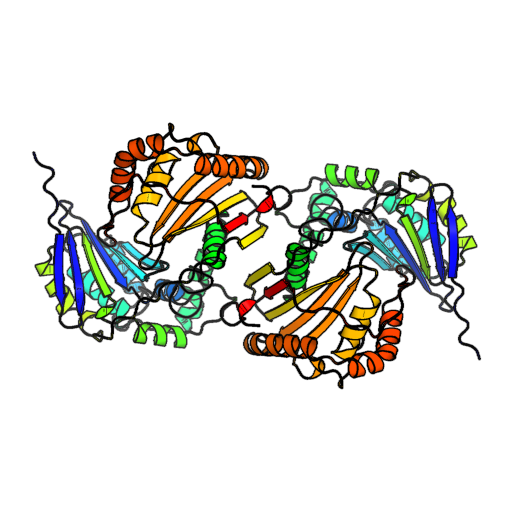31 ? 11.555 23.016 20.422 1 88.06 331 ILE A CA 1
ATOM 2511 C C . ILE A 1 331 ? 11.391 24.469 20.016 1 88.06 331 ILE A C 1
ATOM 2513 O O . ILE A 1 331 ? 10.414 24.844 19.344 1 88.06 331 ILE A O 1
ATOM 2517 N N . ALA A 1 332 ? 12.312 25.281 20.391 1 83.38 332 ALA A N 1
ATOM 2518 C CA . ALA A 1 332 ? 12.273 26.703 20.062 1 83.38 332 ALA A CA 1
ATOM 2519 C C . ALA A 1 332 ? 12.297 26.906 18.547 1 83.38 332 ALA A C 1
ATOM 2521 O O . ALA A 1 332 ? 11.609 27.781 18.031 1 83.38 332 ALA A O 1
ATOM 2522 N N . LEU A 1 333 ? 13.07 26.109 17.844 1 81.25 333 LEU A N 1
ATOM 2523 C CA . LEU A 1 333 ? 13.188 26.203 16.391 1 81.25 333 LEU A CA 1
ATOM 2524 C C . LEU A 1 333 ? 11.898 25.766 15.719 1 81.25 333 LEU A C 1
ATOM 2526 O O . LEU A 1 333 ? 11.578 26.203 14.609 1 81.25 333 LEU A O 1
ATOM 2530 N N . GLN A 1 334 ? 11.188 24.906 16.359 1 82.31 334 GLN A N 1
ATOM 2531 C CA . GLN A 1 334 ? 9.969 24.359 15.781 1 82.31 334 GLN A CA 1
ATOM 2532 C C . GLN A 1 334 ? 8.758 25.234 16.094 1 82.31 334 GLN A C 1
ATOM 2534 O O . GLN A 1 334 ? 7.719 25.125 15.445 1 82.31 334 GLN A O 1
ATOM 2539 N N . SER A 1 335 ? 8.914 25.938 17.125 1 73.44 335 SER A N 1
ATOM 2540 C CA . SER A 1 335 ? 7.797 26.766 17.594 1 73.44 335 SER A CA 1
ATOM 2541 C C . SER A 1 335 ? 7.562 27.953 16.688 1 73.44 335 SER A C 1
ATOM 2543 O O . SER A 1 335 ? 8.484 28.719 16.406 1 73.44 335 SER A O 1
ATOM 2545 N N . LYS A 1 336 ? 6.461 27.953 16.109 1 68.25 336 LYS A N 1
ATOM 2546 C CA . LYS A 1 336 ? 6.055 29.047 15.242 1 68.25 336 LYS A CA 1
ATOM 2547 C C . LYS A 1 336 ? 4.977 29.906 15.898 1 68.25 336 LYS A C 1
ATOM 2549 O O . LYS A 1 336 ? 4.312 29.469 16.844 1 68.25 336 LYS A O 1
ATOM 2554 N N . VAL A 1 337 ? 4.938 31.141 15.477 1 61.5 337 VAL A N 1
ATOM 2555 C CA . VAL A 1 337 ? 3.934 32.062 16.016 1 61.5 337 VAL A CA 1
ATOM 2556 C C . VAL A 1 337 ? 2.541 31.453 15.852 1 61.5 337 VAL A C 1
ATOM 2558 O O . VAL A 1 337 ? 1.71 31.516 16.75 1 61.5 337 VAL A O 1
ATOM 2561 N N . ALA A 1 338 ? 2.357 30.797 14.719 1 62.09 338 ALA A N 1
ATOM 2562 C CA . ALA A 1 338 ? 1.05 30.219 14.414 1 62.09 338 ALA A CA 1
ATOM 2563 C C . ALA A 1 338 ? 0.834 28.906 15.172 1 62.09 338 ALA A C 1
ATOM 2565 O O . ALA A 1 338 ? -0.3 28.453 15.312 1 62.09 338 ALA A O 1
ATOM 2566 N N . HIS A 1 339 ? 1.909 28.328 15.641 1 67.31 339 HIS A N 1
ATOM 2567 C CA . HIS A 1 339 ? 1.833 27.078 16.375 1 67.31 339 HIS A CA 1
ATOM 2568 C C . HIS A 1 339 ? 2.828 27.031 17.516 1 67.31 339 HIS A C 1
ATOM 2570 O O . HIS A 1 339 ? 3.855 26.359 17.438 1 67.31 339 HIS A O 1
ATOM 2576 N N . PRO A 1 340 ? 2.428 27.75 18.609 1 70.19 340 PRO A N 1
ATOM 2577 C CA . PRO A 1 340 ? 3.342 27.75 19.75 1 70.19 340 PRO A CA 1
ATOM 2578 C C . PRO A 1 340 ? 3.363 26.422 20.5 1 70.19 340 PRO A C 1
ATOM 2580 O O . PRO A 1 340 ? 2.322 25.766 20.641 1 70.19 340 PRO A O 1
ATOM 2583 N N . LEU A 1 341 ? 4.547 25.969 20.703 1 75.5 341 LEU A N 1
ATOM 2584 C CA . LEU A 1 341 ? 4.707 24.75 21.484 1 75.5 341 LEU A CA 1
ATOM 2585 C C . LEU A 1 341 ? 4.875 25.078 22.969 1 75.5 341 LEU A C 1
ATOM 2587 O O . LEU A 1 341 ? 5.762 25.844 23.344 1 75.5 341 LEU A O 1
ATOM 2591 N N . GLU A 1 342 ? 3.98 24.609 23.781 1 76.56 342 GLU A N 1
ATOM 2592 C CA . GLU A 1 342 ? 3.928 25.047 25.172 1 76.56 342 GLU A CA 1
ATOM 2593 C C . GLU A 1 342 ? 4.445 23.953 26.109 1 76.56 342 GLU A C 1
ATOM 2595 O O . GLU A 1 342 ? 4.176 23.984 27.312 1 76.56 342 GLU A O 1
ATOM 2600 N N . PHE A 1 343 ? 5.078 23.062 25.656 1 84.5 343 PHE A N 1
ATOM 2601 C CA . PHE A 1 343 ? 5.57 22.031 26.547 1 84.5 343 PHE A CA 1
ATOM 2602 C C . PHE A 1 343 ? 7.07 22.172 26.766 1 84.5 343 PHE A C 1
ATOM 2604 O O . PHE A 1 343 ? 7.766 22.781 25.969 1 84.5 343 PHE A O 1
ATOM 2611 N N . LYS A 1 344 ? 7.512 21.641 27.906 1 88.75 344 LYS A N 1
ATOM 2612 C CA . LYS A 1 344 ? 8.93 21.688 28.266 1 88.75 344 LYS A CA 1
ATOM 2613 C C . LYS A 1 344 ? 9.578 20.312 28.109 1 88.75 344 LYS A C 1
ATOM 2615 O O . LYS A 1 344 ? 8.953 19.281 28.391 1 88.75 344 LYS A O 1
ATOM 2620 N N . PRO A 1 345 ? 10.805 20.375 27.688 1 93.19 345 PRO A N 1
ATOM 2621 C CA . PRO A 1 345 ? 11.523 19.109 27.625 1 93.19 345 PRO A CA 1
ATOM 2622 C C . PRO A 1 345 ? 11.719 18.469 28.984 1 93.19 345 PRO A C 1
ATOM 2624 O O . PRO A 1 345 ? 11.953 19.172 29.969 1 93.19 345 PRO A O 1
ATOM 2627 N N . THR A 1 346 ? 11.602 17.188 29.047 1 91.88 346 THR A N 1
ATOM 2628 C CA . THR A 1 346 ? 11.766 16.438 30.281 1 91.88 346 THR A CA 1
ATOM 2629 C C . THR A 1 346 ? 12.664 15.227 30.062 1 91.88 346 THR A C 1
ATOM 2631 O O . THR A 1 346 ? 12.422 14.422 29.172 1 91.88 346 THR A O 1
ATOM 2634 N N . ALA A 1 347 ? 13.656 15.148 30.922 1 93.75 347 ALA A N 1
ATOM 2635 C CA . ALA A 1 347 ? 14.539 13.984 30.859 1 93.75 347 ALA A CA 1
ATOM 2636 C C . ALA A 1 347 ? 13.898 12.773 31.516 1 93.75 347 ALA A C 1
ATOM 2638 O O . ALA A 1 347 ? 14.211 12.438 32.656 1 93.75 347 ALA A O 1
ATOM 2639 N N . ALA A 1 348 ? 12.969 12.18 30.938 1 91.44 348 ALA A N 1
ATOM 2640 C CA . ALA A 1 348 ? 12.273 10.992 31.422 1 91.44 348 ALA A CA 1
ATOM 2641 C C . ALA A 1 348 ? 12.266 9.891 30.359 1 91.44 348 ALA A C 1
ATOM 2643 O O . ALA A 1 348 ? 12.438 10.164 29.172 1 91.44 348 ALA A O 1
ATOM 2644 N N . ASP A 1 349 ? 12.078 8.727 30.859 1 90.81 349 ASP A N 1
ATOM 2645 C CA . ASP A 1 349 ? 12.078 7.578 29.953 1 90.81 349 ASP A CA 1
ATOM 2646 C C . ASP A 1 349 ? 10.906 7.652 28.969 1 90.81 349 ASP A C 1
ATOM 2648 O O . ASP A 1 349 ? 9.773 7.941 29.359 1 90.81 349 ASP A O 1
ATOM 2652 N N . ALA A 1 350 ? 11.227 7.469 27.719 1 92.56 350 ALA A N 1
ATOM 2653 C CA . ALA A 1 350 ? 10.234 7.391 26.656 1 92.56 350 ALA A CA 1
ATOM 2654 C C . ALA A 1 350 ? 10.141 5.977 26.094 1 92.56 350 ALA A C 1
ATOM 2656 O O . ALA A 1 350 ? 11.07 5.504 25.422 1 92.56 350 ALA A O 1
ATOM 2657 N N . PRO A 1 351 ? 9.078 5.305 26.328 1 90.44 351 PRO A N 1
ATOM 2658 C CA . PRO A 1 351 ? 8.945 3.92 25.875 1 90.44 351 PRO A CA 1
ATOM 2659 C C . PRO A 1 351 ? 9.055 3.787 24.344 1 90.44 351 PRO A C 1
ATOM 2661 O O . PRO A 1 351 ? 8.43 4.559 23.609 1 90.44 351 PRO A O 1
ATOM 2664 N N . VAL A 1 352 ? 9.867 2.764 23.922 1 93.75 352 VAL A N 1
ATOM 2665 C CA . VAL A 1 352 ? 10.047 2.506 22.5 1 93.75 352 VAL A CA 1
ATOM 2666 C C . VAL A 1 352 ? 9.859 1.018 22.203 1 93.75 352 VAL A C 1
ATOM 2668 O O . VAL A 1 352 ? 10.508 0.463 21.312 1 93.75 352 VAL A O 1
ATOM 2671 N N . LYS A 1 353 ? 9.07 0.305 22.828 1 89.44 353 LYS A N 1
ATOM 2672 C CA . LYS A 1 353 ? 8.891 -1.136 22.688 1 89.44 353 LYS A CA 1
ATOM 2673 C C . LYS A 1 353 ? 7.793 -1.452 21.672 1 89.44 353 LYS A C 1
ATOM 2675 O O . LYS A 1 353 ? 8.008 -2.229 20.734 1 89.44 353 LYS A O 1
ATOM 2680 N N . ASP A 1 354 ? 6.539 -0.958 21.859 1 94.44 354 ASP A N 1
ATOM 2681 C CA . ASP A 1 354 ? 5.422 -1.207 20.953 1 94.44 354 ASP A CA 1
ATOM 2682 C C . ASP A 1 354 ? 5.43 -0.215 19.781 1 94.44 354 ASP A C 1
ATOM 2684 O O . ASP A 1 354 ? 4.922 0.901 19.922 1 94.44 354 ASP A O 1
ATOM 2688 N N . PHE A 1 355 ? 5.977 -0.721 18.641 1 97.62 355 PHE A N 1
ATOM 2689 C CA . PHE A 1 355 ? 6.148 0.21 17.531 1 97.62 355 PHE A CA 1
ATOM 2690 C C . PHE A 1 355 ? 5.379 -0.264 16.297 1 97.62 355 PHE A C 1
ATOM 2692 O O . PHE A 1 355 ? 5.008 -1.437 16.203 1 97.62 355 PHE A O 1
ATOM 2699 N N . ASN A 1 356 ? 5.023 0.621 15.469 1 98.62 356 ASN A N 1
ATOM 2700 C CA . ASN A 1 356 ? 4.57 0.345 14.109 1 98.62 356 ASN A CA 1
ATOM 2701 C C . ASN A 1 356 ? 5.715 0.455 13.102 1 98.62 356 ASN A C 1
ATOM 2703 O O . ASN A 1 356 ? 6.684 1.18 13.336 1 98.62 356 ASN A O 1
ATOM 2707 N N . TYR A 1 357 ? 5.633 -0.305 12.055 1 98.75 357 TYR A N 1
ATOM 2708 C CA . TYR A 1 357 ? 6.746 -0.361 11.109 1 98.75 357 TYR A CA 1
ATOM 2709 C C . TYR A 1 357 ? 6.25 -0.25 9.672 1 98.75 357 TYR A C 1
ATOM 2711 O O . TYR A 1 357 ? 5.277 -0.904 9.297 1 98.75 357 TYR A O 1
ATOM 2719 N N . VAL A 1 358 ? 6.875 0.611 8.875 1 98.88 358 VAL A N 1
ATOM 2720 C CA . VAL A 1 358 ? 6.566 0.743 7.453 1 98.88 358 VAL A CA 1
ATOM 2721 C C . VAL A 1 358 ? 7.852 0.632 6.637 1 98.88 358 VAL A C 1
ATOM 2723 O O . VAL A 1 358 ? 8.852 1.286 6.945 1 98.88 358 VAL A O 1
ATOM 2726 N N . ALA A 1 359 ? 7.906 -0.178 5.664 1 98.88 359 ALA A N 1
ATOM 2727 C CA . ALA A 1 359 ? 9 -0.293 4.695 1 98.88 359 ALA A CA 1
ATOM 2728 C C . ALA A 1 359 ? 8.539 0.139 3.305 1 98.88 359 ALA A C 1
ATOM 2730 O O . ALA A 1 359 ? 7.531 -0.348 2.797 1 98.88 359 ALA A O 1
ATOM 2731 N N . VAL A 1 360 ? 9.242 1.03 2.705 1 98.81 360 VAL A N 1
ATOM 2732 C CA . VAL A 1 360 ? 8.945 1.521 1.363 1 98.81 360 VAL A CA 1
ATOM 2733 C C . VAL A 1 360 ? 10.156 1.324 0.461 1 98.81 360 VAL A C 1
ATOM 2735 O O . VAL A 1 360 ? 11.266 1.768 0.789 1 98.81 360 VAL A O 1
ATOM 2738 N N . GLY A 1 361 ? 10.031 0.671 -0.664 1 98.5 361 GLY A N 1
ATOM 2739 C CA . GLY A 1 361 ? 11.125 0.506 -1.604 1 98.5 361 GLY A CA 1
ATOM 2740 C C . GLY A 1 361 ? 11.312 -0.931 -2.051 1 98.5 361 GLY A C 1
ATOM 2741 O O . GLY A 1 361 ? 10.367 -1.584 -2.486 1 98.5 361 GLY A O 1
ATOM 2742 N N . ASP A 1 362 ? 12.562 -1.4 -2.021 1 98.19 362 ASP A N 1
ATOM 2743 C CA . ASP A 1 362 ? 12.867 -2.771 -2.42 1 98.19 362 ASP A CA 1
ATOM 2744 C C . ASP A 1 362 ? 12.516 -3.758 -1.31 1 98.19 362 ASP A C 1
ATOM 2746 O O . ASP A 1 362 ? 13.344 -4.059 -0.453 1 98.19 362 ASP A O 1
ATOM 2750 N N . LEU A 1 363 ? 11.336 -4.305 -1.407 1 97.94 363 LEU A N 1
ATOM 2751 C CA . LEU A 1 363 ? 10.781 -5.133 -0.341 1 97.94 363 LEU A CA 1
ATOM 2752 C C . LEU A 1 363 ? 11.461 -6.496 -0.303 1 97.94 363 LEU A C 1
ATOM 2754 O O . LEU A 1 363 ? 11.328 -7.234 0.674 1 97.94 363 LEU A O 1
ATOM 2758 N N . ASN A 1 364 ? 12.148 -6.801 -1.447 1 96.81 364 ASN A N 1
ATOM 2759 C CA . ASN A 1 364 ? 12.938 -8.031 -1.443 1 96.81 364 ASN A CA 1
ATOM 2760 C C . ASN A 1 364 ? 14.07 -7.969 -0.429 1 96.81 364 ASN A C 1
ATOM 2762 O O . ASN A 1 364 ? 14.523 -9 0.067 1 96.81 364 ASN A O 1
ATOM 2766 N N . VAL A 1 365 ? 14.5 -6.789 -0.081 1 97.38 365 VAL A N 1
ATOM 2767 C CA . VAL A 1 365 ? 15.695 -6.594 0.733 1 97.38 365 VAL A CA 1
ATOM 2768 C C . VAL A 1 365 ? 15.297 -6.098 2.121 1 97.38 365 VAL A C 1
ATOM 2770 O O . VAL A 1 365 ? 15.898 -6.488 3.123 1 97.38 365 VAL A O 1
ATOM 2773 N N . LEU A 1 366 ? 14.328 -5.234 2.238 1 98.5 366 LEU A N 1
ATOM 2774 C CA . LEU A 1 366 ? 13.961 -4.566 3.482 1 98.5 366 LEU A CA 1
ATOM 2775 C C . LEU A 1 366 ? 13.406 -5.566 4.492 1 98.5 366 LEU A C 1
ATOM 2777 O O . LEU A 1 366 ? 12.625 -6.453 4.129 1 98.5 366 LEU A O 1
ATOM 2781 N N . PRO A 1 367 ? 13.75 -5.422 5.715 1 98.25 367 PRO A N 1
ATOM 2782 C CA . PRO A 1 367 ? 13.352 -6.402 6.73 1 98.25 367 PRO A CA 1
ATOM 2783 C C . PRO A 1 367 ? 11.898 -6.258 7.16 1 98.25 367 PRO A C 1
ATOM 2785 O O . PRO A 1 367 ? 11.281 -5.207 6.938 1 98.25 367 PRO A O 1
ATOM 2788 N N . PHE A 1 368 ? 11.336 -7.352 7.715 1 97.81 368 PHE A N 1
ATOM 2789 C CA . PHE A 1 368 ? 10.055 -7.309 8.398 1 97.81 368 PHE A CA 1
ATOM 2790 C C . PHE A 1 368 ? 10.211 -6.738 9.805 1 97.81 368 PHE A C 1
ATOM 2792 O O . PHE A 1 368 ? 11.312 -6.695 10.344 1 97.81 368 PHE A O 1
ATOM 2799 N N . ALA A 1 369 ? 9.109 -6.309 10.367 1 97.5 369 ALA A N 1
ATOM 2800 C CA . ALA A 1 369 ? 9.102 -5.758 11.719 1 97.5 369 ALA A CA 1
ATOM 2801 C C . ALA A 1 369 ? 9.688 -6.75 12.719 1 97.5 369 ALA A C 1
ATOM 2803 O O . ALA A 1 369 ? 10.422 -6.363 13.633 1 97.5 369 ALA A O 1
ATOM 2804 N N . SER A 1 370 ? 9.422 -8.055 12.547 1 95.44 370 SER A N 1
ATOM 2805 C CA . SER A 1 370 ? 9.844 -9.094 13.477 1 95.44 370 SER A CA 1
ATOM 2806 C C . SER A 1 370 ? 11.359 -9.289 13.438 1 95.44 370 SER A C 1
ATOM 2808 O O . SER A 1 370 ? 11.93 -9.93 14.32 1 95.44 370 SER A O 1
ATOM 2810 N N . GLU A 1 371 ? 11.961 -8.773 12.43 1 96.06 371 GLU A N 1
ATOM 2811 C CA . GLU A 1 371 ? 13.398 -8.93 12.266 1 96.06 371 GLU A CA 1
ATOM 2812 C C . GLU A 1 371 ? 14.156 -7.746 12.844 1 96.06 371 GLU A C 1
ATOM 2814 O O . GLU A 1 371 ? 15.383 -7.68 12.75 1 96.06 371 GLU A O 1
ATOM 2819 N N . LEU A 1 372 ? 13.445 -6.797 13.406 1 96.06 372 LEU A N 1
ATOM 2820 C CA . LEU A 1 372 ? 14.055 -5.605 13.984 1 96.06 372 LEU A CA 1
ATOM 2821 C C . LEU A 1 372 ? 14.375 -5.812 15.461 1 96.06 372 LEU A C 1
ATOM 2823 O O . LEU A 1 372 ? 14.977 -4.949 16.094 1 96.06 372 LEU A O 1
ATOM 2827 N N . MET B 1 1 ? -22.547 -46.844 -23 1 24.84 1 MET B N 1
ATOM 2828 C CA . MET B 1 1 ? -21.25 -46.531 -23.641 1 24.84 1 MET B CA 1
ATOM 2829 C C . MET B 1 1 ? -20.328 -45.812 -22.672 1 24.84 1 MET B C 1
ATOM 2831 O O . MET B 1 1 ? -20.641 -44.719 -22.203 1 24.84 1 MET B O 1
ATOM 2835 N N . LEU B 1 2 ? -19.625 -46.469 -21.766 1 33.56 2 LEU B N 1
ATOM 2836 C CA . LEU B 1 2 ? -18.906 -46.125 -20.547 1 33.56 2 LEU B CA 1
ATOM 2837 C C . LEU B 1 2 ? -17.875 -45.062 -20.797 1 33.56 2 LEU B C 1
ATOM 2839 O O . LEU B 1 2 ? -17.25 -45 -21.859 1 33.56 2 LEU B O 1
ATOM 2843 N N . SER B 1 3 ? -18.125 -43.875 -20.266 1 38.75 3 SER B N 1
ATOM 2844 C CA . SER B 1 3 ? -17.188 -42.75 -20.281 1 38.75 3 SER B CA 1
ATOM 2845 C C . SER B 1 3 ? -15.742 -43.219 -20.203 1 38.75 3 SER B C 1
ATOM 2847 O O . SER B 1 3 ? -15.352 -43.875 -19.234 1 38.75 3 SER B O 1
ATOM 2849 N N . ARG B 1 4 ? -15.18 -43.844 -21.219 1 40.88 4 ARG B N 1
ATOM 2850 C CA . ARG B 1 4 ? -13.812 -44.344 -21.328 1 40.88 4 ARG B CA 1
ATOM 2851 C C . ARG B 1 4 ? -12.844 -43.438 -20.578 1 40.88 4 ARG B C 1
ATOM 2853 O O . ARG B 1 4 ? -12.695 -42.25 -20.938 1 40.88 4 ARG B O 1
ATOM 2860 N N . THR B 1 5 ? -12.695 -43.469 -19.312 1 46.03 5 THR B N 1
ATOM 2861 C CA . THR B 1 5 ? -11.758 -42.906 -18.344 1 46.03 5 THR B CA 1
ATOM 2862 C C . THR B 1 5 ? -10.367 -42.781 -18.953 1 46.03 5 THR B C 1
ATOM 2864 O O . THR B 1 5 ? -9.758 -43.781 -19.359 1 46.03 5 THR B O 1
ATOM 2867 N N . ALA B 1 6 ? -10.211 -41.75 -19.719 1 57.12 6 ALA B N 1
ATOM 2868 C CA . ALA B 1 6 ? -8.953 -41.438 -20.391 1 57.12 6 ALA B CA 1
ATOM 2869 C C . ALA B 1 6 ? -7.758 -41.875 -19.562 1 57.12 6 ALA B C 1
ATOM 2871 O O . ALA B 1 6 ? -7.625 -41.5 -18.391 1 57.12 6 ALA B O 1
ATOM 2872 N N . VAL B 1 7 ? -7.129 -42.875 -19.906 1 65.69 7 VAL B N 1
ATOM 2873 C CA . VAL B 1 7 ? -6 -43.594 -19.344 1 65.69 7 VAL B CA 1
ATOM 2874 C C . VAL B 1 7 ? -4.789 -42.656 -19.234 1 65.69 7 VAL B C 1
ATOM 2876 O O . VAL B 1 7 ? -4.434 -42 -20.203 1 65.69 7 VAL B O 1
ATOM 2879 N N . ARG B 1 8 ? -4.516 -42.156 -17.875 1 77.06 8 ARG B N 1
ATOM 2880 C CA . ARG B 1 8 ? -3.275 -41.438 -17.641 1 77.06 8 ARG B CA 1
ATOM 2881 C C . ARG B 1 8 ? -2.072 -42.375 -17.672 1 77.06 8 ARG B C 1
ATOM 2883 O O . ARG B 1 8 ? -2.145 -43.5 -17.172 1 77.06 8 ARG B O 1
ATOM 2890 N N . ALA B 1 9 ? -1.009 -42 -18.438 1 78.12 9 ALA B N 1
ATOM 2891 C CA . ALA B 1 9 ? 0.251 -42.75 -18.469 1 78.12 9 ALA B CA 1
ATOM 2892 C C . ALA B 1 9 ? 1.396 -41.875 -17.922 1 78.12 9 ALA B C 1
ATOM 2894 O O . ALA B 1 9 ? 1.377 -40.656 -18.031 1 78.12 9 ALA B O 1
ATOM 2895 N N . TYR B 1 10 ? 2.273 -42.531 -17.188 1 82.5 10 TYR B N 1
ATOM 2896 C CA . TYR B 1 10 ? 3.41 -41.875 -16.562 1 82.5 10 TYR B CA 1
ATOM 2897 C C . TYR B 1 10 ? 4.727 -42.5 -17.016 1 82.5 10 TYR B C 1
ATOM 2899 O O . TYR B 1 10 ? 4.809 -43.719 -17.188 1 82.5 10 TYR B O 1
ATOM 2907 N N . SER B 1 11 ? 5.656 -41.688 -17.281 1 86.81 11 SER B N 1
ATOM 2908 C CA . SER B 1 11 ? 7.016 -42.125 -17.578 1 86.81 11 SER B CA 1
ATOM 2909 C C . SER B 1 11 ? 8.047 -41.094 -17.141 1 86.81 11 SER B C 1
ATOM 2911 O O . SER B 1 11 ? 7.691 -40.062 -16.562 1 86.81 11 SER B O 1
ATOM 2913 N N . SER B 1 12 ? 9.289 -41.5 -17.156 1 87.69 12 SER B N 1
ATOM 2914 C CA . SER B 1 12 ? 10.383 -40.562 -16.875 1 87.69 12 SER B CA 1
ATOM 2915 C C . SER B 1 12 ? 11.562 -40.781 -17.812 1 87.69 12 SER B C 1
ATOM 2917 O O . SER B 1 12 ? 11.695 -41.875 -18.406 1 87.69 12 SER B O 1
ATOM 2919 N N . VAL B 1 13 ? 12.281 -39.812 -18 1 91.56 13 VAL B N 1
ATOM 2920 C CA . VAL B 1 13 ? 13.477 -39.938 -18.828 1 91.56 13 VAL B CA 1
ATOM 2921 C C . VAL B 1 13 ? 14.719 -39.938 -17.938 1 91.56 13 VAL B C 1
ATOM 2923 O O . VAL B 1 13 ? 14.633 -39.625 -16.734 1 91.56 13 VAL B O 1
ATOM 2926 N N . PRO B 1 14 ? 15.875 -40.219 -18.469 1 86.12 14 PRO B N 1
ATOM 2927 C CA . PRO B 1 14 ? 17.078 -40.469 -17.656 1 86.12 14 PRO B CA 1
ATOM 2928 C C . PRO B 1 14 ? 17.484 -39.281 -16.812 1 86.12 14 PRO B C 1
ATOM 2930 O O . PRO B 1 14 ? 18.016 -39.438 -15.719 1 86.12 14 PRO B O 1
ATOM 2933 N N . ASN B 1 15 ? 17.297 -38.125 -17.234 1 91.69 15 ASN B N 1
ATOM 2934 C CA . ASN B 1 15 ? 17.734 -36.938 -16.469 1 91.69 15 ASN B CA 1
ATOM 2935 C C . ASN B 1 15 ? 16.688 -36.531 -15.438 1 91.69 15 ASN B C 1
ATOM 2937 O O . ASN B 1 15 ? 16.812 -35.469 -14.82 1 91.69 15 ASN B O 1
ATOM 2941 N N . GLY B 1 16 ? 15.656 -37.312 -15.297 1 92 16 GLY B N 1
ATOM 2942 C CA . GLY B 1 16 ? 14.758 -37.125 -14.18 1 92 16 GLY B CA 1
ATOM 2943 C C . GLY B 1 16 ? 13.453 -36.469 -14.57 1 92 16 GLY B C 1
ATOM 2944 O O . GLY B 1 16 ? 12.547 -36.312 -13.742 1 92 16 GLY B O 1
ATOM 2945 N N . ILE B 1 17 ? 13.297 -36.031 -15.797 1 95 17 ILE B N 1
ATOM 2946 C CA . ILE B 1 17 ? 12.086 -35.375 -16.25 1 95 17 ILE B CA 1
ATOM 2947 C C . ILE B 1 17 ? 10.906 -36.344 -16.188 1 95 17 ILE B C 1
ATOM 2949 O O . ILE B 1 17 ? 11.023 -37.5 -16.625 1 95 17 ILE B O 1
ATOM 2953 N N . LYS B 1 18 ? 9.859 -35.906 -15.594 1 93.12 18 LYS B N 1
ATOM 2954 C CA . LYS B 1 18 ? 8.656 -36.719 -15.5 1 93.12 18 LYS B CA 1
ATOM 2955 C C . LYS B 1 18 ? 7.676 -36.406 -16.625 1 93.12 18 LYS B C 1
ATOM 2957 O O . LYS B 1 18 ? 7.527 -35.25 -17 1 93.12 18 LYS B O 1
ATOM 2962 N N . ILE B 1 19 ? 7.039 -37.406 -17.141 1 94.38 19 ILE B N 1
ATOM 2963 C CA . ILE B 1 19 ? 6.109 -37.25 -18.25 1 94.38 19 ILE B CA 1
ATOM 2964 C C . ILE B 1 19 ? 4.754 -37.844 -17.875 1 94.38 19 ILE B C 1
ATOM 2966 O O . ILE B 1 19 ? 4.684 -38.969 -17.344 1 94.38 19 ILE B O 1
ATOM 2970 N N . SER B 1 20 ? 3.787 -37.094 -18.062 1 91.69 20 SER B N 1
ATOM 2971 C CA . SER B 1 20 ? 2.418 -37.562 -17.875 1 91.69 20 SER B CA 1
ATOM 2972 C C . SER B 1 20 ? 1.551 -37.25 -19.078 1 91.69 20 SER B C 1
ATOM 2974 O O . SER B 1 20 ? 1.632 -36.125 -19.641 1 91.69 20 SER B O 1
ATOM 2976 N N . THR B 1 21 ? 0.745 -38.219 -19.547 1 89.88 21 THR B N 1
ATOM 2977 C CA . THR B 1 21 ? -0.098 -38 -20.719 1 89.88 21 THR B CA 1
ATOM 2978 C C . THR B 1 21 ? -1.531 -38.438 -20.453 1 89.88 21 THR B C 1
ATOM 2980 O O . THR B 1 21 ? -1.766 -39.312 -19.594 1 89.88 21 THR B O 1
ATOM 2983 N N . LYS B 1 22 ? -2.389 -37.75 -21 1 86 22 LYS B N 1
ATOM 2984 C CA . LYS B 1 22 ? -3.795 -38.125 -21.016 1 86 22 LYS B CA 1
ATOM 2985 C C . LYS B 1 22 ? -4.32 -38.188 -22.453 1 86 22 LYS B C 1
ATOM 2987 O O . LYS B 1 22 ? -4.117 -37.25 -23.234 1 86 22 LYS B O 1
ATOM 2992 N N . GLU B 1 23 ? -4.863 -39.312 -22.797 1 77 23 GLU B N 1
ATOM 2993 C CA . GLU B 1 23 ? -5.34 -39.5 -24.172 1 77 23 GLU B CA 1
ATOM 2994 C C . GLU B 1 23 ? -6.574 -38.656 -24.438 1 77 23 GLU B C 1
ATOM 2996 O O . GLU B 1 23 ? -7.379 -38.406 -23.531 1 77 23 GLU B O 1
ATOM 3001 N N . SER B 1 24 ? -6.465 -37.938 -25.438 1 74.19 24 SER B N 1
ATOM 3002 C CA . SER B 1 24 ? -7.645 -37.188 -25.891 1 74.19 24 SER B CA 1
ATOM 3003 C C . SER B 1 24 ? -8 -37.531 -27.328 1 74.19 24 SER B C 1
ATOM 3005 O O . SER B 1 24 ? -7.133 -37.938 -28.109 1 74.19 24 SER B O 1
ATOM 3007 N N . VAL B 1 25 ? -9.359 -37.594 -27.547 1 67.19 25 VAL B N 1
ATOM 3008 C CA . VAL B 1 25 ? -9.875 -38.031 -28.844 1 67.19 25 VAL B CA 1
ATOM 3009 C C . VAL B 1 25 ? -9.766 -36.875 -29.844 1 67.19 25 VAL B C 1
ATOM 3011 O O . VAL B 1 25 ? -9.883 -37.094 -31.062 1 67.19 25 VAL B O 1
ATOM 3014 N N . ASN B 1 26 ? -9.32 -35.719 -29.344 1 73.88 26 ASN B N 1
ATOM 3015 C CA . ASN B 1 26 ? -9.375 -34.656 -30.312 1 73.88 26 ASN B CA 1
ATOM 3016 C C . ASN B 1 26 ? -8.055 -34.5 -31.047 1 73.88 26 ASN B C 1
ATOM 3018 O O . ASN B 1 26 ? -7.059 -35.125 -30.688 1 73.88 26 ASN B O 1
ATOM 3022 N N . GLY B 1 27 ? -8.047 -34.094 -32.344 1 83.06 27 GLY B N 1
ATOM 3023 C CA . GLY B 1 27 ? -6.922 -33.875 -33.25 1 83.06 27 GLY B CA 1
ATOM 3024 C C . GLY B 1 27 ? -5.945 -32.844 -32.719 1 83.06 27 GLY B C 1
ATOM 3025 O O . GLY B 1 27 ? -4.945 -32.531 -33.375 1 83.06 27 GLY B O 1
ATOM 3026 N N . LEU B 1 28 ? -6.152 -32.344 -31.469 1 88.19 28 LEU B N 1
ATOM 3027 C CA . LEU B 1 28 ? -5.316 -31.297 -30.906 1 88.19 28 LEU B CA 1
ATOM 3028 C C . LEU B 1 28 ? -4.52 -31.812 -29.719 1 88.19 28 LEU B C 1
ATOM 3030 O O . LEU B 1 28 ? -5.008 -32.656 -28.953 1 88.19 28 LEU B O 1
ATOM 3034 N N . THR B 1 29 ? -3.264 -31.344 -29.578 1 91.25 29 THR B N 1
ATOM 3035 C CA . THR B 1 29 ? -2.408 -31.672 -28.453 1 91.25 29 THR B CA 1
ATOM 3036 C C . THR B 1 29 ? -2.123 -30.438 -27.609 1 91.25 29 THR B C 1
ATOM 3038 O O . THR B 1 29 ? -1.782 -29.375 -28.141 1 91.25 29 THR B O 1
ATOM 3041 N N . LYS B 1 30 ? -2.4 -30.484 -26.391 1 92.12 30 LYS B N 1
ATOM 3042 C CA . LYS B 1 30 ? -1.94 -29.5 -25.422 1 92.12 30 LYS B CA 1
ATOM 3043 C C . LYS B 1 30 ? -0.722 -30.016 -24.656 1 92.12 30 LYS B C 1
ATOM 3045 O O . LYS B 1 30 ? -0.784 -31.047 -24 1 92.12 30 LYS B O 1
ATOM 3050 N N . LEU B 1 31 ? 0.38 -29.359 -24.844 1 93 31 LEU B N 1
ATOM 3051 C CA . LEU B 1 31 ? 1.639 -29.734 -24.203 1 93 31 LEU B CA 1
ATOM 3052 C C . LEU B 1 31 ? 2.1 -28.656 -23.234 1 93 31 LEU B C 1
ATOM 3054 O O . LEU B 1 31 ? 2.322 -27.5 -23.625 1 93 31 LEU B O 1
ATOM 3058 N N . HIS B 1 32 ? 2.191 -29.047 -21.922 1 94.56 32 HIS B N 1
ATOM 3059 C CA . HIS B 1 32 ? 2.629 -28.125 -20.891 1 94.56 32 HIS B CA 1
ATOM 3060 C C . HIS B 1 32 ? 3.918 -28.609 -20.234 1 94.56 32 HIS B C 1
ATOM 3062 O O . HIS B 1 32 ? 4.07 -29.797 -19.938 1 94.56 32 HIS B O 1
ATOM 3068 N N . VAL B 1 33 ? 4.84 -27.75 -20.125 1 95.94 33 VAL B N 1
ATOM 3069 C CA . VAL B 1 33 ? 6.047 -28 -19.344 1 95.94 33 VAL B CA 1
ATOM 3070 C C . VAL B 1 33 ? 6 -27.219 -18.031 1 95.94 33 VAL B C 1
ATOM 3072 O O . VAL B 1 33 ? 5.91 -25.984 -18.047 1 95.94 33 VAL B O 1
ATOM 3075 N N . VAL B 1 34 ? 6.051 -27.922 -16.906 1 95 34 VAL B N 1
ATOM 3076 C CA . VAL B 1 34 ? 5.953 -27.297 -15.586 1 95 34 VAL B CA 1
ATOM 3077 C C . VAL B 1 34 ? 7.309 -27.359 -14.891 1 95 34 VAL B C 1
ATOM 3079 O O . VAL B 1 34 ? 7.863 -28.438 -14.688 1 95 34 VAL B O 1
ATOM 3082 N N . VAL B 1 35 ? 7.809 -26.234 -14.555 1 94.94 35 VAL B N 1
ATOM 3083 C CA . VAL B 1 35 ? 9.031 -26.156 -13.766 1 94.94 35 VAL B CA 1
ATOM 3084 C C . VAL B 1 35 ? 8.703 -25.766 -12.328 1 94.94 35 VAL B C 1
ATOM 3086 O O . VAL B 1 35 ? 8.414 -24.609 -12.039 1 94.94 35 VAL B O 1
ATOM 3089 N N . SER B 1 36 ? 8.703 -26.625 -11.289 1 90.56 36 SER B N 1
ATOM 3090 C CA . SER B 1 36 ? 8.211 -26.469 -9.922 1 90.56 36 SER B CA 1
ATOM 3091 C C . SER B 1 36 ? 9.117 -25.547 -9.117 1 90.56 36 SER B C 1
ATOM 3093 O O . SER B 1 36 ? 8.672 -24.891 -8.164 1 90.56 36 SER B O 1
ATOM 3095 N N . ASN B 1 37 ? 10.32 -25.281 -9.25 1 90.94 37 ASN B N 1
ATOM 3096 C CA . ASN B 1 37 ? 11.234 -24.438 -8.492 1 90.94 37 ASN B CA 1
ATOM 3097 C C . ASN B 1 37 ? 11.586 -23.156 -9.258 1 90.94 37 ASN B C 1
ATOM 3099 O O . ASN B 1 37 ? 12.695 -22.641 -9.141 1 90.94 37 ASN B O 1
ATOM 3103 N N . ALA B 1 38 ? 10.578 -22.766 -9.977 1 94.06 38 ALA B N 1
ATOM 3104 C CA . ALA B 1 38 ? 10.773 -21.531 -10.75 1 94.06 38 ALA B CA 1
ATOM 3105 C C . ALA B 1 38 ? 9.516 -20.672 -10.742 1 94.06 38 ALA B C 1
ATOM 3107 O O . ALA B 1 38 ? 9.227 -19.984 -11.719 1 94.06 38 ALA B O 1
ATOM 3108 N N . GLY B 1 39 ? 8.727 -20.859 -9.688 1 95.25 39 GLY B N 1
ATOM 3109 C CA . GLY B 1 39 ? 7.555 -20 -9.523 1 95.25 39 GLY B CA 1
ATOM 3110 C C . GLY B 1 39 ? 7.875 -18.656 -8.898 1 95.25 39 GLY B C 1
ATOM 3111 O O . GLY B 1 39 ? 9.039 -18.359 -8.609 1 95.25 39 GLY B O 1
ATOM 3112 N N . ALA B 1 40 ? 6.848 -17.891 -8.727 1 96.44 40 ALA B N 1
ATOM 3113 C CA . ALA B 1 40 ? 7.027 -16.578 -8.141 1 96.44 40 ALA B CA 1
ATOM 3114 C C . ALA B 1 40 ? 7.578 -16.672 -6.719 1 96.44 40 ALA B C 1
ATOM 3116 O O . ALA B 1 40 ? 8.25 -15.75 -6.242 1 96.44 40 ALA B O 1
ATOM 3117 N N . LYS B 1 41 ? 7.281 -17.75 -6.016 1 95.31 41 LYS B N 1
ATOM 3118 C CA . LYS B 1 41 ? 7.707 -17.922 -4.629 1 95.31 41 LYS B CA 1
ATOM 3119 C C . LYS B 1 41 ? 9.203 -18.203 -4.543 1 95.31 41 LYS B C 1
ATOM 3121 O O . LYS B 1 41 ? 9.781 -18.172 -3.455 1 95.31 41 LYS B O 1
ATOM 3126 N N . ASP B 1 42 ? 9.773 -18.438 -5.75 1 93 42 ASP B N 1
ATOM 3127 C CA . ASP B 1 42 ? 11.18 -18.828 -5.77 1 93 42 ASP B CA 1
ATOM 3128 C C . ASP B 1 42 ? 12.062 -17.672 -6.238 1 93 42 ASP B C 1
ATOM 3130 O O . ASP B 1 42 ? 11.727 -16.984 -7.195 1 93 42 ASP B O 1
ATOM 3134 N N . GLY B 1 43 ? 13.102 -17.422 -5.547 1 92.19 43 GLY B N 1
ATOM 3135 C CA . GLY B 1 43 ? 14.086 -16.438 -5.969 1 92.19 43 GLY B CA 1
ATOM 3136 C C . GLY B 1 43 ? 13.68 -15.008 -5.652 1 92.19 43 GLY B C 1
ATOM 3137 O O . GLY B 1 43 ? 12.82 -14.773 -4.797 1 92.19 43 GLY B O 1
ATOM 3138 N N . LYS B 1 44 ? 14.391 -14.086 -6.422 1 95.38 44 LYS B N 1
ATOM 3139 C CA . LYS B 1 44 ? 14.125 -12.656 -6.281 1 95.38 44 LYS B CA 1
ATOM 3140 C C . LYS B 1 44 ? 12.75 -12.297 -6.852 1 95.38 44 LYS B C 1
ATOM 3142 O O . LYS B 1 44 ? 12.289 -12.922 -7.805 1 95.38 44 LYS B O 1
ATOM 3147 N N . PHE B 1 45 ? 12.141 -11.188 -6.223 1 97.94 45 PHE B N 1
ATOM 3148 C CA . PHE B 1 45 ? 10.812 -10.781 -6.664 1 97.94 45 PHE B CA 1
ATOM 3149 C C . PHE B 1 45 ? 10.797 -10.508 -8.164 1 97.94 45 PHE B C 1
ATOM 3151 O O . PHE B 1 45 ? 11.547 -9.664 -8.648 1 97.94 45 PHE B O 1
ATOM 3158 N N . GLY B 1 46 ? 9.969 -11.25 -8.836 1 97.56 46 GLY B N 1
ATOM 3159 C CA . GLY B 1 46 ? 9.758 -10.953 -10.242 1 97.56 46 GLY B CA 1
ATOM 3160 C C . GLY B 1 46 ? 10.609 -11.805 -11.172 1 97.56 46 GLY B C 1
ATOM 3161 O O . GLY B 1 46 ? 10.445 -11.758 -12.391 1 97.56 46 GLY B O 1
ATOM 3162 N N . THR B 1 47 ? 11.508 -12.625 -10.672 1 97.62 47 THR B N 1
ATOM 3163 C CA . THR B 1 47 ? 12.422 -13.422 -11.477 1 97.62 47 THR B CA 1
ATOM 3164 C C . THR B 1 47 ? 11.656 -14.359 -12.406 1 97.62 47 THR B C 1
ATOM 3166 O O . THR B 1 47 ? 11.883 -14.367 -13.617 1 97.62 47 THR B O 1
ATOM 3169 N N . SER B 1 48 ? 10.734 -15.102 -11.805 1 97.31 48 SER B N 1
ATOM 3170 C CA . SER B 1 48 ? 9.969 -16.062 -12.578 1 97.31 48 SER B CA 1
ATOM 3171 C C . SER B 1 48 ? 9.148 -15.375 -13.664 1 97.31 48 SER B C 1
ATOM 3173 O O . SER B 1 48 ? 9.039 -15.883 -14.781 1 97.31 48 SER B O 1
ATOM 3175 N N . HIS B 1 49 ? 8.555 -14.281 -13.344 1 98.06 49 HIS B N 1
ATOM 3176 C CA . HIS B 1 49 ? 7.777 -13.508 -14.297 1 98.06 49 HIS B CA 1
ATOM 3177 C C . HIS B 1 49 ? 8.633 -13.086 -15.492 1 98.06 49 HIS B C 1
ATOM 3179 O O . HIS B 1 49 ? 8.227 -13.266 -16.641 1 98.06 49 HIS B O 1
ATOM 3185 N N . LEU B 1 50 ? 9.82 -12.555 -15.242 1 97.69 50 LEU B N 1
ATOM 3186 C CA . LEU B 1 50 ? 10.711 -12.125 -16.312 1 97.69 50 LEU B CA 1
ATOM 3187 C C . LEU B 1 50 ? 11.164 -13.312 -17.156 1 97.69 50 LEU B C 1
ATOM 3189 O O . LEU B 1 50 ? 11.281 -13.203 -18.375 1 97.69 50 LEU B O 1
ATOM 3193 N N . LEU B 1 51 ? 11.422 -14.422 -16.484 1 96.69 51 LEU B N 1
ATOM 3194 C CA . LEU B 1 51 ? 11.812 -15.625 -17.219 1 96.69 51 LEU B CA 1
ATOM 3195 C C . LEU B 1 51 ? 10.695 -16.078 -18.141 1 96.69 51 LEU B C 1
ATOM 3197 O O . LEU B 1 51 ? 10.961 -16.531 -19.266 1 96.69 51 LEU B O 1
ATOM 3201 N N . SER B 1 52 ? 9.484 -15.977 -17.703 1 96.06 52 SER B N 1
ATOM 3202 C CA . SER B 1 52 ? 8.352 -16.359 -18.531 1 96.06 52 SER B CA 1
ATOM 3203 C C . SER B 1 52 ? 8.289 -15.5 -19.797 1 96.06 52 SER B C 1
ATOM 3205 O O . SER B 1 52 ? 7.852 -15.969 -20.844 1 96.06 52 SER B O 1
ATOM 3207 N N . LYS B 1 53 ? 8.711 -14.258 -19.688 1 94 53 LYS B N 1
ATOM 3208 C CA . LYS B 1 53 ? 8.711 -13.352 -20.828 1 94 53 LYS B CA 1
ATOM 3209 C C . LYS B 1 53 ? 9.875 -13.648 -21.766 1 94 53 LYS B C 1
ATOM 3211 O O . LYS B 1 53 ? 9.828 -13.312 -22.953 1 94 53 LYS B O 1
ATOM 3216 N N . PHE B 1 54 ? 10.93 -14.211 -21.234 1 91.94 54 PHE B N 1
ATOM 3217 C CA . PHE B 1 54 ? 12.07 -14.609 -22.062 1 91.94 54 PHE B CA 1
ATOM 3218 C C . PHE B 1 54 ? 11.75 -15.867 -22.859 1 91.94 54 PHE B C 1
ATOM 3220 O O . PHE B 1 54 ? 12.43 -16.172 -23.844 1 91.94 54 PHE B O 1
ATOM 3227 N N . ALA B 1 55 ? 10.688 -16.469 -22.328 1 85.88 55 ALA B N 1
ATOM 3228 C CA . ALA B 1 55 ? 10.344 -17.734 -22.984 1 85.88 55 ALA B CA 1
ATOM 3229 C C . ALA B 1 55 ? 9.977 -17.516 -24.438 1 85.88 55 ALA B C 1
ATOM 3231 O O . ALA B 1 55 ? 9.203 -16.609 -24.766 1 85.88 55 ALA B O 1
ATOM 3232 N N . PHE B 1 56 ? 10.555 -18.188 -25.359 1 81.31 56 PHE B N 1
ATOM 3233 C CA . PHE B 1 56 ? 10.25 -18.266 -26.781 1 81.31 56 PHE B CA 1
ATOM 3234 C C . PHE B 1 56 ? 10.883 -17.109 -27.531 1 81.31 56 PHE B C 1
ATOM 3236 O O . PHE B 1 56 ? 10.43 -16.734 -28.625 1 81.31 56 PHE B O 1
ATOM 3243 N N . LEU B 1 57 ? 11.734 -16.406 -26.812 1 83.81 57 LEU B N 1
ATOM 3244 C CA . LEU B 1 57 ? 12.562 -15.461 -27.547 1 83.81 57 LEU B CA 1
ATOM 3245 C C . LEU B 1 57 ? 13.75 -16.156 -28.203 1 83.81 57 LEU B C 1
ATOM 3247 O O . LEU B 1 57 ? 13.633 -17.297 -28.672 1 83.81 57 LEU B O 1
ATOM 3251 N N . ASN B 1 58 ? 14.844 -15.414 -28.375 1 79.06 58 ASN B N 1
ATOM 3252 C CA . ASN B 1 58 ? 15.977 -15.992 -29.094 1 79.06 58 ASN B CA 1
ATOM 3253 C C . ASN B 1 58 ? 16.641 -17.094 -28.281 1 79.06 58 ASN B C 1
ATOM 3255 O O . ASN B 1 58 ? 16.828 -16.953 -27.078 1 79.06 58 ASN B O 1
ATOM 3259 N N . ASN B 1 59 ? 16.781 -18.141 -29 1 77.88 59 ASN B N 1
ATOM 3260 C CA . ASN B 1 59 ? 17.594 -19.203 -28.422 1 77.88 59 ASN B CA 1
ATOM 3261 C C . ASN B 1 59 ? 18.719 -19.625 -29.375 1 77.88 59 ASN B C 1
ATOM 3263 O O . ASN B 1 59 ? 18.875 -19.031 -30.438 1 77.88 59 ASN B O 1
ATOM 3267 N N . GLY B 1 60 ? 19.703 -20.312 -28.922 1 73.06 60 GLY B N 1
ATOM 3268 C CA . GLY B 1 60 ? 20.844 -20.719 -29.734 1 73.06 60 GLY B CA 1
ATOM 3269 C C . GLY B 1 60 ? 20.453 -21.344 -31.062 1 73.06 60 GLY B C 1
ATOM 3270 O O . GLY B 1 60 ? 21.172 -21.234 -32.031 1 73.06 60 GLY B O 1
ATOM 3271 N N . ALA B 1 61 ? 19.281 -21.859 -31.094 1 72 61 ALA B N 1
ATOM 3272 C CA . ALA B 1 61 ? 18.875 -22.641 -32.281 1 72 61 ALA B CA 1
ATOM 3273 C C . ALA B 1 61 ? 18 -21.828 -33.188 1 72 61 ALA B C 1
ATOM 3275 O O . ALA B 1 61 ? 18 -22.031 -34.406 1 72 61 ALA B O 1
ATOM 3276 N N . LYS B 1 62 ? 17.219 -20.906 -32.531 1 74.31 62 LYS B N 1
ATOM 3277 C CA . LYS B 1 62 ? 16.203 -20.219 -33.312 1 74.31 62 LYS B CA 1
ATOM 3278 C C . LYS B 1 62 ? 15.945 -18.812 -32.781 1 74.31 62 LYS B C 1
ATOM 3280 O O . LYS B 1 62 ? 15.984 -18.609 -31.562 1 74.31 62 LYS B O 1
ATOM 3285 N N . SER B 1 63 ? 15.773 -18.016 -33.75 1 76.31 63 SER B N 1
ATOM 3286 C CA . SER B 1 63 ? 15.414 -16.672 -33.344 1 76.31 63 SER B CA 1
ATOM 3287 C C . SER B 1 63 ? 13.945 -16.594 -32.906 1 76.31 63 SER B C 1
ATOM 3289 O O . SER B 1 63 ? 13.141 -17.438 -33.281 1 76.31 63 SER B O 1
ATOM 3291 N N . ALA B 1 64 ? 13.648 -15.68 -32.094 1 77.12 64 ALA B N 1
ATOM 3292 C CA . ALA B 1 64 ? 12.281 -15.438 -31.641 1 77.12 64 ALA B CA 1
ATOM 3293 C C . ALA B 1 64 ? 11.336 -15.281 -32.844 1 77.12 64 ALA B C 1
ATOM 3295 O O . ALA B 1 64 ? 10.234 -15.836 -32.844 1 77.12 64 ALA B O 1
ATOM 3296 N N . LEU B 1 65 ? 11.766 -14.547 -33.719 1 72.38 65 LEU B N 1
ATOM 3297 C CA . LEU B 1 65 ? 10.953 -14.281 -34.906 1 72.38 65 LEU B CA 1
ATOM 3298 C C . LEU B 1 65 ? 10.672 -15.562 -35.688 1 72.38 65 LEU B C 1
ATOM 3300 O O . LEU B 1 65 ? 9.547 -15.789 -36.125 1 72.38 65 LEU B O 1
ATOM 3304 N N . ARG B 1 66 ? 11.656 -16.297 -35.781 1 74.31 66 ARG B N 1
ATOM 3305 C CA . ARG B 1 66 ? 11.5 -17.547 -36.5 1 74.31 66 ARG B CA 1
ATOM 3306 C C . ARG B 1 66 ? 10.523 -18.469 -35.781 1 74.31 66 ARG B C 1
ATOM 3308 O O . ARG B 1 66 ? 9.672 -19.094 -36.438 1 74.31 66 ARG B O 1
ATOM 3315 N N . PHE B 1 67 ? 10.625 -18.547 -34.562 1 77.38 67 PHE B N 1
ATOM 3316 C CA . PHE B 1 67 ? 9.734 -19.406 -33.812 1 77.38 67 PHE B CA 1
ATOM 3317 C C . PHE B 1 67 ? 8.289 -18.938 -33.938 1 77.38 67 PHE B C 1
ATOM 3319 O O . PHE B 1 67 ? 7.387 -19.75 -34.156 1 77.38 67 PHE B O 1
ATOM 3326 N N . THR B 1 68 ? 8.094 -17.656 -33.812 1 77.88 68 THR B N 1
ATOM 3327 C CA . THR B 1 68 ? 6.746 -17.094 -33.906 1 77.88 68 THR B CA 1
ATOM 3328 C C . THR B 1 68 ? 6.145 -17.344 -35.281 1 77.88 68 THR B C 1
ATOM 3330 O O . THR B 1 68 ? 5 -17.797 -35.375 1 77.88 68 THR B O 1
ATOM 3333 N N . ARG B 1 69 ? 6.961 -17.156 -36.25 1 77.69 69 ARG B N 1
ATOM 3334 C CA . ARG B 1 69 ? 6.488 -17.359 -37.594 1 77.69 69 ARG B CA 1
ATOM 3335 C C . ARG B 1 69 ? 6.164 -18.812 -37.875 1 77.69 69 ARG B C 1
ATOM 3337 O O . ARG B 1 69 ? 5.141 -19.141 -38.469 1 77.69 69 ARG B O 1
ATOM 3344 N N . GLU B 1 70 ? 6.996 -19.656 -37.438 1 80 70 GLU B N 1
ATOM 3345 C CA . GLU B 1 70 ? 6.789 -21.078 -37.625 1 80 70 GLU B CA 1
ATOM 3346 C C . GLU B 1 70 ? 5.559 -21.578 -36.875 1 80 70 GLU B C 1
ATOM 3348 O O . GLU B 1 70 ? 4.781 -22.375 -37.406 1 80 70 GLU B O 1
ATOM 3353 N N . SER B 1 71 ? 5.395 -21.109 -35.75 1 81.31 71 SER B N 1
ATOM 3354 C CA . SER B 1 71 ? 4.246 -21.5 -34.938 1 81.31 71 SER B CA 1
ATOM 3355 C C . SER B 1 71 ? 2.939 -21.016 -35.562 1 81.31 71 SER B C 1
ATOM 3357 O O . SER B 1 71 ? 1.938 -21.734 -35.562 1 81.31 71 SER B O 1
ATOM 3359 N N . GLU B 1 72 ? 3.033 -19.812 -36.031 1 80.12 72 GLU B N 1
ATOM 3360 C CA . GLU B 1 72 ? 1.855 -19.297 -36.719 1 80.12 72 GLU B CA 1
ATOM 3361 C C . GLU B 1 72 ? 1.503 -20.156 -37.938 1 80.12 72 GLU B C 1
ATOM 3363 O O . GLU B 1 72 ? 0.329 -20.438 -38.188 1 80.12 72 GLU B O 1
ATOM 3368 N N . LEU B 1 73 ? 2.508 -20.531 -38.656 1 81.19 73 LEU B N 1
ATOM 3369 C CA . LEU B 1 73 ? 2.309 -21.359 -39.844 1 81.19 73 LEU B CA 1
ATOM 3370 C C . LEU B 1 73 ? 1.703 -22.703 -39.469 1 81.19 73 LEU B C 1
ATOM 3372 O O . LEU B 1 73 ? 0.902 -23.25 -40.219 1 81.19 73 LEU B O 1
ATOM 3376 N N . LEU B 1 74 ? 2.033 -23.156 -38.344 1 85.25 74 LEU B N 1
ATOM 3377 C CA . LEU B 1 74 ? 1.553 -24.453 -37.875 1 85.25 74 LEU B CA 1
ATOM 3378 C C . LEU B 1 74 ? 0.22 -24.312 -37.156 1 85.25 74 LEU B C 1
ATOM 3380 O O . LEU B 1 74 ? -0.429 -25.328 -36.844 1 85.25 74 LEU B O 1
ATOM 3384 N N . GLY B 1 75 ? -0.166 -22.969 -36.875 1 80.75 75 GLY B N 1
ATOM 3385 C CA . GLY B 1 75 ? -1.408 -22.688 -36.156 1 80.75 75 GLY B CA 1
ATOM 3386 C C . GLY B 1 75 ? -1.321 -22.938 -34.656 1 80.75 75 GLY B C 1
ATOM 3387 O O . GLY B 1 75 ? -2.34 -23.172 -34 1 80.75 75 GLY B O 1
ATOM 3388 N N . GLY B 1 76 ? -0.159 -23.062 -34.219 1 87.69 76 GLY B N 1
ATOM 3389 C CA . GLY B 1 76 ? 0.019 -23.359 -32.812 1 87.69 76 GLY B CA 1
ATOM 3390 C C . GLY B 1 76 ? 0.083 -22.109 -31.938 1 87.69 76 GLY B C 1
ATOM 3391 O O . GLY B 1 76 ? 0.246 -21 -32.438 1 87.69 76 GLY B O 1
ATOM 3392 N N . HIS B 1 77 ? -0.211 -22.328 -30.688 1 89.25 77 HIS B N 1
ATOM 3393 C CA . HIS B 1 77 ? -0.136 -21.266 -29.703 1 89.25 77 HIS B CA 1
ATOM 3394 C C . HIS B 1 77 ? 0.853 -21.625 -28.594 1 89.25 77 HIS B C 1
ATOM 3396 O O . HIS B 1 77 ? 1.036 -22.797 -28.266 1 89.25 77 HIS B O 1
ATOM 3402 N N . PHE B 1 78 ? 1.548 -20.625 -28.156 1 89.81 78 PHE B N 1
ATOM 3403 C CA . PHE B 1 78 ? 2.506 -20.812 -27.078 1 89.81 78 PHE B CA 1
ATOM 3404 C C . PHE B 1 78 ? 2.482 -19.641 -26.125 1 89.81 78 PHE B C 1
ATOM 3406 O O . PHE B 1 78 ? 2.188 -18.5 -26.531 1 89.81 78 PHE B O 1
ATOM 3413 N N . LYS B 1 79 ? 2.67 -19.953 -24.875 1 91.12 79 LYS B N 1
ATOM 3414 C CA . LYS B 1 79 ? 2.693 -18.891 -23.875 1 91.12 79 LYS B CA 1
ATOM 3415 C C . LYS B 1 79 ? 3.455 -19.328 -22.625 1 91.12 79 LYS B C 1
ATOM 3417 O O . LYS B 1 79 ? 3.369 -20.484 -22.203 1 91.12 79 LYS B O 1
ATOM 3422 N N . GLY B 1 80 ? 4.258 -18.422 -22.156 1 92.19 80 GLY B N 1
ATOM 3423 C CA . GLY B 1 80 ? 4.805 -18.594 -20.828 1 92.19 80 GLY B CA 1
ATOM 3424 C C . GLY B 1 80 ? 3.924 -18 -19.734 1 92.19 80 GLY B C 1
ATOM 3425 O O . GLY B 1 80 ? 3.424 -16.875 -19.875 1 92.19 80 GLY B O 1
ATOM 3426 N N . HIS B 1 81 ? 3.727 -18.812 -18.719 1 92.56 81 HIS B N 1
ATOM 3427 C CA . HIS B 1 81 ? 2.84 -18.391 -17.641 1 92.56 81 HIS B CA 1
ATOM 3428 C C . HIS B 1 81 ? 3.479 -18.641 -16.266 1 92.56 81 HIS B C 1
ATOM 3430 O O . HIS B 1 81 ? 3.957 -19.734 -15.992 1 92.56 81 HIS B O 1
ATOM 3436 N N . VAL B 1 82 ? 3.387 -17.562 -15.461 1 95.56 82 VAL B N 1
ATOM 3437 C CA . VAL B 1 82 ? 3.988 -17.688 -14.141 1 95.56 82 VAL B CA 1
ATOM 3438 C C . VAL B 1 82 ? 2.904 -17.984 -13.102 1 95.56 82 VAL B C 1
ATOM 3440 O O . VAL B 1 82 ? 1.867 -17.312 -13.078 1 95.56 82 VAL B O 1
ATOM 3443 N N . ARG B 1 83 ? 3.092 -19 -12.352 1 95.06 83 ARG B N 1
ATOM 3444 C CA . ARG B 1 83 ? 2.326 -19.281 -11.148 1 95.06 83 ARG B CA 1
ATOM 3445 C C . ARG B 1 83 ? 3.166 -19.047 -9.898 1 95.06 83 ARG B C 1
ATOM 3447 O O . ARG B 1 83 ? 4.371 -18.797 -9.992 1 95.06 83 ARG B O 1
ATOM 3454 N N . ARG B 1 84 ? 2.539 -19.141 -8.758 1 95.81 84 ARG B N 1
ATOM 3455 C CA . ARG B 1 84 ? 3.299 -18.922 -7.531 1 95.81 84 ARG B CA 1
ATOM 3456 C C . ARG B 1 84 ? 4.246 -20.078 -7.262 1 95.81 84 ARG B C 1
ATOM 3458 O O . ARG B 1 84 ? 5.352 -19.891 -6.746 1 95.81 84 ARG B O 1
ATOM 3465 N N . ASP B 1 85 ? 3.867 -21.281 -7.703 1 92.81 85 ASP B N 1
ATOM 3466 C CA . ASP B 1 85 ? 4.668 -22.438 -7.328 1 92.81 85 ASP B CA 1
ATOM 3467 C C . ASP B 1 85 ? 5.43 -23 -8.531 1 92.81 85 ASP B C 1
ATOM 3469 O O . ASP B 1 85 ? 6.23 -23.922 -8.391 1 92.81 85 ASP B O 1
ATOM 3473 N N . ALA B 1 86 ? 5.18 -22.422 -9.742 1 94.19 86 ALA B N 1
ATOM 3474 C CA . ALA B 1 86 ? 5.863 -23 -10.898 1 94.19 86 ALA B CA 1
ATOM 3475 C C . ALA B 1 86 ? 5.855 -22.031 -12.078 1 94.19 86 ALA B C 1
ATOM 3477 O O . ALA B 1 86 ? 5.047 -21.109 -12.117 1 94.19 86 ALA B O 1
ATOM 3478 N N . LEU B 1 87 ? 6.773 -22.188 -12.891 1 96.12 87 LEU B N 1
ATOM 3479 C CA . LEU B 1 87 ? 6.754 -21.625 -14.234 1 96.12 87 LEU B CA 1
ATOM 3480 C C . LEU B 1 87 ? 6.207 -22.625 -15.25 1 96.12 87 LEU B C 1
ATOM 3482 O O . LEU B 1 87 ? 6.664 -23.766 -15.305 1 96.12 87 LEU B O 1
ATOM 3486 N N . VAL B 1 88 ? 5.227 -22.234 -16.031 1 95.38 88 VAL B N 1
ATOM 3487 C CA . VAL B 1 88 ? 4.57 -23.172 -16.938 1 95.38 88 VAL B CA 1
ATOM 3488 C C . VAL B 1 88 ? 4.684 -22.656 -18.375 1 95.38 88 VAL B C 1
ATOM 3490 O O . VAL B 1 88 ? 4.352 -21.516 -18.656 1 95.38 88 VAL B O 1
ATOM 3493 N N . LEU B 1 89 ? 5.176 -23.484 -19.219 1 94.88 89 LEU B N 1
ATOM 3494 C CA . LEU B 1 89 ? 5.16 -23.234 -20.656 1 94.88 89 LEU B CA 1
ATOM 3495 C C . LEU B 1 89 ? 4.016 -24 -21.328 1 94.88 89 LEU B C 1
ATOM 3497 O O . LEU B 1 89 ? 3.973 -25.234 -21.281 1 94.88 89 LEU B O 1
ATOM 3501 N N . LYS B 1 90 ? 3.137 -23.234 -21.891 1 92.56 90 LYS B N 1
ATOM 3502 C CA . LYS B 1 90 ? 1.944 -23.844 -22.484 1 92.56 90 LYS B CA 1
ATOM 3503 C C . LYS B 1 90 ? 1.984 -23.75 -24 1 92.56 90 LYS B C 1
ATOM 3505 O O . LYS B 1 90 ? 2.34 -22.719 -24.562 1 92.56 90 LYS B O 1
ATOM 3510 N N . THR B 1 91 ? 1.637 -24.828 -24.594 1 92.31 91 THR B N 1
ATOM 3511 C CA . THR B 1 91 ? 1.524 -24.859 -26.047 1 92.31 91 THR B CA 1
ATOM 3512 C C . THR B 1 91 ? 0.303 -25.672 -26.484 1 92.31 91 THR B C 1
ATOM 3514 O O . THR B 1 91 ? -0.141 -26.562 -25.766 1 92.31 91 THR B O 1
ATOM 3517 N N . LYS B 1 92 ? -0.276 -25.281 -27.516 1 91.75 92 LYS B N 1
ATOM 3518 C CA . LYS B 1 92 ? -1.38 -25.969 -28.172 1 91.75 92 LYS B CA 1
ATOM 3519 C C . LYS B 1 92 ? -1.146 -26.078 -29.688 1 91.75 92 LYS B C 1
ATOM 3521 O O . LYS B 1 92 ? -0.838 -25.078 -30.328 1 91.75 92 LYS B O 1
ATOM 3526 N N . PHE B 1 93 ? -1.279 -27.312 -30.25 1 91.94 93 PHE B N 1
ATOM 3527 C CA . PHE B 1 93 ? -0.954 -27.516 -31.656 1 91.94 93 PHE B CA 1
ATOM 3528 C C . PHE B 1 93 ? -1.584 -28.812 -32.188 1 91.94 93 PHE B C 1
ATOM 3530 O O . PHE B 1 93 ? -2.197 -29.547 -31.406 1 91.94 93 PHE B O 1
ATOM 3537 N N . LEU B 1 94 ? -1.446 -29.016 -33.438 1 91.56 94 LEU B N 1
ATOM 3538 C CA . LEU B 1 94 ? -1.931 -30.25 -34.031 1 91.56 94 LEU B CA 1
ATOM 3539 C C . LEU B 1 94 ? -1.043 -31.438 -33.656 1 91.56 94 LEU B C 1
ATOM 3541 O O . LEU B 1 94 ? 0.18 -31.297 -33.594 1 91.56 94 LEU B O 1
ATOM 3545 N N . LYS B 1 95 ? -1.61 -32.625 -33.594 1 89.75 95 LYS B N 1
ATOM 3546 C CA . LYS B 1 95 ? -0.95 -33.844 -33.062 1 89.75 95 LYS B CA 1
ATOM 3547 C C . LYS B 1 95 ? 0.305 -34.156 -33.875 1 89.75 95 LYS B C 1
ATOM 3549 O O . LYS B 1 95 ? 1.306 -34.625 -33.344 1 89.75 95 LYS B O 1
ATOM 3554 N N . GLN B 1 96 ? 0.26 -33.875 -35.125 1 90.12 96 GLN B N 1
ATOM 3555 C CA . GLN B 1 96 ? 1.366 -34.25 -36 1 90.12 96 GLN B CA 1
ATOM 3556 C C . GLN B 1 96 ? 2.594 -33.375 -35.719 1 90.12 96 GLN B C 1
ATOM 3558 O O . GLN B 1 96 ? 3.709 -33.75 -36.094 1 90.12 96 GLN B O 1
ATOM 3563 N N . ASP B 1 97 ? 2.402 -32.312 -35.062 1 93.19 97 ASP B N 1
ATOM 3564 C CA . ASP B 1 97 ? 3.494 -31.359 -34.844 1 93.19 97 ASP B CA 1
ATOM 3565 C C . ASP B 1 97 ? 4.145 -31.578 -33.5 1 93.19 97 ASP B C 1
ATOM 3567 O O . ASP B 1 97 ? 4.938 -30.766 -33.031 1 93.19 97 ASP B O 1
ATOM 3571 N N . LEU B 1 98 ? 3.893 -32.656 -32.844 1 93.38 98 LEU B N 1
ATOM 3572 C CA . LEU B 1 98 ? 4.391 -33 -31.5 1 93.38 98 LEU B CA 1
ATOM 3573 C C . LEU B 1 98 ? 5.914 -32.938 -31.469 1 93.38 98 LEU B C 1
ATOM 3575 O O . LEU B 1 98 ? 6.496 -32.281 -30.594 1 93.38 98 LEU B O 1
ATOM 3579 N N . PRO B 1 99 ? 6.652 -33.531 -32.406 1 93.88 99 PRO B N 1
ATOM 3580 C CA . PRO B 1 99 ? 8.117 -33.5 -32.312 1 93.88 99 PRO B CA 1
ATOM 3581 C C . PRO B 1 99 ? 8.672 -32.062 -32.406 1 93.88 99 PRO B C 1
ATOM 3583 O O . PRO B 1 99 ? 9.648 -31.75 -31.719 1 93.88 99 PRO B O 1
ATOM 3586 N N . TYR B 1 100 ? 8.055 -31.266 -33.188 1 92.25 100 TYR B N 1
ATOM 3587 C CA . TYR B 1 100 ? 8.508 -29.891 -33.344 1 92.25 100 TYR B CA 1
ATOM 3588 C C . TYR B 1 100 ? 8.414 -29.141 -32.031 1 92.25 100 TYR B C 1
ATOM 3590 O O . TYR B 1 100 ? 9.383 -28.484 -31.594 1 92.25 100 TYR B O 1
ATOM 3598 N N . TYR B 1 101 ? 7.324 -29.219 -31.391 1 92.69 101 TYR B N 1
ATOM 3599 C CA . TYR B 1 101 ? 7.09 -28.422 -30.188 1 92.69 101 TYR B CA 1
ATOM 3600 C C . TYR B 1 101 ? 7.863 -28.984 -29 1 92.69 101 TYR B C 1
ATOM 3602 O O . TYR B 1 101 ? 8.297 -28.25 -28.125 1 92.69 101 TYR B O 1
ATOM 3610 N N . VAL B 1 102 ? 8.039 -30.297 -28.969 1 94.94 102 VAL B N 1
ATOM 3611 C CA . VAL B 1 102 ? 8.875 -30.891 -27.938 1 94.94 102 VAL B CA 1
ATOM 3612 C C . VAL B 1 102 ? 10.297 -30.328 -28.031 1 94.94 102 VAL B C 1
ATOM 3614 O O . VAL B 1 102 ? 10.875 -29.906 -27.031 1 94.94 102 VAL B O 1
ATOM 3617 N N . GLU B 1 103 ? 10.82 -30.297 -29.219 1 93 103 GLU B N 1
ATOM 3618 C CA . GLU B 1 103 ? 12.148 -29.734 -29.438 1 93 103 GLU B CA 1
ATOM 3619 C C . GLU B 1 103 ? 12.195 -28.25 -29.078 1 93 103 GLU B C 1
ATOM 3621 O O . GLU B 1 103 ? 13.156 -27.797 -28.453 1 93 103 GLU B O 1
ATOM 3626 N N . ALA B 1 104 ? 11.219 -27.547 -29.453 1 90.88 104 ALA B N 1
ATOM 3627 C CA . ALA B 1 104 ? 11.164 -26.109 -29.188 1 90.88 104 ALA B CA 1
ATOM 3628 C C . ALA B 1 104 ? 11.148 -25.828 -27.688 1 90.88 104 ALA B C 1
ATOM 3630 O O . ALA B 1 104 ? 11.898 -24.969 -27.203 1 90.88 104 ALA B O 1
ATOM 3631 N N . LEU B 1 105 ? 10.312 -26.531 -26.969 1 93.25 105 LEU B N 1
ATOM 3632 C CA . LEU B 1 105 ? 10.203 -26.328 -25.531 1 93.25 105 LEU B CA 1
ATOM 3633 C C . LEU B 1 105 ? 11.492 -26.734 -24.828 1 93.25 105 LEU B C 1
ATOM 3635 O O . LEU B 1 105 ? 11.906 -26.094 -23.859 1 93.25 105 LEU B O 1
ATOM 3639 N N . GLY B 1 106 ? 12.086 -27.797 -25.266 1 93.5 106 GLY B N 1
ATOM 3640 C CA . GLY B 1 106 ? 13.391 -28.172 -24.75 1 93.5 106 GLY B CA 1
ATOM 3641 C C . GLY B 1 106 ? 14.43 -27.078 -24.922 1 93.5 106 GLY B C 1
ATOM 3642 O O . GLY B 1 106 ? 15.195 -26.797 -24 1 93.5 106 GLY B O 1
ATOM 3643 N N . ASN B 1 107 ? 14.43 -26.5 -26.078 1 91.12 107 ASN B N 1
ATOM 3644 C CA . ASN B 1 107 ? 15.383 -25.422 -26.344 1 91.12 107 ASN B CA 1
ATOM 3645 C C . ASN B 1 107 ? 15.102 -24.203 -25.484 1 91.12 107 ASN B C 1
ATOM 3647 O O . ASN B 1 107 ? 16.031 -23.484 -25.094 1 91.12 107 ASN B O 1
ATOM 3651 N N . VAL B 1 108 ? 13.859 -23.891 -25.219 1 90.88 108 VAL B N 1
ATOM 3652 C CA . VAL B 1 108 ? 13.5 -22.766 -24.359 1 90.88 108 VAL B CA 1
ATOM 3653 C C . VAL B 1 108 ? 14.156 -22.938 -23 1 90.88 108 VAL B C 1
ATOM 3655 O O . VAL B 1 108 ? 14.711 -21.984 -22.438 1 90.88 108 VAL B O 1
ATOM 3658 N N . LEU B 1 109 ? 14.172 -24.125 -22.5 1 93.5 109 LEU B N 1
ATOM 3659 C CA . LEU B 1 109 ? 14.672 -24.359 -21.141 1 93.5 109 LEU B CA 1
ATOM 3660 C C . LEU B 1 109 ? 16.188 -24.516 -21.141 1 93.5 109 LEU B C 1
ATOM 3662 O O . LEU B 1 109 ? 16.859 -24.109 -20.172 1 93.5 109 LEU B O 1
ATOM 3666 N N . SER B 1 110 ? 16.734 -25.031 -22.203 1 91.88 110 SER B N 1
ATOM 3667 C CA . SER B 1 110 ? 18.141 -25.422 -22.156 1 91.88 110 SER B CA 1
ATOM 3668 C C . SER B 1 110 ? 19.016 -24.391 -22.875 1 91.88 110 SER B C 1
ATOM 3670 O O . SER B 1 110 ? 20.203 -24.281 -22.594 1 91.88 110 SER B O 1
ATOM 3672 N N . ASN B 1 111 ? 18.453 -23.625 -23.828 1 89.12 111 ASN B N 1
ATOM 3673 C CA . ASN B 1 111 ? 19.328 -22.875 -24.719 1 89.12 111 ASN B CA 1
ATOM 3674 C C . ASN B 1 111 ? 18.875 -21.422 -24.859 1 89.12 111 ASN B C 1
ATOM 3676 O O . ASN B 1 111 ? 19.266 -20.734 -25.812 1 89.12 111 ASN B O 1
ATOM 3680 N N . THR B 1 112 ? 18.016 -21 -24.031 1 88.44 112 THR B N 1
ATOM 3681 C CA . THR B 1 112 ? 17.609 -19.609 -24.109 1 88.44 112 THR B CA 1
ATOM 3682 C C . THR B 1 112 ? 18.797 -18.688 -23.922 1 88.44 112 THR B C 1
ATOM 3684 O O . THR B 1 112 ? 19.641 -18.906 -23.062 1 88.44 112 THR B O 1
ATOM 3687 N N . GLN B 1 113 ? 18.875 -17.641 -24.781 1 89.81 113 GLN B N 1
ATOM 3688 C CA . GLN B 1 113 ? 19.922 -16.625 -24.656 1 89.81 113 GLN B CA 1
ATOM 3689 C C . GLN B 1 113 ? 19.422 -15.398 -23.906 1 89.81 113 GLN B C 1
ATOM 3691 O O . GLN B 1 113 ? 18.5 -14.703 -24.375 1 89.81 113 GLN B O 1
ATOM 3696 N N . PHE B 1 114 ? 19.953 -15.188 -22.781 1 93.44 114 PHE B N 1
ATOM 3697 C CA . PHE B 1 114 ? 19.578 -14.023 -21.984 1 93.44 114 PHE B CA 1
ATOM 3698 C C . PHE B 1 114 ? 20.422 -12.812 -22.359 1 93.44 114 PHE B C 1
ATOM 3700 O O . PHE B 1 114 ? 21.375 -12.461 -21.672 1 93.44 114 PHE B O 1
ATOM 3707 N N . THR B 1 115 ? 19.984 -12.07 -23.422 1 92.62 115 THR B N 1
ATOM 3708 C CA . THR B 1 115 ? 20.766 -10.945 -23.922 1 92.62 115 THR B CA 1
ATOM 3709 C C . THR B 1 115 ? 20.266 -9.633 -23.312 1 92.62 115 THR B C 1
ATOM 3711 O O . THR B 1 115 ? 19.047 -9.453 -23.125 1 92.62 115 THR B O 1
ATOM 3714 N N . PRO B 1 116 ? 21.156 -8.703 -23.062 1 94.06 116 PRO B N 1
ATOM 3715 C CA . PRO B 1 116 ? 20.766 -7.422 -22.469 1 94.06 116 PRO B CA 1
ATOM 3716 C C . PRO B 1 116 ? 19.828 -6.621 -23.359 1 94.06 116 PRO B C 1
ATOM 3718 O O . PRO B 1 116 ? 18.891 -5.973 -22.859 1 94.06 116 PRO B O 1
ATOM 3721 N N . HIS B 1 117 ? 20.047 -6.637 -24.625 1 93 117 HIS B N 1
ATOM 3722 C CA . HIS B 1 117 ? 19.219 -5.871 -25.547 1 93 117 HIS B CA 1
ATOM 3723 C C . HIS B 1 117 ? 17.781 -6.371 -25.531 1 93 117 HIS B C 1
ATOM 3725 O O . HIS B 1 117 ? 16.828 -5.574 -25.453 1 93 117 HIS B O 1
ATOM 3731 N N . GLU B 1 118 ? 17.594 -7.668 -25.578 1 92.12 118 GLU B N 1
ATOM 3732 C CA . GLU B 1 118 ? 16.266 -8.242 -25.531 1 92.12 118 GLU B CA 1
ATOM 3733 C C . GLU B 1 118 ? 15.594 -7.984 -24.188 1 92.12 118 GLU B C 1
ATOM 3735 O O . GLU B 1 118 ? 14.383 -7.754 -24.109 1 92.12 118 GLU B O 1
ATOM 3740 N N . PHE B 1 119 ? 16.375 -8.039 -23.234 1 95.38 119 PHE B N 1
ATOM 3741 C CA . PHE B 1 119 ? 15.875 -7.789 -21.875 1 95.38 119 PHE B CA 1
ATOM 3742 C C . PHE B 1 119 ? 15.289 -6.387 -21.766 1 95.38 119 PHE B C 1
ATOM 3744 O O . PHE B 1 119 ? 14.148 -6.223 -21.328 1 95.38 119 PHE B O 1
ATOM 3751 N N . GLU B 1 120 ? 15.977 -5.391 -22.203 1 95.38 120 GLU B N 1
ATOM 3752 C CA . GLU B 1 120 ? 15.602 -3.99 -22.031 1 95.38 120 GLU B CA 1
ATOM 3753 C C . GLU B 1 120 ? 14.5 -3.598 -23.016 1 95.38 120 GLU B C 1
ATOM 3755 O O . GLU B 1 120 ? 13.617 -2.805 -22.672 1 95.38 120 GLU B O 1
ATOM 3760 N N . GLU B 1 121 ? 14.508 -4.223 -24.172 1 94.25 121 GLU B N 1
ATOM 3761 C CA . GLU B 1 121 ? 13.641 -3.727 -25.234 1 94.25 121 GLU B CA 1
ATOM 3762 C C . GLU B 1 121 ? 12.344 -4.527 -25.312 1 94.25 121 GLU B C 1
ATOM 3764 O O . GLU B 1 121 ? 11.328 -4.02 -25.781 1 94.25 121 GLU B O 1
ATOM 3769 N N . VAL B 1 122 ? 12.414 -5.75 -24.891 1 92.81 122 VAL B N 1
ATOM 3770 C CA . VAL B 1 122 ? 11.25 -6.598 -25.125 1 92.81 122 VAL B CA 1
ATOM 3771 C C . VAL B 1 122 ? 10.727 -7.113 -23.781 1 92.81 122 VAL B C 1
ATOM 3773 O O . VAL B 1 122 ? 9.57 -6.863 -23.422 1 92.81 122 VAL B O 1
ATOM 3776 N N . VAL B 1 123 ? 11.562 -7.754 -23.031 1 95.75 123 VAL B N 1
ATOM 3777 C CA . VAL B 1 123 ? 11.148 -8.477 -21.828 1 95.75 123 VAL B CA 1
ATOM 3778 C C . VAL B 1 123 ? 10.609 -7.496 -20.797 1 95.75 123 VAL B C 1
ATOM 3780 O O . VAL B 1 123 ? 9.477 -7.637 -20.328 1 95.75 123 VAL B O 1
ATOM 3783 N N . LEU B 1 124 ? 11.383 -6.445 -20.484 1 96.5 124 LEU B N 1
ATOM 3784 C CA . LEU B 1 124 ? 11.008 -5.512 -19.422 1 96.5 124 LEU B CA 1
ATOM 3785 C C . LEU B 1 124 ? 9.727 -4.77 -19.781 1 96.5 124 LEU B C 1
ATOM 3787 O O . LEU B 1 124 ? 8.773 -4.754 -19 1 96.5 124 LEU B O 1
ATOM 3791 N N . PRO B 1 125 ? 9.641 -4.199 -20.953 1 96.62 125 PRO B N 1
ATOM 3792 C CA . PRO B 1 125 ? 8.398 -3.496 -21.297 1 96.62 125 PRO B CA 1
ATOM 3793 C C . PRO B 1 125 ? 7.18 -4.418 -21.281 1 96.62 125 PRO B C 1
ATOM 3795 O O . PRO B 1 125 ? 6.102 -4.016 -20.844 1 96.62 125 PRO B O 1
ATOM 3798 N N . SER B 1 126 ? 7.332 -5.648 -21.797 1 96.06 126 SER B N 1
ATOM 3799 C CA . SER B 1 126 ? 6.227 -6.602 -21.828 1 96.06 126 SER B CA 1
ATOM 3800 C C . SER B 1 126 ? 5.797 -6.988 -20.422 1 96.06 126 SER B C 1
ATOM 3802 O O . SER B 1 126 ? 4.602 -7.047 -20.125 1 96.06 126 SER B O 1
ATOM 3804 N N . ALA B 1 127 ? 6.75 -7.277 -19.562 1 97.38 127 ALA B N 1
ATOM 3805 C CA . ALA B 1 127 ? 6.461 -7.641 -18.172 1 97.38 127 ALA B CA 1
ATOM 3806 C C . ALA B 1 127 ? 5.758 -6.504 -17.438 1 97.38 127 ALA B C 1
ATOM 3808 O O . ALA B 1 127 ? 4.773 -6.727 -16.734 1 97.38 127 ALA B O 1
ATOM 3809 N N . LEU B 1 128 ? 6.266 -5.297 -17.641 1 97.56 128 LEU B N 1
ATOM 3810 C CA . LEU B 1 128 ? 5.699 -4.137 -16.969 1 97.56 128 LEU B CA 1
ATOM 3811 C C . LEU B 1 128 ? 4.281 -3.863 -17.438 1 97.56 128 LEU B C 1
ATOM 3813 O O . LEU B 1 128 ? 3.41 -3.496 -16.656 1 97.56 128 LEU B O 1
ATOM 3817 N N . ALA B 1 129 ? 4.051 -4.02 -18.719 1 97.44 129 ALA B N 1
ATOM 3818 C CA . ALA B 1 129 ? 2.707 -3.836 -19.266 1 97.44 129 ALA B CA 1
ATOM 3819 C C . ALA B 1 129 ? 1.732 -4.852 -18.672 1 97.44 129 ALA B C 1
ATOM 3821 O O . ALA B 1 129 ? 0.611 -4.5 -18.297 1 97.44 129 ALA B O 1
ATOM 3822 N N . GLU B 1 130 ? 2.17 -6.098 -18.594 1 97 130 GLU B N 1
ATOM 3823 C CA . GLU B 1 130 ? 1.334 -7.148 -18.031 1 97 130 GLU B CA 1
ATOM 3824 C C . GLU B 1 130 ? 1.044 -6.883 -16.562 1 97 130 GLU B C 1
ATOM 3826 O O . GLU B 1 130 ? -0.092 -7.043 -16.109 1 97 130 GLU B O 1
ATOM 3831 N N . ALA B 1 131 ? 2.068 -6.539 -15.828 1 97.44 131 ALA B N 1
ATOM 3832 C CA . ALA B 1 131 ? 1.912 -6.227 -14.406 1 97.44 131 ALA B CA 1
ATOM 3833 C C . ALA B 1 131 ? 0.941 -5.066 -14.203 1 97.44 131 ALA B C 1
ATOM 3835 O O . ALA B 1 131 ? 0.077 -5.117 -13.328 1 97.44 131 ALA B O 1
ATOM 3836 N N . ARG B 1 132 ? 1.092 -4.055 -15.008 1 96.44 132 ARG B N 1
ATOM 3837 C CA . ARG B 1 132 ? 0.224 -2.885 -14.914 1 96.44 132 ARG B CA 1
ATOM 3838 C C . ARG B 1 132 ? -1.228 -3.254 -15.203 1 96.44 132 ARG B C 1
ATOM 3840 O O . ARG B 1 132 ? -2.139 -2.809 -14.5 1 96.44 132 ARG B O 1
ATOM 3847 N N . ALA B 1 133 ? -1.437 -4.008 -16.203 1 96.62 133 ALA B N 1
ATOM 3848 C CA . ALA B 1 133 ? -2.783 -4.457 -16.547 1 96.62 133 ALA B CA 1
ATOM 3849 C C . ALA B 1 133 ? -3.402 -5.254 -15.406 1 96.62 133 ALA B C 1
ATOM 3851 O O . ALA B 1 133 ? -4.566 -5.047 -15.055 1 96.62 133 ALA B O 1
ATOM 3852 N N . ALA B 1 134 ? -2.641 -6.145 -14.875 1 96.69 134 ALA B N 1
ATOM 3853 C CA . ALA B 1 134 ? -3.127 -6.953 -13.766 1 96.69 134 ALA B CA 1
ATOM 3854 C C . ALA B 1 134 ? -3.439 -6.086 -12.547 1 96.69 134 ALA B C 1
ATOM 3856 O O . ALA B 1 134 ? -4.461 -6.281 -11.883 1 96.69 134 ALA B O 1
ATOM 3857 N N . GLN B 1 135 ? -2.602 -5.109 -12.273 1 95.44 135 GLN B N 1
ATOM 3858 C CA . GLN B 1 135 ? -2.711 -4.273 -11.078 1 95.44 135 GLN B CA 1
ATOM 3859 C C . GLN B 1 135 ? -3.898 -3.32 -11.18 1 95.44 135 GLN B C 1
ATOM 3861 O O . GLN B 1 135 ? -4.328 -2.744 -10.18 1 95.44 135 GLN B O 1
ATOM 3866 N N . SER B 1 136 ? -4.391 -3.107 -12.375 1 95 136 SER B N 1
ATOM 3867 C CA . SER B 1 136 ? -5.566 -2.258 -12.539 1 95 136 SER B CA 1
ATOM 3868 C C . SER B 1 136 ? -6.828 -2.945 -12.031 1 95 136 SER B C 1
ATOM 3870 O O . SER B 1 136 ? -7.859 -2.299 -11.836 1 95 136 SER B O 1
ATOM 3872 N N . ASN B 1 137 ? -6.75 -4.227 -11.844 1 97.06 137 ASN B N 1
ATOM 3873 C CA . ASN B 1 137 ? -7.832 -5.016 -11.266 1 97.06 137 ASN B CA 1
ATOM 3874 C C . ASN B 1 137 ? -7.75 -5.051 -9.742 1 97.06 137 ASN B C 1
ATOM 3876 O O . ASN B 1 137 ? -6.824 -5.641 -9.18 1 97.06 137 ASN B O 1
ATOM 3880 N N . SER B 1 138 ? -8.75 -4.465 -9.109 1 97.81 138 SER B N 1
ATOM 3881 C CA . SER B 1 138 ? -8.727 -4.336 -7.656 1 97.81 138 SER B CA 1
ATOM 3882 C C . SER B 1 138 ? -8.695 -5.703 -6.984 1 97.81 138 SER B C 1
ATOM 3884 O O . SER B 1 138 ? -8.078 -5.867 -5.93 1 97.81 138 SER B O 1
ATOM 3886 N N . HIS B 1 139 ? -9.375 -6.676 -7.578 1 98 139 HIS B N 1
ATOM 3887 C CA . HIS B 1 139 ? -9.359 -8.016 -7.008 1 98 139 HIS B CA 1
ATOM 3888 C C . HIS B 1 139 ? -7.965 -8.625 -7.051 1 98 139 HIS B C 1
ATOM 3890 O O . HIS B 1 139 ? -7.508 -9.219 -6.07 1 98 139 HIS B O 1
ATOM 3896 N N . PHE B 1 140 ? -7.297 -8.508 -8.172 1 98.19 140 PHE B N 1
ATOM 3897 C CA . PHE B 1 140 ? -5.938 -9.016 -8.297 1 98.19 140 PHE B CA 1
ATOM 3898 C C . PHE B 1 140 ? -5.016 -8.367 -7.273 1 98.19 140 PHE B C 1
ATOM 3900 O O . PHE B 1 140 ? -4.266 -9.062 -6.578 1 98.19 140 PHE B O 1
ATOM 3907 N N . THR B 1 141 ? -5.082 -7.047 -7.199 1 98.31 141 THR B N 1
ATOM 3908 C CA . THR B 1 141 ? -4.234 -6.301 -6.273 1 98.31 141 THR B CA 1
ATOM 3909 C C . THR B 1 141 ? -4.492 -6.738 -4.832 1 98.31 141 THR B C 1
ATOM 3911 O O . THR B 1 141 ? -3.555 -6.902 -4.051 1 98.31 141 THR B O 1
ATOM 3914 N N . GLY B 1 142 ? -5.727 -6.875 -4.504 1 98.75 142 GLY B N 1
ATOM 3915 C CA . GLY B 1 142 ? -6.086 -7.328 -3.172 1 98.75 142 GLY B CA 1
ATOM 3916 C C . GLY B 1 142 ? -5.602 -8.734 -2.867 1 98.75 142 GLY B C 1
ATOM 3917 O O . GLY B 1 142 ? -5.137 -9.008 -1.759 1 98.75 142 GLY B O 1
ATOM 3918 N N . LEU B 1 143 ? -5.777 -9.602 -3.834 1 98.75 143 LEU B N 1
ATOM 3919 C CA . LEU B 1 143 ? -5.352 -10.984 -3.656 1 98.75 143 LEU B CA 1
ATOM 3920 C C . LEU B 1 143 ? -3.842 -11.07 -3.459 1 98.75 143 LEU B C 1
ATOM 3922 O O . LEU B 1 143 ? -3.361 -11.836 -2.621 1 98.75 143 LEU B O 1
ATOM 3926 N N . GLU B 1 144 ? -3.082 -10.328 -4.27 1 98.5 144 GLU B N 1
ATOM 3927 C CA . GLU B 1 144 ? -1.632 -10.281 -4.105 1 98.5 144 GLU B CA 1
ATOM 3928 C C . GLU B 1 144 ? -1.249 -9.82 -2.703 1 98.5 144 GLU B C 1
ATOM 3930 O O . GLU B 1 144 ? -0.381 -10.422 -2.064 1 98.5 144 GLU B O 1
ATOM 3935 N N . LYS B 1 145 ? -1.906 -8.766 -2.312 1 98.75 145 LYS B N 1
ATOM 3936 C CA . LYS B 1 145 ? -1.599 -8.242 -0.985 1 98.75 145 LYS B CA 1
ATOM 3937 C C . LYS B 1 145 ? -1.987 -9.234 0.104 1 98.75 145 LYS B C 1
ATOM 3939 O O . LYS B 1 145 ? -1.293 -9.359 1.115 1 98.75 145 LYS B O 1
ATOM 3944 N N . LEU B 1 146 ? -3.094 -9.891 -0.066 1 98.81 146 LEU B N 1
ATOM 3945 C CA . LEU B 1 146 ? -3.539 -10.898 0.893 1 98.81 146 LEU B CA 1
ATOM 3946 C C . LEU B 1 146 ? -2.514 -12.023 1.019 1 98.81 146 LEU B C 1
ATOM 3948 O O . LEU B 1 146 ? -2.225 -12.484 2.125 1 98.81 146 LEU B O 1
ATOM 3952 N N . HIS B 1 147 ? -1.981 -12.461 -0.092 1 98.69 147 HIS B N 1
ATOM 3953 C CA . HIS B 1 147 ? -0.909 -13.453 -0.053 1 98.69 147 HIS B CA 1
ATOM 3954 C C . HIS B 1 147 ? 0.304 -12.914 0.702 1 98.69 147 HIS B C 1
ATOM 3956 O O . HIS B 1 147 ? 0.9 -13.633 1.512 1 98.69 147 HIS B O 1
ATOM 3962 N N . GLU B 1 148 ? 0.658 -11.68 0.423 1 98.38 148 GLU B N 1
ATOM 3963 C CA . GLU B 1 148 ? 1.83 -11.07 1.046 1 98.38 148 GLU B CA 1
ATOM 3964 C C . GLU B 1 148 ? 1.702 -11.055 2.566 1 98.38 148 GLU B C 1
ATOM 3966 O O . GLU B 1 148 ? 2.627 -11.461 3.275 1 98.38 148 GLU B O 1
ATOM 3971 N N . ILE B 1 149 ? 0.554 -10.609 3.057 1 98.12 149 ILE B N 1
ATOM 3972 C CA . ILE B 1 149 ? 0.439 -10.43 4.5 1 98.12 149 ILE B CA 1
ATOM 3973 C C . ILE B 1 149 ? 0.215 -11.781 5.168 1 98.12 149 ILE B C 1
ATOM 3975 O O . ILE B 1 149 ? 0.424 -11.93 6.375 1 98.12 149 ILE B O 1
ATOM 3979 N N . THR B 1 150 ? -0.249 -12.828 4.445 1 98.31 150 THR B N 1
ATOM 3980 C CA . THR B 1 150 ? -0.53 -14.141 5.004 1 98.31 150 THR B CA 1
ATOM 3981 C C . THR B 1 150 ? 0.743 -14.984 5.082 1 98.31 150 THR B C 1
ATOM 3983 O O . THR B 1 150 ? 0.979 -15.672 6.074 1 98.31 150 THR B O 1
ATOM 3986 N N . PHE B 1 151 ? 1.601 -14.891 4.031 1 97.44 151 PHE B N 1
ATOM 3987 C CA . PHE B 1 151 ? 2.734 -15.805 3.953 1 97.44 151 PHE B CA 1
ATOM 3988 C C . PHE B 1 151 ? 4.047 -15.055 4.133 1 97.44 151 PHE B C 1
ATOM 3990 O O . PHE B 1 151 ? 5.051 -15.633 4.551 1 97.44 151 PHE B O 1
ATOM 3997 N N . ARG B 1 152 ? 4.133 -13.742 3.721 1 95.69 152 ARG B N 1
ATOM 3998 C CA . ARG B 1 152 ? 5.262 -12.828 3.855 1 95.69 152 ARG B CA 1
ATOM 3999 C C . ARG B 1 152 ? 6.379 -13.195 2.883 1 95.69 152 ARG B C 1
ATOM 4001 O O . ARG B 1 152 ? 6.809 -12.359 2.082 1 95.69 152 ARG B O 1
ATOM 4008 N N . ARG B 1 153 ? 6.77 -14.477 2.938 1 94.06 153 ARG B N 1
ATOM 4009 C CA . ARG B 1 153 ? 7.805 -14.992 2.047 1 94.06 153 ARG B CA 1
ATOM 4010 C C . ARG B 1 153 ? 7.289 -16.156 1.221 1 94.06 153 ARG B C 1
ATOM 4012 O O . ARG B 1 153 ? 6.227 -16.719 1.517 1 94.06 153 ARG B O 1
ATOM 4019 N N . GLY B 1 154 ? 8.07 -16.5 0.198 1 94.69 154 GLY B N 1
ATOM 4020 C CA . GLY B 1 154 ? 7.621 -17.609 -0.635 1 94.69 154 GLY B CA 1
ATOM 4021 C C . GLY B 1 154 ? 6.305 -17.328 -1.337 1 94.69 154 GLY B C 1
ATOM 4022 O O . GLY B 1 154 ? 6.223 -16.422 -2.178 1 94.69 154 GLY B O 1
ATOM 4023 N N . LEU B 1 155 ? 5.234 -17.969 -0.805 1 96.5 155 LEU B N 1
ATOM 4024 C CA . LEU B 1 155 ? 3.918 -17.797 -1.404 1 96.5 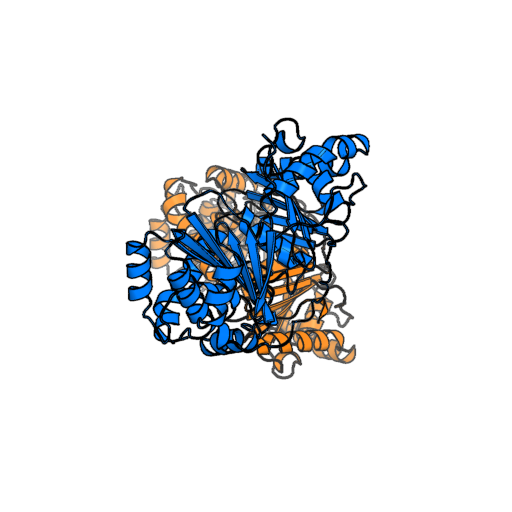155 LEU B CA 1
ATOM 4025 C C . LEU B 1 155 ? 3.453 -16.344 -1.287 1 96.5 155 LEU B C 1
ATOM 4027 O O . LEU B 1 155 ? 2.514 -15.93 -1.97 1 96.5 155 LEU B O 1
ATOM 4031 N N . GLY B 1 156 ? 4.098 -15.602 -0.459 1 97.25 156 GLY B N 1
ATOM 4032 C CA . GLY B 1 156 ? 3.752 -14.203 -0.278 1 97.25 156 GLY B CA 1
ATOM 4033 C C . GLY B 1 156 ? 4.426 -13.281 -1.282 1 97.25 156 GLY B C 1
ATOM 4034 O O . GLY B 1 156 ? 4.094 -12.102 -1.372 1 97.25 156 GLY B O 1
ATOM 4035 N N . ASN B 1 157 ? 5.391 -13.805 -2.076 1 97.5 157 ASN B N 1
ATOM 4036 C CA . ASN B 1 157 ? 6.078 -13.023 -3.096 1 97.5 157 ASN B CA 1
ATOM 4037 C C . ASN B 1 157 ? 5.121 -12.555 -4.188 1 97.5 157 ASN B C 1
ATOM 4039 O O . ASN B 1 157 ? 4.145 -13.242 -4.5 1 97.5 157 ASN B O 1
ATOM 4043 N N . PRO B 1 158 ? 5.422 -11.391 -4.707 1 97.94 158 PRO B N 1
ATOM 4044 C CA . PRO B 1 158 ? 4.559 -10.93 -5.797 1 97.94 158 PRO B CA 1
ATOM 4045 C C . PRO B 1 158 ? 4.645 -11.82 -7.035 1 97.94 158 PRO B C 1
ATOM 4047 O O . PRO B 1 158 ? 5.723 -12.32 -7.367 1 97.94 158 PRO B O 1
ATOM 4050 N N . LEU B 1 159 ? 3.514 -11.953 -7.66 1 98 159 LEU B N 1
ATOM 4051 C CA . LEU B 1 159 ? 3.426 -12.781 -8.859 1 98 159 LEU B CA 1
ATOM 4052 C C . LEU B 1 159 ? 4.184 -12.148 -10.016 1 98 159 LEU B C 1
ATOM 4054 O O . LEU B 1 159 ? 4.859 -12.844 -10.781 1 98 159 LEU B O 1
ATOM 4058 N N . TYR B 1 160 ? 4.066 -10.852 -10.117 1 98.25 160 TYR B N 1
ATOM 4059 C CA . TYR B 1 160 ? 4.625 -10.164 -11.281 1 98.25 160 TYR B CA 1
ATOM 4060 C C . TYR B 1 160 ? 5.781 -9.266 -10.875 1 98.25 160 TYR B C 1
ATOM 4062 O O . TYR B 1 160 ? 5.863 -8.828 -9.719 1 98.25 160 TYR B O 1
ATOM 4070 N N . TYR B 1 161 ? 6.617 -8.984 -11.836 1 97.94 161 TYR B N 1
ATOM 4071 C CA . TYR B 1 161 ? 7.793 -8.148 -11.664 1 97.94 161 TYR B CA 1
ATOM 4072 C C . TYR B 1 161 ? 7.398 -6.688 -11.469 1 97.94 161 TYR B C 1
ATOM 4074 O O . TYR B 1 161 ? 6.422 -6.215 -12.062 1 97.94 161 TYR B O 1
ATOM 4082 N N . SER B 1 162 ? 8.109 -6.059 -10.578 1 96.88 162 SER B N 1
ATOM 4083 C CA . SER B 1 162 ? 8.039 -4.613 -10.367 1 96.88 162 SER B CA 1
ATOM 4084 C C . SER B 1 162 ? 9.422 -3.984 -10.383 1 96.88 162 SER B C 1
ATOM 4086 O O . SER B 1 162 ? 10.398 -4.602 -9.945 1 96.88 162 SER B O 1
ATOM 4088 N N . GLU B 1 163 ? 9.492 -2.76 -10.805 1 96.25 163 GLU B N 1
ATOM 4089 C CA . GLU B 1 163 ? 10.766 -2.051 -10.875 1 96.25 163 GLU B CA 1
ATOM 4090 C C . GLU B 1 163 ? 11.297 -1.731 -9.484 1 96.25 163 GLU B C 1
ATOM 4092 O O . GLU B 1 163 ? 12.453 -1.319 -9.336 1 96.25 163 GLU B O 1
ATOM 4097 N N . SER B 1 164 ? 10.5 -1.913 -8.508 1 96.25 164 SER B N 1
ATOM 4098 C CA . SER B 1 164 ? 10.938 -1.678 -7.137 1 96.25 164 SER B CA 1
ATOM 4099 C C . SER B 1 164 ? 12.055 -2.641 -6.742 1 96.25 164 SER B C 1
ATOM 4101 O O . SER B 1 164 ? 12.805 -2.381 -5.793 1 96.25 164 SER B O 1
ATOM 4103 N N . THR B 1 165 ? 12.133 -3.744 -7.379 1 96.5 165 THR B N 1
ATOM 4104 C CA . THR B 1 165 ? 13.188 -4.73 -7.18 1 96.5 165 THR B CA 1
ATOM 4105 C C . THR B 1 165 ? 14.023 -4.887 -8.445 1 96.5 165 THR B C 1
ATOM 4107 O O . THR B 1 165 ? 13.672 -5.656 -9.336 1 96.5 165 THR B O 1
ATOM 4110 N N . PRO B 1 166 ? 15.086 -4.238 -8.469 1 94.56 166 PRO B N 1
ATOM 4111 C CA . PRO B 1 166 ? 15.898 -4.328 -9.688 1 94.56 166 PRO B CA 1
ATOM 4112 C C . PRO B 1 166 ? 16.5 -5.715 -9.891 1 94.56 166 PRO B C 1
ATOM 4114 O O . PRO B 1 166 ? 16.984 -6.328 -8.938 1 94.56 166 PRO B O 1
ATOM 4117 N N . ILE B 1 167 ? 16.391 -6.199 -11.109 1 96.81 167 ILE B N 1
ATOM 4118 C CA . ILE B 1 167 ? 16.953 -7.488 -11.492 1 96.81 167 ILE B CA 1
ATOM 4119 C C . ILE B 1 167 ? 17.844 -7.324 -12.727 1 96.81 167 ILE B C 1
ATOM 4121 O O . ILE B 1 167 ? 17.469 -6.637 -13.68 1 96.81 167 ILE B O 1
ATOM 4125 N N . GLU B 1 168 ? 18.984 -7.883 -12.648 1 96.19 168 GLU B N 1
ATOM 4126 C CA . GLU B 1 168 ? 19.875 -7.898 -13.805 1 96.19 168 GLU B CA 1
ATOM 4127 C C . GLU B 1 168 ? 19.688 -9.172 -14.625 1 96.19 168 GLU B C 1
ATOM 4129 O O . GLU B 1 168 ? 19.312 -10.219 -14.086 1 96.19 168 GLU B O 1
ATOM 4134 N N . VAL B 1 169 ? 20.016 -9.07 -15.891 1 96.31 169 VAL B N 1
ATOM 4135 C CA . VAL B 1 169 ? 19.797 -10.18 -16.812 1 96.31 169 VAL B CA 1
ATOM 4136 C C . VAL B 1 169 ? 20.672 -11.367 -16.406 1 96.31 169 VAL B C 1
ATOM 4138 O O . VAL B 1 169 ? 20.281 -12.523 -16.547 1 96.31 169 VAL B O 1
ATOM 4141 N N . GLU B 1 170 ? 21.875 -11.078 -15.883 1 96.5 170 GLU B N 1
ATOM 4142 C CA . GLU B 1 170 ? 22.781 -12.133 -15.445 1 96.5 170 GLU B CA 1
ATOM 4143 C C . GLU B 1 170 ? 22.188 -12.938 -14.297 1 96.5 170 GLU B C 1
ATOM 4145 O O . GLU B 1 170 ? 22.422 -14.141 -14.188 1 96.5 170 GLU B O 1
ATOM 4150 N N . GLU B 1 171 ? 21.453 -12.25 -13.453 1 96.56 171 GLU B N 1
ATOM 4151 C CA . GLU B 1 171 ? 20.781 -12.93 -12.344 1 96.56 171 GLU B CA 1
ATOM 4152 C C . GLU B 1 171 ? 19.719 -13.898 -12.852 1 96.56 171 GLU B C 1
ATOM 4154 O O . GLU B 1 171 ? 19.531 -14.977 -12.273 1 96.56 171 GLU B O 1
ATOM 4159 N N . LEU B 1 172 ? 19.031 -13.539 -13.906 1 96.69 172 LEU B N 1
ATOM 4160 C CA . LEU B 1 172 ? 18.016 -14.398 -14.5 1 96.69 172 LEU B CA 1
ATOM 4161 C C . LEU B 1 172 ? 18.656 -15.656 -15.102 1 96.69 172 LEU B C 1
ATOM 4163 O O . LEU B 1 172 ? 18.156 -16.766 -14.891 1 96.69 172 LEU B O 1
ATOM 4167 N N . ALA B 1 173 ? 19.734 -15.406 -15.844 1 95.69 173 ALA B N 1
ATOM 4168 C CA . ALA B 1 173 ? 20.453 -16.516 -16.469 1 95.69 173 ALA B CA 1
ATOM 4169 C C . ALA B 1 173 ? 20.938 -17.5 -15.406 1 95.69 173 ALA B C 1
ATOM 4171 O O . ALA B 1 173 ? 20.797 -18.719 -15.57 1 95.69 173 ALA B O 1
ATOM 4172 N N . GLN B 1 174 ? 21.453 -16.969 -14.391 1 96.06 174 GLN B N 1
ATOM 4173 C CA . GLN B 1 174 ? 21.969 -17.812 -13.32 1 96.06 174 GLN B CA 1
ATOM 4174 C C . GLN B 1 174 ? 20.844 -18.578 -12.633 1 96.06 174 GLN B C 1
ATOM 4176 O O . GLN B 1 174 ? 21 -19.766 -12.312 1 96.06 174 GLN B O 1
ATOM 4181 N N . PHE B 1 175 ? 19.75 -17.891 -12.367 1 96.62 175 PHE B N 1
ATOM 4182 C CA . PHE B 1 175 ? 18.609 -18.547 -11.75 1 96.62 175 PHE B CA 1
ATOM 4183 C C . PHE B 1 175 ? 18.109 -19.703 -12.625 1 96.62 175 PHE B C 1
ATOM 4185 O O . PHE B 1 175 ? 17.812 -20.781 -12.117 1 96.62 175 PHE B O 1
ATOM 4192 N N . ALA B 1 176 ? 17.938 -19.484 -13.891 1 95.12 176 ALA B N 1
ATOM 4193 C CA . ALA B 1 176 ? 17.484 -20.516 -14.82 1 95.12 176 ALA B CA 1
ATOM 4194 C C . ALA B 1 176 ? 18.422 -21.719 -14.805 1 95.12 176 ALA B C 1
ATOM 4196 O O . ALA B 1 176 ? 17.969 -22.859 -14.734 1 95.12 176 ALA B O 1
ATOM 4197 N N . GLN B 1 177 ? 19.672 -21.453 -14.898 1 92.56 177 GLN B N 1
ATOM 4198 C CA . GLN B 1 177 ? 20.672 -22.516 -14.883 1 92.56 177 GLN B CA 1
ATOM 4199 C C . GLN B 1 177 ? 20.562 -23.359 -13.625 1 92.56 177 GLN B C 1
ATOM 4201 O O . GLN B 1 177 ? 20.703 -24.578 -13.672 1 92.56 177 GLN B O 1
ATOM 4206 N N . ASP B 1 178 ? 20.297 -22.719 -12.5 1 92.75 178 ASP B N 1
ATOM 4207 C CA . ASP B 1 178 ? 20.266 -23.406 -11.211 1 92.75 178 ASP B CA 1
ATOM 4208 C C . ASP B 1 178 ? 18.969 -24.188 -11.031 1 92.75 178 ASP B C 1
ATOM 4210 O O . ASP B 1 178 ? 18.953 -25.203 -10.32 1 92.75 178 ASP B O 1
ATOM 4214 N N . ASN B 1 179 ? 17.891 -23.781 -11.695 1 93.06 179 ASN B N 1
ATOM 4215 C CA . ASN B 1 179 ? 16.594 -24.328 -11.328 1 93.06 179 ASN B CA 1
ATOM 4216 C C . ASN B 1 179 ? 15.977 -25.125 -12.469 1 93.06 179 ASN B C 1
ATOM 4218 O O . ASN B 1 179 ? 15.07 -25.938 -12.25 1 93.06 179 ASN B O 1
ATOM 4222 N N . PHE B 1 180 ? 16.375 -24.859 -13.703 1 94.62 180 PHE B N 1
ATOM 4223 C CA . PHE B 1 180 ? 15.883 -25.656 -14.828 1 94.62 180 PHE B CA 1
ATOM 4224 C C . PHE B 1 180 ? 16.625 -26.984 -14.914 1 94.62 180 PHE B C 1
ATOM 4226 O O . PHE B 1 180 ? 17.469 -27.172 -15.789 1 94.62 180 PHE B O 1
ATOM 4233 N N . THR B 1 181 ? 16.281 -27.891 -14.016 1 94.81 181 THR B N 1
ATOM 4234 C CA . THR B 1 181 ? 16.875 -29.219 -13.945 1 94.81 181 THR B CA 1
ATOM 4235 C C . THR B 1 181 ? 15.805 -30.297 -14.117 1 94.81 181 THR B C 1
ATOM 4237 O O . THR B 1 181 ? 14.617 -30.047 -13.883 1 94.81 181 THR B O 1
ATOM 4240 N N . GLY B 1 182 ? 16.234 -31.422 -14.523 1 94.38 182 GLY B N 1
ATOM 4241 C CA . GLY B 1 182 ? 15.32 -32.5 -14.836 1 94.38 182 GLY 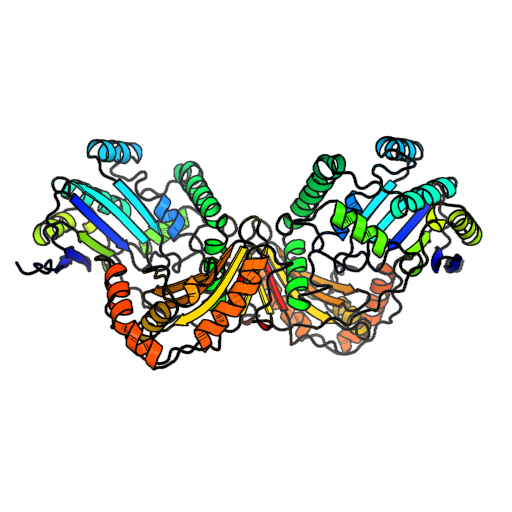B CA 1
ATOM 4242 C C . GLY B 1 182 ? 14.398 -32.844 -13.68 1 94.38 182 GLY B C 1
ATOM 4243 O O . GLY B 1 182 ? 13.195 -33.031 -13.875 1 94.38 182 GLY B O 1
ATOM 4244 N N . GLU B 1 183 ? 14.883 -32.875 -12.5 1 92.69 183 GLU B N 1
ATOM 4245 C CA . GLU B 1 183 ? 14.102 -33.25 -11.336 1 92.69 183 GLU B CA 1
ATOM 4246 C C . GLU B 1 183 ? 12.992 -32.25 -11.055 1 92.69 183 GLU B C 1
ATOM 4248 O O . GLU B 1 183 ? 12.008 -32.562 -10.391 1 92.69 183 GLU B O 1
ATOM 4253 N N . ASN B 1 184 ? 13.18 -31.047 -11.555 1 93.44 184 ASN B N 1
ATOM 4254 C CA . ASN B 1 184 ? 12.211 -29.984 -11.312 1 93.44 184 ASN B CA 1
ATOM 4255 C C . ASN B 1 184 ? 11.234 -29.828 -12.477 1 93.44 184 ASN B C 1
ATOM 4257 O O . ASN B 1 184 ? 10.359 -28.969 -12.453 1 93.44 184 ASN B O 1
ATOM 4261 N N . ILE B 1 185 ? 11.344 -30.656 -13.523 1 94.81 185 ILE B N 1
ATOM 4262 C CA . ILE B 1 185 ? 10.547 -30.469 -14.734 1 94.81 185 ILE B CA 1
ATOM 4263 C C . ILE B 1 185 ? 9.555 -31.625 -14.883 1 94.81 185 ILE B C 1
ATOM 4265 O O . ILE B 1 185 ? 9.914 -32.781 -14.711 1 94.81 185 ILE B O 1
ATOM 4269 N N . GLN B 1 186 ? 8.375 -31.281 -15.125 1 93.88 186 GLN B N 1
ATOM 4270 C CA . GLN B 1 186 ? 7.316 -32.219 -15.492 1 93.88 186 GLN B CA 1
ATOM 4271 C C . GLN B 1 186 ? 6.68 -31.828 -16.828 1 93.88 186 GLN B C 1
ATOM 4273 O O . GLN B 1 186 ? 6.344 -30.656 -17.047 1 93.88 186 GLN B O 1
ATOM 4278 N N . ILE B 1 187 ? 6.566 -32.75 -17.703 1 95.62 187 ILE B N 1
ATOM 4279 C CA . ILE B 1 187 ? 5.91 -32.562 -19 1 95.62 187 ILE B CA 1
ATOM 4280 C C . ILE B 1 187 ? 4.547 -33.25 -19 1 95.62 187 ILE B C 1
ATOM 4282 O O . ILE B 1 187 ? 4.453 -34.438 -18.75 1 95.62 187 ILE B O 1
ATOM 4286 N N . VAL B 1 188 ? 3.58 -32.469 -19.219 1 93.38 188 VAL B N 1
ATOM 4287 C CA . VAL B 1 188 ? 2.213 -32.969 -19.219 1 93.38 188 VAL B CA 1
ATOM 4288 C C . VAL B 1 188 ? 1.578 -32.75 -20.594 1 93.38 188 VAL B C 1
ATOM 4290 O O . VAL B 1 188 ? 1.571 -31.625 -21.109 1 93.38 188 VAL B O 1
ATOM 4293 N N . ALA B 1 189 ? 0.98 -33.812 -21.141 1 92.56 189 ALA B N 1
ATOM 4294 C CA . ALA B 1 189 ? 0.375 -33.688 -22.453 1 92.56 189 ALA B CA 1
ATOM 4295 C C . ALA B 1 189 ? -1.043 -34.25 -22.469 1 92.56 189 ALA B C 1
ATOM 4297 O O . ALA B 1 189 ? -1.316 -35.281 -21.828 1 92.56 189 ALA B O 1
ATOM 4298 N N . GLN B 1 190 ? -1.865 -33.469 -23.062 1 90.06 190 GLN B N 1
ATOM 4299 C CA . GLN B 1 190 ? -3.193 -33.969 -23.422 1 90.06 190 GLN B CA 1
ATOM 4300 C C . GLN B 1 190 ? -3.303 -34.219 -24.922 1 90.06 190 GLN B C 1
ATOM 4302 O O . GLN B 1 190 ? -3.078 -33.312 -25.719 1 90.06 190 GLN B O 1
ATOM 4307 N N . GLY B 1 191 ? -3.582 -35.5 -25.312 1 88.62 191 GLY B N 1
ATOM 4308 C CA . GLY B 1 191 ? -3.729 -35.812 -26.719 1 88.62 191 GLY B CA 1
ATOM 4309 C C . GLY B 1 191 ? -2.449 -36.344 -27.344 1 88.62 191 GLY B C 1
ATOM 4310 O O . GLY B 1 191 ? -2.223 -36.156 -28.547 1 88.62 191 GLY B O 1
ATOM 4311 N N . ALA B 1 192 ? -1.552 -36.812 -26.578 1 90 192 ALA B N 1
ATOM 4312 C CA . ALA B 1 192 ? -0.319 -37.406 -27.094 1 90 192 ALA B CA 1
ATOM 4313 C C . ALA B 1 192 ? -0.114 -38.812 -26.531 1 90 192 ALA B C 1
ATOM 4315 O O . ALA B 1 192 ? -0.533 -39.094 -25.406 1 90 192 ALA B O 1
ATOM 4316 N N . ASP B 1 193 ? 0.469 -39.562 -27.344 1 88.75 193 ASP B N 1
ATOM 4317 C CA . ASP B 1 193 ? 0.848 -40.906 -26.906 1 88.75 193 ASP B CA 1
ATOM 4318 C C . ASP B 1 193 ? 2.068 -40.844 -25.984 1 88.75 193 ASP B C 1
ATOM 4320 O O . ASP B 1 193 ? 3.057 -40.188 -26.297 1 88.75 193 ASP B O 1
ATOM 4324 N N . GLU B 1 194 ? 1.989 -41.562 -24.906 1 90.12 194 GLU B N 1
ATOM 4325 C CA . GLU B 1 194 ? 3.025 -41.531 -23.875 1 90.12 194 GLU B CA 1
ATOM 4326 C C . GLU B 1 194 ? 4.367 -42 -24.422 1 90.12 194 GLU B C 1
ATOM 4328 O O . GLU B 1 194 ? 5.406 -41.375 -24.172 1 90.12 194 GLU B O 1
ATOM 4333 N N . ALA B 1 195 ? 4.363 -43.094 -25.094 1 91.25 195 ALA B N 1
ATOM 4334 C CA . ALA B 1 195 ? 5.605 -43.656 -25.609 1 91.25 195 ALA B CA 1
ATOM 4335 C C . ALA B 1 195 ? 6.254 -42.719 -26.625 1 91.25 195 ALA B C 1
ATOM 4337 O O . ALA B 1 195 ? 7.473 -42.531 -26.609 1 91.25 195 ALA B O 1
ATOM 4338 N N . ASP B 1 196 ? 5.465 -42.188 -27.438 1 92.06 196 ASP B N 1
ATOM 4339 C CA . ASP B 1 196 ? 5.965 -41.281 -28.453 1 92.06 196 ASP B CA 1
ATOM 4340 C C . ASP B 1 196 ? 6.547 -40.031 -27.797 1 92.06 196 ASP B C 1
ATOM 4342 O O . ASP B 1 196 ? 7.648 -39.594 -28.141 1 92.06 196 ASP B O 1
ATOM 4346 N N . LEU B 1 197 ? 5.797 -39.5 -26.891 1 93.94 197 LEU B N 1
ATOM 4347 C CA . LEU B 1 197 ? 6.246 -38.281 -26.219 1 93.94 197 LEU B CA 1
ATOM 4348 C C . LEU B 1 197 ? 7.559 -38.531 -25.484 1 93.94 197 LEU B C 1
ATOM 4350 O O . LEU B 1 197 ? 8.477 -37.719 -25.547 1 93.94 197 LEU B O 1
ATOM 4354 N N . THR B 1 198 ? 7.66 -39.625 -24.797 1 94.62 198 THR B N 1
ATOM 4355 C CA . THR B 1 198 ? 8.875 -39.969 -24.062 1 94.62 198 THR B CA 1
ATOM 4356 C C . THR B 1 198 ? 10.078 -40.031 -25 1 94.62 198 THR B C 1
ATOM 4358 O O . THR B 1 198 ? 11.148 -39.5 -24.688 1 94.62 198 THR B O 1
ATOM 4361 N N . LYS B 1 199 ? 9.867 -40.656 -26.062 1 94.75 199 LYS B N 1
ATOM 4362 C CA . LYS B 1 199 ? 10.93 -40.781 -27.047 1 94.75 199 LYS B CA 1
ATOM 4363 C C . LYS B 1 199 ? 11.367 -39.438 -27.578 1 94.75 199 LYS B C 1
ATOM 4365 O O . LYS B 1 199 ? 12.562 -39.125 -27.656 1 94.75 199 LYS B O 1
ATOM 4370 N N . PHE B 1 200 ? 10.406 -38.656 -27.922 1 95.44 200 PHE B N 1
ATOM 4371 C CA . PHE B 1 200 ? 10.719 -37.344 -28.469 1 95.44 200 PHE B CA 1
ATOM 4372 C C . PHE B 1 200 ? 11.438 -36.469 -27.438 1 95.44 200 PHE B C 1
ATOM 4374 O O . PHE B 1 200 ? 12.32 -35.688 -27.781 1 95.44 200 PHE B O 1
ATOM 4381 N N . VAL B 1 201 ? 11.07 -36.594 -26.172 1 95.88 201 VAL B N 1
ATOM 4382 C CA . VAL B 1 201 ? 11.703 -35.844 -25.094 1 95.88 201 VAL B CA 1
ATOM 4383 C C . VAL B 1 201 ? 13.156 -36.281 -24.953 1 95.88 201 VAL B C 1
ATOM 4385 O O . VAL B 1 201 ? 14.062 -35.438 -24.828 1 95.88 201 VAL B O 1
ATOM 4388 N N . GLU B 1 202 ? 13.422 -37.531 -25.016 1 94.5 202 GLU B N 1
ATOM 4389 C CA . GLU B 1 202 ? 14.758 -38.094 -24.875 1 94.5 202 GLU B CA 1
ATOM 4390 C C . GLU B 1 202 ? 15.672 -37.656 -26.016 1 94.5 202 GLU B C 1
ATOM 4392 O O . GLU B 1 202 ? 16.891 -37.531 -25.828 1 94.5 202 GLU B O 1
ATOM 4397 N N . GLU B 1 203 ? 15.078 -37.406 -27.125 1 94 203 GLU B N 1
ATOM 4398 C CA . GLU B 1 203 ? 15.859 -37.062 -28.312 1 94 203 GLU B CA 1
ATOM 4399 C C . GLU B 1 203 ? 15.914 -35.562 -28.531 1 94 203 GLU B C 1
ATOM 4401 O O . GLU B 1 203 ? 16.516 -35.094 -29.5 1 94 203 GLU B O 1
ATOM 4406 N N . SER B 1 204 ? 15.328 -34.844 -27.703 1 93.94 204 SER B N 1
ATOM 4407 C CA . SER B 1 204 ? 15.242 -33.406 -27.891 1 93.94 204 SER B CA 1
ATOM 4408 C C . SER B 1 204 ? 16.25 -32.688 -27.016 1 93.94 204 SER B C 1
ATOM 4410 O O . SER B 1 204 ? 17.094 -33.312 -26.375 1 93.94 204 SER B O 1
ATOM 4412 N N . ALA B 1 205 ? 16.156 -31.359 -27 1 92.81 205 ALA B N 1
ATOM 4413 C CA . ALA B 1 205 ? 17.062 -30.5 -26.234 1 92.81 205 ALA B CA 1
ATOM 4414 C C . ALA B 1 205 ? 16.828 -30.656 -24.734 1 92.81 205 ALA B C 1
ATOM 4416 O O . ALA B 1 205 ? 17.656 -30.203 -23.922 1 92.81 205 ALA B O 1
ATOM 4417 N N . PHE B 1 206 ? 15.734 -31.375 -24.312 1 95.19 206 PHE B N 1
ATOM 4418 C CA . PHE B 1 206 ? 15.508 -31.625 -22.891 1 95.19 206 PHE B CA 1
ATOM 4419 C C . PHE B 1 206 ? 16.641 -32.438 -22.297 1 95.19 206 PHE B C 1
ATOM 4421 O O . PHE B 1 206 ? 16.891 -32.406 -21.094 1 95.19 206 PHE B O 1
ATOM 4428 N N . CYS B 1 207 ? 17.297 -33.156 -23.125 1 91.88 207 CYS B N 1
ATOM 4429 C CA . CYS B 1 207 ? 18.328 -34.094 -22.656 1 91.88 207 CYS B CA 1
ATOM 4430 C C . CYS B 1 207 ? 19.578 -33.312 -22.203 1 91.88 207 CYS B C 1
ATOM 4432 O O . CYS B 1 207 ? 20.422 -33.844 -21.516 1 91.88 207 CYS B O 1
ATOM 4434 N N . TYR B 1 208 ? 19.703 -32.031 -22.609 1 91.69 208 TYR B N 1
ATOM 4435 C CA . TYR B 1 208 ? 20.859 -31.234 -22.234 1 91.69 208 TYR B CA 1
ATOM 4436 C C . TYR B 1 208 ? 20.734 -30.719 -20.812 1 91.69 208 TYR B C 1
ATOM 4438 O O . TYR B 1 208 ? 21.719 -30.234 -20.234 1 91.69 208 TYR B O 1
ATOM 4446 N N . LEU B 1 209 ? 19.578 -30.859 -20.219 1 94.88 209 LEU B N 1
ATOM 4447 C CA . LEU B 1 209 ? 19.359 -30.344 -18.875 1 94.88 209 LEU B CA 1
ATOM 4448 C C . LEU B 1 209 ? 19.938 -31.297 -17.828 1 94.88 209 LEU B C 1
ATOM 4450 O O . LEU B 1 209 ? 19.75 -32.531 -17.922 1 94.88 209 LEU B O 1
ATOM 4454 N N . PRO B 1 210 ? 20.656 -30.766 -16.922 1 94.31 210 PRO B N 1
ATOM 4455 C CA . PRO B 1 210 ? 21.141 -31.625 -15.844 1 94.31 210 PRO B CA 1
ATOM 4456 C C . PRO B 1 210 ? 20.031 -32.188 -14.977 1 94.31 210 PRO B C 1
ATOM 4458 O O . PRO B 1 210 ? 18.938 -31.625 -14.914 1 94.31 210 PRO B O 1
ATOM 4461 N N . LYS B 1 211 ? 20.219 -33.375 -14.414 1 93.44 211 LYS B N 1
ATOM 4462 C CA . LYS B 1 211 ? 19.234 -34 -13.531 1 93.44 211 LYS B CA 1
ATOM 4463 C C . LYS B 1 211 ? 18.922 -33.094 -12.336 1 93.44 211 LYS B C 1
ATOM 4465 O O . LYS B 1 211 ? 17.766 -32.844 -12.023 1 93.44 211 LYS B O 1
ATOM 4470 N N . GLY B 1 212 ? 19.953 -32.469 -11.734 1 90.25 212 GLY B N 1
ATOM 4471 C CA . GLY B 1 212 ? 19.828 -31.594 -10.578 1 90.25 212 GLY B CA 1
ATOM 4472 C C . GLY B 1 212 ? 19.25 -32.312 -9.367 1 90.25 212 GLY B C 1
ATOM 4473 O O . GLY B 1 212 ? 19.266 -33.531 -9.289 1 90.25 212 GLY B O 1
ATOM 4474 N N . SER B 1 213 ? 19.016 -31.5 -8.242 1 83.25 213 SER B N 1
ATOM 4475 C CA . SER B 1 213 ? 18.406 -32 -7.02 1 83.25 213 SER B CA 1
ATOM 4476 C C . SER B 1 213 ? 17.047 -31.391 -6.777 1 83.25 213 SER B C 1
ATOM 4478 O O . SER B 1 213 ? 16.812 -30.234 -7.129 1 83.25 213 SER B O 1
ATOM 4480 N N . LYS B 1 214 ? 16.156 -32.344 -6.328 1 75.81 214 LYS B N 1
ATOM 4481 C CA . LYS B 1 214 ? 14.82 -31.844 -6.027 1 75.81 214 LYS B CA 1
ATOM 4482 C C . LYS B 1 214 ? 14.859 -30.844 -4.875 1 75.81 214 LYS B C 1
ATOM 4484 O O . LYS B 1 214 ? 15.461 -31.094 -3.834 1 75.81 214 LYS B O 1
ATOM 4489 N N . ALA B 1 215 ? 14.352 -29.656 -5.145 1 70.94 215 ALA B N 1
ATOM 4490 C CA . ALA B 1 215 ? 14.32 -28.625 -4.105 1 70.94 215 ALA B CA 1
ATOM 4491 C C . ALA B 1 215 ? 13.422 -29.047 -2.945 1 70.94 215 ALA B C 1
ATOM 4493 O O . ALA B 1 215 ? 12.398 -29.703 -3.152 1 70.94 215 ALA B O 1
ATOM 4494 N N . GLN B 1 216 ? 13.906 -28.875 -1.728 1 69 216 GLN B N 1
ATOM 4495 C CA . GLN B 1 216 ? 13.133 -29.25 -0.544 1 69 216 GLN B CA 1
ATOM 4496 C C . GLN B 1 216 ? 11.977 -28.266 -0.321 1 69 216 GLN B C 1
ATOM 4498 O O . GLN B 1 216 ? 12.141 -27.062 -0.47 1 69 216 GLN B O 1
ATOM 4503 N N . ALA B 1 217 ? 10.844 -28.922 -0.145 1 67.69 217 ALA B N 1
ATOM 4504 C CA . ALA B 1 217 ? 9.656 -28.125 0.152 1 67.69 217 ALA B CA 1
ATOM 4505 C C . ALA B 1 217 ? 9.75 -27.5 1.543 1 67.69 217 ALA B C 1
ATOM 4507 O O . ALA B 1 217 ? 10.188 -28.156 2.494 1 67.69 217 ALA B O 1
ATOM 4508 N N . ALA B 1 218 ? 9.711 -26.156 1.666 1 76 218 ALA B N 1
ATOM 4509 C CA . ALA B 1 218 ? 9.617 -25.547 2.99 1 76 218 ALA B CA 1
ATOM 4510 C C . ALA B 1 218 ? 8.18 -25.172 3.324 1 76 218 ALA B C 1
ATOM 4512 O O . ALA B 1 218 ? 7.465 -24.609 2.486 1 76 218 ALA B O 1
ATOM 4513 N N . THR B 1 219 ? 7.73 -25.719 4.5 1 84.75 219 THR B N 1
ATOM 4514 C CA . THR B 1 219 ? 6.398 -25.359 4.973 1 84.75 219 THR B CA 1
ATOM 4515 C C . THR B 1 219 ? 6.332 -23.859 5.293 1 84.75 219 THR B C 1
ATOM 4517 O O . THR B 1 219 ? 7.098 -23.375 6.121 1 84.75 219 THR B O 1
ATOM 4520 N N . PRO B 1 220 ? 5.422 -23.266 4.621 1 92.81 220 PRO B N 1
ATOM 4521 C CA . PRO B 1 220 ? 5.344 -21.828 4.867 1 92.81 220 PRO B CA 1
ATOM 4522 C C . PRO B 1 220 ? 4.789 -21.484 6.25 1 92.81 220 PRO B C 1
ATOM 4524 O O . PRO B 1 220 ? 3.975 -22.25 6.793 1 92.81 220 PRO B O 1
ATOM 4527 N N . GLU B 1 221 ? 5.223 -20.438 6.844 1 94.5 221 GLU B N 1
ATOM 4528 C CA . GLU B 1 221 ? 4.668 -19.891 8.078 1 94.5 221 GLU B CA 1
ATOM 4529 C C . GLU B 1 221 ? 3.42 -19.062 7.797 1 94.5 221 GLU B C 1
ATOM 4531 O O . GLU B 1 221 ? 3.402 -18.25 6.867 1 94.5 221 GLU B O 1
ATOM 4536 N N . PHE B 1 222 ? 2.367 -19.391 8.594 1 96.81 222 PHE B N 1
ATOM 4537 C CA . PHE B 1 222 ? 1.131 -18.625 8.445 1 96.81 222 PHE B CA 1
ATOM 4538 C C . PHE B 1 222 ? 1.124 -17.406 9.367 1 96.81 222 PHE B C 1
ATOM 4540 O O . PHE B 1 222 ? 1.404 -17.531 10.562 1 96.81 222 PHE B O 1
ATOM 4547 N N . HIS B 1 223 ? 0.905 -16.234 8.859 1 96.88 223 HIS B N 1
ATOM 4548 C CA . HIS B 1 223 ? 0.661 -15.008 9.617 1 96.88 223 HIS B CA 1
ATOM 4549 C C . HIS B 1 223 ? -0.809 -14.609 9.562 1 96.88 223 HIS B C 1
ATOM 4551 O O . HIS B 1 223 ? -1.366 -14.43 8.477 1 96.88 223 HIS B O 1
ATOM 4557 N N . LYS B 1 224 ? -1.415 -14.469 10.719 1 96.31 224 LYS B N 1
ATOM 4558 C CA . LYS B 1 224 ? -2.857 -14.25 10.781 1 96.31 224 LYS B CA 1
ATOM 4559 C C . LYS B 1 224 ? -3.18 -12.906 11.43 1 96.31 224 LYS B C 1
ATOM 4561 O O . LYS B 1 224 ? -2.303 -12.266 12.016 1 96.31 224 LYS B O 1
ATOM 4566 N N . ASN B 1 225 ? -4.426 -12.484 11.227 1 96.5 225 ASN B N 1
ATOM 4567 C CA . ASN B 1 225 ? -4.988 -11.273 11.82 1 96.5 225 ASN B CA 1
ATOM 4568 C C . ASN B 1 225 ? -4.254 -10.023 11.344 1 96.5 225 ASN B C 1
ATOM 4570 O O . ASN B 1 225 ? -4.02 -9.102 12.125 1 96.5 225 ASN B O 1
ATOM 4574 N N . ALA B 1 226 ? -3.816 -10.039 10.188 1 96.94 226 ALA B N 1
ATOM 4575 C CA . ALA B 1 226 ? -3.186 -8.883 9.555 1 96.94 226 ALA B CA 1
ATOM 4576 C C . ALA B 1 226 ? -4.172 -8.148 8.656 1 96.94 226 ALA B C 1
ATOM 4578 O O . ALA B 1 226 ? -5.156 -8.727 8.195 1 96.94 226 ALA B O 1
ATOM 4579 N N . GLU B 1 227 ? -3.916 -6.883 8.461 1 97.94 227 GLU B N 1
ATOM 4580 C CA . GLU B 1 227 ? -4.773 -6.039 7.633 1 97.94 227 GLU B CA 1
ATOM 4581 C C . GLU B 1 227 ? -3.949 -5.156 6.703 1 97.94 227 GLU B C 1
ATOM 4583 O O . GLU B 1 227 ? -2.857 -4.711 7.066 1 97.94 227 GLU B O 1
ATOM 4588 N N . ALA B 1 228 ? -4.395 -5.02 5.535 1 98.31 228 ALA B N 1
ATOM 4589 C CA . ALA B 1 228 ? -3.791 -4.086 4.586 1 98.31 228 ALA B CA 1
ATOM 4590 C C . ALA B 1 228 ? -4.863 -3.312 3.822 1 98.31 228 ALA B C 1
ATOM 4592 O O . ALA B 1 228 ? -5.922 -3.859 3.502 1 98.31 228 ALA B O 1
ATOM 4593 N N . ARG B 1 229 ? -4.629 -2.096 3.555 1 98.19 229 ARG B N 1
ATOM 4594 C CA . ARG B 1 229 ? -5.551 -1.212 2.844 1 98.19 229 ARG B CA 1
ATOM 4595 C C . ARG B 1 229 ? -4.844 -0.491 1.701 1 98.19 229 ARG B C 1
ATOM 4597 O O . ARG B 1 229 ? -3.779 0.102 1.896 1 98.19 229 ARG B O 1
ATOM 4604 N N . ILE B 1 230 ? -5.371 -0.566 0.52 1 98.06 230 ILE B N 1
ATOM 4605 C CA . ILE B 1 230 ? -4.746 -0.022 -0.682 1 98.06 230 ILE B CA 1
ATOM 4606 C C . ILE B 1 230 ? -5.73 0.896 -1.403 1 98.06 230 ILE B C 1
ATOM 4608 O O . ILE B 1 230 ? -6.777 0.445 -1.879 1 98.06 230 ILE B O 1
ATOM 4612 N N . PRO B 1 231 ? -5.449 2.211 -1.481 1 97.38 231 PRO B N 1
ATOM 4613 C CA . PRO B 1 231 ? -6.316 3.084 -2.277 1 97.38 231 PRO B CA 1
ATOM 4614 C C . PRO B 1 231 ? -6.234 2.793 -3.773 1 97.38 231 PRO B C 1
ATOM 4616 O O . PRO B 1 231 ? -5.145 2.553 -4.301 1 97.38 231 PRO B O 1
ATOM 4619 N N . ALA B 1 232 ? -7.32 2.725 -4.418 1 96.69 232 ALA B N 1
ATOM 4620 C CA . ALA B 1 232 ? -7.375 2.471 -5.855 1 96.69 232 ALA B CA 1
ATOM 4621 C C . ALA B 1 232 ? -8.633 3.082 -6.477 1 96.69 232 ALA B C 1
ATOM 4623 O O . ALA B 1 232 ? -9.648 3.238 -5.801 1 96.69 232 ALA B O 1
ATOM 4624 N N . THR B 1 233 ? -8.492 3.434 -7.762 1 95.12 233 THR B N 1
ATOM 4625 C CA . THR B 1 233 ? -9.641 3.939 -8.508 1 95.12 233 THR B CA 1
ATOM 4626 C C . THR B 1 233 ? -10.453 2.791 -9.102 1 95.12 233 THR B C 1
ATOM 4628 O O . THR B 1 233 ? -9.945 1.67 -9.227 1 95.12 233 THR B O 1
ATOM 4631 N N . GLY B 1 234 ? -11.641 3.059 -9.398 1 93.94 234 GLY B N 1
ATOM 4632 C CA . GLY B 1 234 ? -12.492 2.047 -10.008 1 93.94 234 GLY B CA 1
ATOM 4633 C C . GLY B 1 234 ? -13.25 1.218 -8.992 1 93.94 234 GLY B C 1
ATOM 4634 O O . GLY B 1 234 ? -13.711 1.741 -7.977 1 93.94 234 GLY B O 1
ATOM 4635 N N . LYS B 1 235 ? -13.43 -0.095 -9.383 1 96.5 235 LYS B N 1
ATOM 4636 C CA . LYS B 1 235 ? -14.156 -0.993 -8.484 1 96.5 235 LYS B CA 1
ATOM 4637 C C . LYS B 1 235 ? -13.375 -1.243 -7.203 1 96.5 235 LYS B C 1
ATOM 4639 O O . LYS B 1 235 ? -12.148 -1.383 -7.234 1 96.5 235 LYS B O 1
ATOM 4644 N N . SER B 1 236 ? -14.086 -1.207 -6.094 1 98.5 236 SER B N 1
ATOM 4645 C CA . SER B 1 236 ? -13.484 -1.573 -4.812 1 98.5 236 SER B CA 1
ATOM 4646 C C . SER B 1 236 ? -13.578 -3.076 -4.566 1 98.5 236 SER B C 1
ATOM 4648 O O . SER B 1 236 ? -14.453 -3.746 -5.125 1 98.5 236 SER B O 1
ATOM 4650 N N . THR B 1 237 ? -12.703 -3.605 -3.83 1 98.88 237 THR B N 1
ATOM 4651 C CA . THR B 1 237 ? -12.711 -5.016 -3.467 1 98.88 237 THR B CA 1
ATOM 4652 C C . THR B 1 237 ? -12.305 -5.203 -2.008 1 98.88 237 THR B C 1
ATOM 4654 O O . THR B 1 237 ? -11.383 -4.539 -1.526 1 98.88 237 THR B O 1
ATOM 4657 N N . ALA B 1 238 ? -12.984 -5.949 -1.283 1 98.94 238 ALA B N 1
ATOM 4658 C CA . ALA B 1 238 ? -12.633 -6.402 0.057 1 98.94 238 ALA B CA 1
ATOM 4659 C C . ALA B 1 238 ? -12.414 -7.914 0.084 1 98.94 238 ALA B C 1
ATOM 4661 O O . ALA B 1 238 ? -13.188 -8.664 -0.516 1 98.94 238 ALA B O 1
ATOM 4662 N N . LEU B 1 239 ? -11.359 -8.383 0.712 1 98.88 239 LEU B N 1
ATOM 4663 C CA . LEU B 1 239 ? -11.008 -9.797 0.739 1 98.88 239 LEU B CA 1
ATOM 4664 C C . LEU B 1 239 ? -10.711 -10.258 2.162 1 98.88 239 LEU B C 1
ATOM 4666 O O . LEU B 1 239 ? -9.984 -9.578 2.896 1 98.88 239 LEU B O 1
ATOM 4670 N N . ILE B 1 240 ? -11.258 -11.367 2.506 1 98.75 240 ILE B N 1
ATOM 4671 C CA . ILE B 1 240 ? -10.93 -12.086 3.73 1 98.75 240 ILE B CA 1
ATOM 4672 C C . ILE B 1 240 ? -10.188 -13.375 3.387 1 98.75 240 ILE B C 1
ATOM 4674 O O . ILE B 1 240 ? -10.594 -14.109 2.484 1 98.75 240 ILE B O 1
ATOM 4678 N N . GLY B 1 241 ? -9.094 -13.602 4.043 1 98.69 241 GLY B N 1
ATOM 4679 C CA . GLY B 1 241 ? -8.297 -14.773 3.721 1 98.69 241 GLY B CA 1
ATOM 4680 C C . GLY B 1 241 ? -7.988 -15.641 4.926 1 98.69 241 GLY B C 1
ATOM 4681 O O . GLY B 1 241 ? -7.758 -15.125 6.023 1 98.69 241 GLY B O 1
ATOM 4682 N N . PHE B 1 242 ? -7.945 -16.953 4.715 1 98.38 242 PHE B N 1
ATOM 4683 C CA . PHE B 1 242 ? -7.621 -17.969 5.711 1 98.38 242 PHE B CA 1
ATOM 4684 C C . PHE B 1 242 ? -6.543 -18.906 5.188 1 98.38 242 PHE B C 1
ATOM 4686 O O . PHE B 1 242 ? -6.762 -19.641 4.215 1 98.38 242 PHE B O 1
ATOM 4693 N N . PRO B 1 243 ? -5.379 -18.844 5.785 1 97.75 243 PRO B N 1
ATOM 4694 C CA . PRO B 1 243 ? -4.387 -19.828 5.355 1 97.75 243 PRO B CA 1
ATOM 4695 C C . PRO B 1 243 ? -4.828 -21.266 5.629 1 97.75 243 PRO B C 1
ATOM 4697 O O . PRO B 1 243 ? -5.453 -21.547 6.652 1 97.75 243 PRO B O 1
ATOM 4700 N N . VAL B 1 244 ? -4.496 -22.172 4.703 1 97.19 244 VAL B N 1
ATOM 4701 C CA . VAL B 1 244 ? -4.996 -23.547 4.773 1 97.19 244 VAL B CA 1
ATOM 4702 C C . VAL B 1 244 ? -3.855 -24.516 4.527 1 97.19 244 VAL B C 1
ATOM 4704 O O . VAL B 1 244 ? -3.092 -24.375 3.57 1 97.19 244 VAL B O 1
ATOM 4707 N N . LYS B 1 245 ? -3.73 -25.5 5.371 1 95.12 245 LYS B N 1
ATOM 4708 C CA . LYS B 1 245 ? -2.814 -26.594 5.113 1 95.12 245 LYS B CA 1
ATOM 4709 C C . LYS B 1 245 ? -3.375 -27.547 4.055 1 95.12 245 LYS B C 1
ATOM 4711 O O . LYS B 1 245 ? -4.586 -27.766 3.986 1 95.12 245 LYS B O 1
ATOM 4716 N N . PRO B 1 246 ? -2.504 -28.141 3.303 1 93.5 246 PRO B N 1
ATOM 4717 C CA . PRO B 1 246 ? -2.969 -29.031 2.242 1 93.5 246 PRO B CA 1
ATOM 4718 C C . PRO B 1 246 ? -3.887 -30.141 2.762 1 93.5 246 PRO B C 1
ATOM 4720 O O . PRO B 1 246 ? -4.852 -30.516 2.09 1 93.5 246 PRO B O 1
ATOM 4723 N N . ALA B 1 247 ? -3.688 -30.625 3.887 1 93.31 247 ALA B N 1
ATOM 4724 C CA . ALA B 1 247 ? -4.508 -31.688 4.477 1 93.31 247 ALA B CA 1
ATOM 4725 C C . ALA B 1 247 ? -5.941 -31.219 4.688 1 93.31 247 ALA B C 1
ATOM 4727 O O . ALA B 1 247 ? -6.859 -32.031 4.805 1 93.31 247 ALA B O 1
ATOM 4728 N N . ASP B 1 248 ? -6.109 -29.891 4.742 1 95.75 248 ASP B N 1
ATOM 4729 C CA . ASP B 1 248 ? -7.422 -29.328 5.043 1 95.75 248 ASP B CA 1
ATOM 4730 C C . ASP B 1 248 ? -8.109 -28.828 3.775 1 95.75 248 ASP B C 1
ATOM 4732 O O . ASP B 1 248 ? -9.172 -28.203 3.842 1 95.75 248 ASP B O 1
ATOM 4736 N N . PHE B 1 249 ? -7.562 -29.078 2.648 1 96.44 249 PHE B N 1
ATOM 4737 C CA . PHE B 1 249 ? -8.141 -28.594 1.396 1 96.44 249 PHE B CA 1
ATOM 4738 C C . PHE B 1 249 ? -9.562 -29.094 1.228 1 96.44 249 PHE B C 1
ATOM 4740 O O . PHE B 1 249 ? -10.453 -28.344 0.819 1 96.44 249 PHE B O 1
ATOM 4747 N N . GLY B 1 250 ? -9.758 -30.312 1.518 1 95.94 250 GLY B N 1
ATOM 4748 C CA . GLY B 1 250 ? -11.078 -30.922 1.346 1 95.94 250 GLY B CA 1
ATOM 4749 C C . GLY B 1 250 ? -12.164 -30.188 2.115 1 95.94 250 GLY B C 1
ATOM 4750 O O . GLY B 1 250 ? -13.25 -29.953 1.587 1 95.94 250 GLY B O 1
ATOM 4751 N N . ARG B 1 251 ? -11.914 -29.844 3.309 1 96.38 251 ARG B N 1
ATOM 4752 C CA . ARG B 1 251 ? -12.922 -29.203 4.145 1 96.38 251 ARG B CA 1
ATOM 4753 C C . ARG B 1 251 ? -13.219 -27.781 3.646 1 96.38 251 ARG B C 1
ATOM 4755 O O . ARG B 1 251 ? -14.375 -27.344 3.658 1 96.38 251 ARG B O 1
ATOM 4762 N N . TYR B 1 252 ? -12.219 -27.094 3.199 1 97 252 TYR B N 1
ATOM 4763 C CA . TYR B 1 252 ? -12.43 -25.734 2.758 1 97 252 TYR B CA 1
ATOM 4764 C C . TYR B 1 252 ? -13.078 -25.688 1.379 1 97 252 TYR B C 1
ATOM 4766 O O . TYR B 1 252 ? -13.781 -24.734 1.04 1 97 252 TYR B O 1
ATOM 4774 N N . GLU B 1 253 ? -12.789 -26.703 0.562 1 96.19 253 GLU B N 1
ATOM 4775 C CA . GLU B 1 253 ? -13.508 -26.797 -0.705 1 96.19 253 GLU B CA 1
ATOM 4776 C C . GLU B 1 253 ? -15.008 -26.984 -0.477 1 96.19 253 GLU B C 1
ATOM 4778 O O . GLU B 1 253 ? -15.828 -26.422 -1.206 1 96.19 253 GLU B O 1
ATOM 4783 N N . VAL B 1 254 ? -15.328 -27.797 0.49 1 96.69 254 VAL B N 1
ATOM 4784 C CA . VAL B 1 254 ? -16.734 -28.016 0.82 1 96.69 254 VAL B CA 1
ATOM 4785 C C . VAL B 1 254 ? -17.344 -26.734 1.36 1 96.69 254 VAL B C 1
ATOM 4787 O O . VAL B 1 254 ? -18.469 -26.359 0.986 1 96.69 254 VAL B O 1
ATOM 4790 N N . LEU B 1 255 ? -16.609 -26.047 2.256 1 96.94 255 LEU B N 1
ATOM 4791 C CA . LEU B 1 255 ? -17.078 -24.766 2.762 1 96.94 255 LEU B CA 1
ATOM 4792 C C . LEU B 1 255 ? -17.344 -23.781 1.617 1 96.94 255 LEU B C 1
ATOM 4794 O O . LEU B 1 255 ? -18.375 -23.125 1.576 1 96.94 255 LEU B O 1
ATOM 4798 N N . SER B 1 256 ? -16.375 -23.703 0.709 1 96.69 256 SER B N 1
ATOM 4799 C CA . SER B 1 256 ? -16.5 -22.812 -0.443 1 96.69 256 SER B CA 1
ATOM 4800 C C . SER B 1 256 ? -17.75 -23.141 -1.26 1 96.69 256 SER B C 1
ATOM 4802 O O . SER B 1 256 ? -18.469 -22.234 -1.682 1 96.69 256 SER B O 1
ATOM 4804 N N . ALA B 1 257 ? -17.953 -24.375 -1.504 1 94.75 257 ALA B N 1
ATOM 4805 C CA . ALA B 1 257 ? -19.125 -24.797 -2.254 1 94.75 257 ALA B CA 1
ATOM 4806 C C . ALA B 1 257 ? -20.406 -24.469 -1.504 1 94.75 257 ALA B C 1
ATOM 4808 O O . ALA B 1 257 ? -21.422 -24.109 -2.117 1 94.75 257 ALA B O 1
ATOM 4809 N N . ALA B 1 258 ? -20.391 -24.656 -0.23 1 95.56 258 ALA B N 1
ATOM 4810 C CA . ALA B 1 258 ? -21.578 -24.438 0.598 1 95.56 258 ALA B CA 1
ATOM 4811 C C . ALA B 1 258 ? -21.984 -22.969 0.576 1 95.56 258 ALA B C 1
ATOM 4813 O O . ALA B 1 258 ? -23.188 -22.656 0.53 1 95.56 258 ALA B O 1
ATOM 4814 N N . ILE B 1 259 ? -21.016 -22.062 0.633 1 96.62 259 ILE B N 1
ATOM 4815 C CA . ILE B 1 259 ? -21.375 -20.656 0.771 1 96.62 259 ILE B CA 1
ATOM 4816 C C . ILE B 1 259 ? -21.453 -20 -0.61 1 96.62 259 ILE B C 1
ATOM 4818 O O . ILE B 1 259 ? -22.062 -18.938 -0.768 1 96.62 259 ILE B O 1
ATOM 4822 N N . GLY B 1 260 ? -20.828 -20.547 -1.592 1 94.44 260 GLY B N 1
ATOM 4823 C CA . GLY B 1 260 ? -20.781 -20.031 -2.949 1 94.44 260 GLY B CA 1
ATOM 4824 C C . GLY B 1 260 ? -19.359 -19.812 -3.453 1 94.44 260 GLY B C 1
ATOM 4825 O O . GLY B 1 260 ? -18.578 -19.125 -2.816 1 94.44 260 GLY B O 1
ATOM 4826 N N . THR B 1 261 ? -19.078 -20.406 -4.578 1 91.69 261 THR B N 1
ATOM 4827 C CA . THR B 1 261 ? -17.719 -20.375 -5.129 1 91.69 261 THR B CA 1
ATOM 4828 C C . THR B 1 261 ? -17.734 -19.828 -6.551 1 91.69 261 THR B C 1
ATOM 4830 O O . THR B 1 261 ? -18.719 -19.984 -7.277 1 91.69 261 THR B O 1
ATOM 4833 N N . SER B 1 262 ? -16.672 -19.188 -6.914 1 87.12 262 SER B N 1
ATOM 4834 C CA . SER B 1 262 ? -16.531 -18.641 -8.258 1 87.12 262 SER B CA 1
ATOM 4835 C C . SER B 1 262 ? -16.359 -19.75 -9.289 1 87.12 262 SER B C 1
ATOM 4837 O O . SER B 1 262 ? -16.625 -19.547 -10.477 1 87.12 262 SER B O 1
ATOM 4839 N N . THR B 1 263 ? -15.922 -20.875 -8.906 1 84 263 THR B N 1
ATOM 4840 C CA . THR B 1 263 ? -15.656 -22 -9.797 1 84 263 THR B CA 1
ATOM 4841 C C . THR B 1 263 ? -16.953 -22.594 -10.32 1 84 263 THR B C 1
ATOM 4843 O O . THR B 1 263 ? -17.031 -23.016 -11.477 1 84 263 THR B O 1
ATOM 4846 N N . LEU B 1 264 ? -17.891 -22.688 -9.461 1 83.12 264 LEU B N 1
ATOM 4847 C CA . LEU B 1 264 ? -19.203 -23.219 -9.797 1 83.12 264 LEU B CA 1
ATOM 4848 C C . LEU B 1 264 ? -20.312 -22.344 -9.211 1 83.12 264 LEU B C 1
ATOM 4850 O O . LEU B 1 264 ? -20.969 -22.734 -8.242 1 83.12 264 LEU B O 1
ATOM 4854 N N . PRO B 1 265 ? -20.453 -21.266 -9.852 1 82.81 265 PRO B N 1
ATOM 4855 C CA . PRO B 1 265 ? -21.453 -20.359 -9.281 1 82.81 265 PRO B CA 1
ATOM 4856 C C . PRO B 1 265 ? -22.875 -20.906 -9.367 1 82.81 265 PRO B C 1
ATOM 4858 O O . PRO B 1 265 ? -23.234 -21.562 -10.352 1 82.81 265 PRO B O 1
ATOM 4861 N N . THR B 1 266 ? -23.5 -20.844 -8.297 1 82.56 266 THR B N 1
ATOM 4862 C CA . THR B 1 266 ? -24.906 -21.234 -8.234 1 82.56 266 THR B CA 1
ATOM 4863 C C . THR B 1 266 ? -25.75 -20.156 -7.562 1 82.56 266 THR B C 1
ATOM 4865 O O . THR B 1 266 ? -25.281 -19.5 -6.625 1 82.56 266 THR B O 1
ATOM 4868 N N . SER B 1 267 ? -26.922 -20.078 -7.996 1 83.75 267 SER B N 1
ATOM 4869 C CA . SER B 1 267 ? -27.797 -19.031 -7.508 1 83.75 267 SER B CA 1
ATOM 4870 C C . SER B 1 267 ? -28.344 -19.359 -6.125 1 83.75 267 SER B C 1
ATOM 4872 O O . SER B 1 267 ? -28.875 -18.484 -5.434 1 83.75 267 SER B O 1
ATOM 4874 N N . VAL B 1 268 ? -28.203 -20.516 -5.664 1 84.31 268 VAL B N 1
ATOM 4875 C CA . VAL B 1 268 ? -28.797 -20.922 -4.395 1 84.31 268 VAL B CA 1
ATOM 4876 C C . VAL B 1 268 ? -27.812 -20.688 -3.26 1 84.31 268 VAL B C 1
ATOM 4878 O O . VAL B 1 268 ? -28.203 -20.641 -2.09 1 84.31 268 VAL B O 1
ATOM 4881 N N . ALA B 1 269 ? -26.578 -20.5 -3.615 1 90 269 ALA B N 1
ATOM 4882 C CA . ALA B 1 269 ? -25.562 -20.328 -2.576 1 90 269 ALA B CA 1
ATOM 4883 C C . ALA B 1 269 ? -25.688 -18.953 -1.918 1 90 269 ALA B C 1
ATOM 4885 O O . ALA B 1 269 ? -25.984 -17.953 -2.588 1 90 269 ALA B O 1
ATOM 4886 N N . PRO B 1 270 ? -25.484 -18.859 -0.607 1 94.38 270 PRO B N 1
ATOM 4887 C CA . PRO B 1 270 ? -25.672 -17.625 0.163 1 94.38 270 PRO B CA 1
ATOM 4888 C C . PRO B 1 270 ? -24.875 -16.453 -0.389 1 94.38 270 PRO B C 1
ATOM 4890 O O . PRO B 1 270 ? -25.375 -15.32 -0.423 1 94.38 270 PRO B O 1
ATOM 4893 N N . LEU B 1 271 ? -23.688 -16.594 -0.875 1 95.69 271 LEU B N 1
ATOM 4894 C CA . LEU B 1 271 ? -22.859 -15.5 -1.347 1 95.69 271 LEU B CA 1
ATOM 4895 C C . LEU B 1 271 ? -23.406 -14.922 -2.645 1 95.69 271 LEU B C 1
ATOM 4897 O O . LEU B 1 271 ? -23.172 -13.75 -2.959 1 95.69 271 LEU B O 1
ATOM 4901 N N . PHE B 1 272 ? -24.094 -15.758 -3.342 1 92.56 272 PHE B N 1
ATOM 4902 C CA . PHE B 1 272 ? -24.672 -15.297 -4.598 1 92.56 272 PHE B CA 1
ATOM 4903 C C . PHE B 1 272 ? -25.688 -14.18 -4.355 1 92.56 272 PHE B C 1
ATOM 4905 O O . PHE B 1 272 ? -25.922 -13.344 -5.23 1 92.56 272 PHE B O 1
ATOM 4912 N N . LYS B 1 273 ? -26.25 -14.148 -3.213 1 94.06 273 LYS B N 1
ATOM 4913 C CA . LYS B 1 273 ? -27.25 -13.141 -2.867 1 94.06 273 LYS B CA 1
ATOM 4914 C C . LYS B 1 273 ? -26.594 -11.805 -2.529 1 94.06 273 LYS B C 1
ATOM 4916 O O . LYS B 1 273 ? -27.281 -10.789 -2.398 1 94.06 273 LYS B O 1
ATOM 4921 N N . ILE B 1 274 ? -25.328 -11.797 -2.342 1 96.62 274 ILE B N 1
ATOM 4922 C CA . ILE B 1 274 ? -24.547 -10.594 -2.09 1 96.62 274 ILE B CA 1
ATOM 4923 C C . ILE B 1 274 ? -23.844 -10.164 -3.373 1 96.62 274 ILE B C 1
ATOM 4925 O O . ILE B 1 274 ? -22.938 -10.844 -3.852 1 96.62 274 ILE B O 1
ATOM 4929 N N . PRO B 1 275 ? -24.25 -9.062 -3.891 1 94.69 275 PRO B N 1
ATOM 4930 C CA . PRO B 1 275 ? -23.672 -8.625 -5.168 1 94.69 275 PRO B CA 1
ATOM 4931 C C . PRO B 1 275 ? -22.141 -8.578 -5.133 1 94.69 275 PRO B C 1
ATOM 4933 O O . PRO B 1 275 ? -21.562 -7.922 -4.27 1 94.69 275 PRO B O 1
ATOM 4936 N N . GLY B 1 276 ? -21.531 -9.281 -6.113 1 96.06 276 GLY B N 1
ATOM 4937 C CA . GLY B 1 276 ? -20.094 -9.227 -6.289 1 96.06 276 GLY B CA 1
ATOM 4938 C C . GLY B 1 276 ? -19.344 -10.148 -5.34 1 96.06 276 GLY B C 1
ATOM 4939 O O . GLY B 1 276 ? -18.109 -10.133 -5.297 1 96.06 276 GLY B O 1
ATOM 4940 N N . ALA B 1 277 ? -20.047 -10.961 -4.543 1 97.75 277 ALA B N 1
ATOM 4941 C CA . ALA B 1 277 ? -19.406 -11.812 -3.539 1 97.75 277 ALA B CA 1
ATOM 4942 C C . ALA B 1 277 ? -19.109 -13.195 -4.105 1 97.75 277 ALA B C 1
ATOM 4944 O O . ALA B 1 277 ? -19.875 -13.727 -4.902 1 97.75 277 ALA B O 1
ATOM 4945 N N . THR B 1 278 ? -18.031 -13.758 -3.732 1 97.38 278 THR B N 1
ATOM 4946 C CA . THR B 1 278 ? -17.672 -15.125 -4.094 1 97.38 278 THR B CA 1
ATOM 4947 C C . THR B 1 278 ? -16.594 -15.664 -3.148 1 97.38 278 THR B C 1
ATOM 4949 O O . THR B 1 278 ? -16.156 -14.953 -2.24 1 97.38 278 THR B O 1
ATOM 4952 N N . SER B 1 279 ? -16.297 -16.906 -3.271 1 97.69 279 SER B N 1
ATOM 4953 C CA . SER B 1 279 ? -15.188 -17.516 -2.545 1 97.69 279 SER B CA 1
ATOM 4954 C C . SER B 1 279 ? -14.383 -18.438 -3.451 1 97.69 279 SER B C 1
ATOM 4956 O O . SER B 1 279 ? -14.844 -18.844 -4.523 1 97.69 279 SER B O 1
ATOM 4958 N N . HIS B 1 280 ? -13.219 -18.688 -3.053 1 97.56 280 HIS B N 1
ATOM 4959 C CA . HIS B 1 280 ? -12.328 -19.562 -3.797 1 97.56 280 HIS B CA 1
ATOM 4960 C C . HIS B 1 280 ? -11.188 -20.062 -2.918 1 97.56 280 HIS B C 1
ATOM 4962 O O . HIS B 1 280 ? -10.633 -19.297 -2.123 1 97.56 280 HIS B O 1
ATOM 4968 N N . LEU B 1 281 ? -10.898 -21.312 -3.049 1 97 281 LEU B N 1
ATOM 4969 C CA . LEU B 1 281 ? -9.719 -21.859 -2.387 1 97 281 LEU B CA 1
ATOM 4970 C C . LEU B 1 281 ? -8.547 -21.969 -3.355 1 97 281 LEU B C 1
ATOM 4972 O O . LEU B 1 281 ? -8.578 -22.75 -4.301 1 97 281 LEU B O 1
ATOM 4976 N N . TYR B 1 282 ? -7.59 -21.125 -3.166 1 96.81 282 TYR B N 1
ATOM 4977 C CA . TYR B 1 282 ? -6.348 -21.219 -3.926 1 96.81 282 TYR B CA 1
ATOM 4978 C C . TYR B 1 282 ? -5.449 -22.312 -3.363 1 96.81 282 TYR B C 1
ATOM 4980 O O . TYR B 1 282 ? -5.121 -22.312 -2.176 1 96.81 282 TYR B O 1
ATOM 4988 N N . LYS B 1 283 ? -5.066 -23.25 -4.184 1 94.94 283 LYS B N 1
ATOM 4989 C CA . LYS B 1 283 ? -4.316 -24.422 -3.738 1 94.94 283 LYS B CA 1
ATOM 4990 C C . LYS B 1 283 ? -2.918 -24.438 -4.352 1 94.94 283 LYS B C 1
ATOM 4992 O O . LYS B 1 283 ? -2.768 -24.328 -5.57 1 94.94 283 LYS B O 1
ATOM 4997 N N . TYR B 1 284 ? -1.941 -24.484 -3.553 1 93.19 284 TYR B N 1
ATOM 4998 C CA . TYR B 1 284 ? -0.549 -24.656 -3.951 1 93.19 284 TYR B CA 1
ATOM 4999 C C . TYR B 1 284 ? 0.027 -25.938 -3.371 1 93.19 284 TYR B C 1
ATOM 5001 O O . TYR B 1 284 ? -0.663 -26.672 -2.652 1 93.19 284 TYR B O 1
ATOM 5009 N N . LYS B 1 285 ? 1.2 -26.234 -3.781 1 86.81 285 LYS B N 1
ATOM 5010 C CA . LYS B 1 285 ? 1.836 -27.469 -3.342 1 86.81 285 LYS B CA 1
ATOM 5011 C C . LYS B 1 285 ? 1.998 -27.5 -1.825 1 86.81 285 LYS B C 1
ATOM 5013 O O . LYS B 1 285 ? 1.739 -28.516 -1.186 1 86.81 285 LYS B O 1
ATOM 5018 N N . ASP B 1 286 ? 2.387 -26.375 -1.171 1 89.56 286 ASP B N 1
ATOM 5019 C CA . ASP B 1 286 ? 2.814 -26.359 0.225 1 89.56 286 ASP B CA 1
ATOM 5020 C C . ASP B 1 286 ? 1.73 -25.766 1.127 1 89.56 286 ASP B C 1
ATOM 5022 O O . ASP B 1 286 ? 1.775 -25.938 2.348 1 89.56 286 ASP B O 1
ATOM 5026 N N . ALA B 1 287 ? 0.834 -25.109 0.583 1 95.19 287 ALA B N 1
ATOM 5027 C CA . ALA B 1 287 ? -0.219 -24.469 1.359 1 95.19 287 ALA B CA 1
ATOM 5028 C C . ALA B 1 287 ? -1.326 -23.938 0.451 1 95.19 287 ALA B C 1
ATOM 5030 O O . ALA B 1 287 ? -1.254 -24.078 -0.772 1 95.19 287 ALA B O 1
ATOM 5031 N N . GLY B 1 288 ? -2.348 -23.484 1.045 1 96.44 288 GLY B N 1
ATOM 5032 C CA . GLY B 1 288 ? -3.432 -22.828 0.323 1 96.44 288 GLY B CA 1
ATOM 5033 C C . GLY B 1 288 ? -3.949 -21.594 1.015 1 96.44 288 GLY B C 1
ATOM 5034 O O . GLY B 1 288 ? -3.463 -21.219 2.086 1 96.44 288 GLY B O 1
ATOM 5035 N N . LEU B 1 289 ? -4.828 -20.953 0.36 1 98.31 289 LEU B N 1
ATOM 5036 C CA . LEU B 1 289 ? -5.465 -19.734 0.864 1 98.31 289 LEU B CA 1
ATOM 5037 C C . LEU B 1 289 ? -6.945 -19.703 0.491 1 98.31 289 LEU B C 1
ATOM 5039 O O . LEU B 1 289 ? -7.289 -19.625 -0.69 1 98.31 289 LEU B O 1
ATOM 5043 N N . PHE B 1 290 ? -7.785 -19.875 1.488 1 98.5 290 PHE B N 1
ATOM 5044 C CA . PHE B 1 290 ? -9.219 -19.734 1.271 1 98.5 290 PHE B CA 1
ATOM 5045 C C . PHE B 1 290 ? -9.633 -18.266 1.328 1 98.5 290 PHE B C 1
ATOM 5047 O O . PHE B 1 290 ? -9.359 -17.578 2.314 1 98.5 290 PHE B O 1
ATOM 5054 N N . VAL B 1 291 ? -10.305 -17.797 0.271 1 98.81 291 VAL B N 1
ATOM 5055 C CA . VAL B 1 291 ? -10.562 -16.359 0.145 1 98.81 291 VAL B CA 1
ATOM 5056 C C . VAL B 1 291 ? -12.055 -16.125 -0.063 1 98.81 291 VAL B C 1
ATOM 5058 O O . VAL B 1 291 ? -12.688 -16.797 -0.883 1 98.81 291 VAL B O 1
ATOM 5061 N N . ILE B 1 292 ? -12.609 -15.273 0.659 1 98.69 292 ILE B N 1
ATOM 5062 C CA . ILE B 1 292 ? -13.922 -14.68 0.419 1 98.69 292 ILE B CA 1
ATOM 5063 C C . ILE B 1 292 ? -13.766 -13.234 -0.043 1 98.69 292 ILE B C 1
ATOM 5065 O O . ILE B 1 292 ? -13.078 -12.438 0.606 1 98.69 292 ILE B O 1
ATOM 5069 N N . SER B 1 293 ? -14.328 -12.883 -1.129 1 98.69 293 SER B N 1
ATOM 5070 C CA . SER B 1 293 ? -14.133 -11.539 -1.661 1 98.69 293 SER B CA 1
ATOM 5071 C C . SER B 1 293 ? -15.445 -10.922 -2.125 1 98.69 293 SER B C 1
ATOM 5073 O O . SER B 1 293 ? -16.375 -11.648 -2.486 1 98.69 293 SER B O 1
ATOM 5075 N N . VAL B 1 294 ? -15.578 -9.695 -2.039 1 98.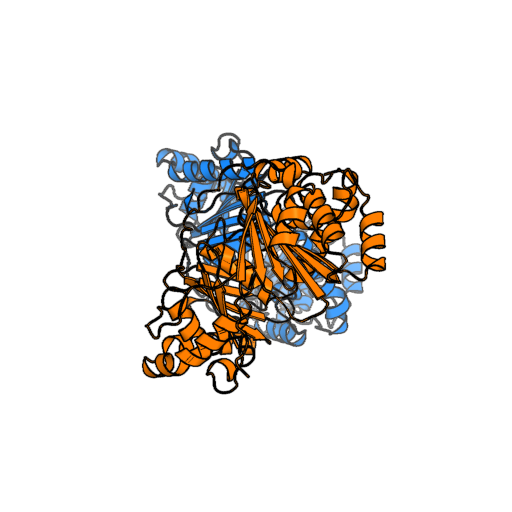75 294 VAL B N 1
ATOM 5076 C CA . VAL B 1 294 ? -16.672 -8.898 -2.559 1 98.75 294 VAL B CA 1
ATOM 5077 C C . VAL B 1 294 ? -16.125 -7.742 -3.393 1 98.75 294 VAL B C 1
ATOM 5079 O O . VAL B 1 294 ? -15.258 -7 -2.938 1 98.75 294 VAL B O 1
ATOM 5082 N N . SER B 1 295 ? -16.594 -7.566 -4.609 1 98.5 295 SER B N 1
ATOM 5083 C CA . SER B 1 295 ? -16.141 -6.496 -5.496 1 98.5 295 SER B CA 1
ATOM 5084 C C . SER B 1 295 ? -17.328 -5.703 -6.043 1 98.5 295 SER B C 1
ATOM 5086 O O . SER B 1 295 ? -18.406 -6.266 -6.285 1 98.5 295 SER B O 1
ATOM 5088 N N . GLY B 1 296 ? -17.172 -4.449 -6.211 1 98.25 296 GLY B N 1
ATOM 5089 C CA . GLY B 1 296 ? -18.219 -3.584 -6.738 1 98.25 296 GLY B CA 1
ATOM 5090 C C . GLY B 1 296 ? -18.078 -2.141 -6.293 1 98.25 296 GLY B C 1
ATOM 5091 O O . GLY B 1 296 ? -16.953 -1.627 -6.18 1 98.25 296 GLY B O 1
ATOM 5092 N N . LYS B 1 297 ? -19.203 -1.499 -6.219 1 97.44 297 LYS B N 1
ATOM 5093 C CA . LYS B 1 297 ? -19.203 -0.146 -5.672 1 97.44 297 LYS B CA 1
ATOM 5094 C C . LYS B 1 297 ? -18.797 -0.146 -4.203 1 97.44 297 LYS B C 1
ATOM 5096 O O . LYS B 1 297 ? -19.172 -1.044 -3.447 1 97.44 297 LYS B O 1
ATOM 5101 N N . ALA B 1 298 ? -18.094 0.852 -3.812 1 97.81 298 ALA B N 1
ATOM 5102 C CA . ALA B 1 298 ? -17.5 0.899 -2.479 1 97.81 298 ALA B CA 1
ATOM 5103 C C . ALA B 1 298 ? -18.547 0.665 -1.401 1 97.81 298 ALA B C 1
ATOM 5105 O O . ALA B 1 298 ? -18.328 -0.109 -0.466 1 97.81 298 ALA B O 1
ATOM 5106 N N . SER B 1 299 ? -19.672 1.318 -1.512 1 97.31 299 SER B N 1
ATOM 5107 C CA . SER B 1 299 ? -20.719 1.182 -0.514 1 97.31 299 SER B CA 1
ATOM 5108 C C . SER B 1 299 ? -21.266 -0.245 -0.47 1 97.31 299 SER B C 1
ATOM 5110 O O . SER B 1 299 ? -21.516 -0.785 0.608 1 97.31 299 SER B O 1
ATOM 5112 N N . ASP B 1 300 ? -21.438 -0.85 -1.635 1 98.06 300 ASP B N 1
ATOM 5113 C CA . ASP B 1 300 ? -21.906 -2.229 -1.722 1 98.06 300 ASP B CA 1
ATOM 5114 C C . ASP B 1 300 ? -20.875 -3.199 -1.147 1 98.06 300 ASP B C 1
ATOM 5116 O O . ASP B 1 300 ? -21.234 -4.156 -0.461 1 98.06 300 ASP B O 1
ATOM 5120 N N . VAL B 1 301 ? -19.672 -2.918 -1.466 1 98.69 301 VAL B N 1
ATOM 5121 C CA . VAL B 1 301 ? -18.578 -3.775 -0.986 1 98.69 301 VAL B CA 1
ATOM 5122 C C . VAL B 1 301 ? -18.5 -3.705 0.538 1 98.69 301 VAL B C 1
ATOM 5124 O O . VAL B 1 301 ? -18.312 -4.727 1.203 1 98.69 301 VAL B O 1
ATOM 5127 N N . ALA B 1 302 ? -18.641 -2.467 1.117 1 98.56 302 ALA B N 1
ATOM 5128 C CA . ALA B 1 302 ? -18.578 -2.281 2.564 1 98.56 302 ALA B CA 1
ATOM 5129 C C . ALA B 1 302 ? -19.656 -3.096 3.266 1 98.56 302 ALA B C 1
ATOM 5131 O O . ALA B 1 302 ? -19.391 -3.762 4.27 1 98.56 302 ALA B O 1
ATOM 5132 N N . GLN B 1 303 ? -20.812 -3.078 2.74 1 98.25 303 GLN B N 1
ATOM 5133 C CA . GLN B 1 303 ? -21.922 -3.848 3.305 1 98.25 303 GLN B CA 1
ATOM 5134 C C . GLN B 1 303 ? -21.766 -5.336 3.002 1 98.25 303 GLN B C 1
ATOM 5136 O O . GLN B 1 303 ? -21.984 -6.18 3.873 1 98.25 303 GLN B O 1
ATOM 5141 N N . GLY B 1 304 ? -21.375 -5.637 1.827 1 98.62 304 GLY B N 1
ATOM 5142 C CA . GLY B 1 304 ? -21.297 -7.008 1.351 1 98.62 304 GLY B CA 1
ATOM 5143 C C . GLY B 1 304 ? -20.266 -7.836 2.092 1 98.62 304 GLY B C 1
ATOM 5144 O O . GLY B 1 304 ? -20.5 -9.016 2.363 1 98.62 304 GLY B O 1
ATOM 5145 N N . ILE B 1 305 ? -19.125 -7.27 2.381 1 98.69 305 ILE B N 1
ATOM 5146 C CA . ILE B 1 305 ? -18.062 -8.039 3.018 1 98.69 305 ILE B CA 1
ATOM 5147 C C . ILE B 1 305 ? -18.469 -8.414 4.438 1 98.69 305 ILE B C 1
ATOM 5149 O O . ILE B 1 305 ? -18.109 -9.484 4.93 1 98.69 305 ILE B O 1
ATOM 5153 N N . ARG B 1 306 ? -19.188 -7.547 5.172 1 98.19 306 ARG B N 1
ATOM 5154 C CA . ARG B 1 306 ? -19.719 -7.871 6.488 1 98.19 306 ARG B CA 1
ATOM 5155 C C . ARG B 1 306 ? -20.703 -9.031 6.406 1 98.19 306 ARG B C 1
ATOM 5157 O O . ARG B 1 306 ? -20.656 -9.961 7.219 1 98.19 306 ARG B O 1
ATOM 5164 N N . GLN B 1 307 ? -21.531 -8.914 5.453 1 98.19 307 GLN B N 1
ATOM 5165 C CA . GLN B 1 307 ? -22.516 -9.961 5.238 1 98.19 307 GLN B CA 1
ATOM 5166 C C . GLN B 1 307 ? -21.844 -11.281 4.867 1 98.19 307 GLN B C 1
ATOM 5168 O O . GLN B 1 307 ? -22.25 -12.344 5.352 1 98.19 307 GLN B O 1
ATOM 5173 N N . ALA B 1 308 ? -20.891 -11.211 3.955 1 98.12 308 ALA B N 1
ATOM 5174 C CA . ALA B 1 308 ? -20.188 -12.414 3.51 1 98.12 308 ALA B CA 1
ATOM 5175 C C . ALA B 1 308 ? -19.484 -13.109 4.68 1 98.12 308 ALA B C 1
ATOM 5177 O O . ALA B 1 308 ? -19.484 -14.344 4.758 1 98.12 308 ALA B O 1
ATOM 5178 N N . LYS B 1 309 ? -18.844 -12.336 5.496 1 97.38 309 LYS B N 1
ATOM 5179 C CA . LYS B 1 309 ? -18.219 -12.898 6.684 1 97.38 309 LYS B CA 1
ATOM 5180 C C . LYS B 1 309 ? -19.234 -13.625 7.559 1 97.38 309 LYS B C 1
ATOM 5182 O O . LYS B 1 309 ? -18.969 -14.734 8.039 1 97.38 309 LYS B O 1
ATOM 5187 N N . LYS B 1 310 ? -20.344 -13.031 7.801 1 96.56 310 LYS B N 1
ATOM 5188 C CA . LYS B 1 310 ? -21.406 -13.641 8.602 1 96.56 310 LYS B CA 1
ATOM 5189 C C . LYS B 1 310 ? -21.891 -14.945 7.977 1 96.56 310 LYS B C 1
ATOM 5191 O O . LYS B 1 310 ? -22.172 -15.906 8.688 1 96.56 310 LYS B O 1
ATOM 5196 N N . VAL B 1 311 ? -22 -14.945 6.684 1 97 311 VAL B N 1
ATOM 5197 C CA . VAL B 1 311 ? -22.406 -16.156 5.969 1 97 311 VAL B CA 1
ATOM 5198 C C . VAL B 1 311 ? -21.438 -17.281 6.277 1 97 311 VAL B C 1
ATOM 5200 O O . VAL B 1 311 ? -21.859 -18.406 6.578 1 97 311 VAL B O 1
ATOM 5203 N N . ALA B 1 312 ? -20.156 -17.016 6.199 1 96 312 ALA B N 1
ATOM 5204 C CA . ALA B 1 312 ? -19.125 -18.031 6.445 1 96 312 ALA B CA 1
ATOM 5205 C C . ALA B 1 312 ? -19.188 -18.531 7.883 1 96 312 ALA B C 1
ATOM 5207 O O . ALA B 1 312 ? -18.906 -19.703 8.148 1 96 312 ALA B O 1
ATOM 5208 N N . GLU B 1 313 ? -19.5 -17.688 8.797 1 94.94 313 GLU B N 1
ATOM 5209 C CA . GLU B 1 313 ? -19.531 -18.031 10.211 1 94.94 313 GLU B CA 1
ATOM 5210 C C . GLU B 1 313 ? -20.812 -18.766 10.57 1 94.94 313 GLU B C 1
ATOM 5212 O O . GLU B 1 313 ? -20.891 -19.422 11.617 1 94.94 313 GLU B O 1
ATOM 5217 N N . SER B 1 314 ? -21.812 -18.719 9.734 1 94.75 314 SER B N 1
ATOM 5218 C CA . SER B 1 314 ? -23.125 -19.281 10.062 1 94.75 314 SER B CA 1
ATOM 5219 C C . SER B 1 314 ? -23.328 -20.641 9.391 1 94.75 314 SER B C 1
ATOM 5221 O O . SER B 1 314 ? -24.406 -21.234 9.516 1 94.75 314 SER B O 1
ATOM 5223 N N . VAL B 1 315 ? -22.375 -21.125 8.727 1 95.31 315 VAL B N 1
ATOM 5224 C CA . VAL B 1 315 ? -22.516 -22.391 8.016 1 95.31 315 VAL B CA 1
ATOM 5225 C C . VAL B 1 315 ? -22.688 -23.531 9.023 1 95.31 315 VAL B C 1
ATOM 5227 O O . VAL B 1 315 ? -21.938 -23.641 9.984 1 95.31 315 VAL B O 1
ATOM 5230 N N . THR B 1 316 ? -23.656 -24.406 8.781 1 94.62 316 THR B N 1
ATOM 5231 C CA . THR B 1 316 ? -23.938 -25.531 9.672 1 94.62 316 THR B CA 1
ATOM 5232 C C . THR B 1 316 ? -23.359 -26.828 9.109 1 94.62 316 THR B C 1
ATOM 5234 O O . THR B 1 316 ? -22.953 -26.875 7.949 1 94.62 316 THR B O 1
ATOM 5237 N N . SER B 1 317 ? -23.375 -27.844 10 1 94.69 317 SER B N 1
ATOM 5238 C CA . SER B 1 317 ? -22.938 -29.156 9.562 1 94.69 317 SER B CA 1
ATOM 5239 C C . SER B 1 317 ? -23.828 -29.688 8.445 1 94.69 317 SER B C 1
ATOM 5241 O O . SER B 1 317 ? -23.359 -30.406 7.555 1 94.69 317 SER B O 1
ATOM 5243 N N . SER B 1 318 ? -25.094 -29.406 8.492 1 95.31 318 SER B N 1
ATOM 5244 C CA . SER B 1 318 ? -26.031 -29.828 7.453 1 95.31 318 SER B CA 1
ATOM 5245 C C . SER B 1 318 ? -25.688 -29.172 6.117 1 95.31 318 SER B C 1
ATOM 5247 O O . SER B 1 318 ? -25.734 -29.812 5.07 1 95.31 318 SER B O 1
ATOM 5249 N N . ASP B 1 319 ? -25.391 -27.891 6.145 1 95.06 319 ASP B N 1
ATOM 5250 C CA . ASP B 1 319 ? -25 -27.172 4.93 1 95.06 319 ASP B CA 1
ATOM 5251 C C . ASP B 1 319 ? -23.766 -27.812 4.293 1 95.06 319 ASP B C 1
ATOM 5253 O O . ASP B 1 319 ? -23.703 -27.969 3.07 1 95.06 319 ASP B O 1
ATOM 5257 N N . LEU B 1 320 ? -22.828 -28.203 5.086 1 96.12 320 LEU B N 1
ATOM 5258 C CA . LEU B 1 320 ? -21.594 -28.797 4.613 1 96.12 320 LEU B CA 1
ATOM 5259 C C . LEU B 1 320 ? -21.859 -30.156 3.977 1 96.12 320 LEU B C 1
ATOM 5261 O O . LEU B 1 320 ? -21.328 -30.469 2.908 1 96.12 320 LEU B O 1
ATOM 5265 N N . SER B 1 321 ? -22.656 -30.906 4.637 1 95.69 321 SER B N 1
ATOM 5266 C CA . SER B 1 321 ? -22.984 -32.25 4.117 1 95.69 321 SER B CA 1
ATOM 5267 C C . SER B 1 321 ? -23.672 -32.156 2.758 1 95.69 321 SER B C 1
ATOM 5269 O O . SER B 1 321 ? -23.375 -32.938 1.858 1 95.69 321 SER B O 1
ATOM 5271 N N . LYS B 1 322 ? -24.5 -31.25 2.615 1 94.19 322 LYS B N 1
ATOM 5272 C CA . LYS B 1 322 ? -25.234 -31.078 1.369 1 94.19 322 LYS B CA 1
ATOM 5273 C C . LYS B 1 322 ? -24.328 -30.578 0.25 1 94.19 322 LYS B C 1
ATOM 5275 O O . LYS B 1 322 ? -24.609 -30.781 -0.93 1 94.19 322 LYS B O 1
ATOM 5280 N N . ALA B 1 323 ? -23.25 -29.938 0.646 1 94.69 323 ALA B N 1
ATOM 5281 C CA . ALA B 1 323 ? -22.375 -29.281 -0.333 1 94.69 323 ALA B CA 1
ATOM 5282 C C . ALA B 1 323 ? -21.281 -30.219 -0.813 1 94.69 323 ALA B C 1
ATOM 5284 O O . ALA B 1 323 ? -20.5 -29.875 -1.689 1 94.69 323 ALA B O 1
ATOM 5285 N N . VAL B 1 324 ? -21.156 -31.391 -0.306 1 95 324 VAL B N 1
ATOM 5286 C CA . VAL B 1 324 ? -20.062 -32.312 -0.598 1 95 324 VAL B CA 1
ATOM 5287 C C . VAL B 1 324 ? -20.062 -32.656 -2.086 1 95 324 VAL B C 1
ATOM 5289 O O . VAL B 1 324 ? -19.016 -32.656 -2.73 1 95 324 VAL B O 1
ATOM 5292 N N . LYS B 1 325 ? -21.219 -32.969 -2.682 1 91.81 325 LYS B N 1
ATOM 5293 C CA . LYS B 1 325 ? -21.297 -33.344 -4.094 1 91.81 325 LYS B CA 1
ATOM 5294 C C . LYS B 1 325 ? -20.891 -32.156 -4.988 1 91.81 325 LYS B C 1
ATOM 5296 O O . LYS B 1 325 ? -20.203 -32.344 -5.992 1 91.81 325 LYS B O 1
ATOM 5301 N N . SER B 1 326 ? -21.406 -31.047 -4.648 1 91.31 326 SER B N 1
ATOM 5302 C CA . SER B 1 326 ? -21.031 -29.844 -5.398 1 91.31 326 SER B CA 1
ATOM 5303 C C . SER B 1 326 ? -19.516 -29.609 -5.316 1 91.31 326 SER B C 1
ATOM 5305 O O . SER B 1 326 ? -18.906 -29.188 -6.297 1 91.31 326 SER B O 1
ATOM 5307 N N . ALA B 1 327 ? -18.953 -29.812 -4.148 1 93.06 327 ALA B N 1
ATOM 5308 C CA . ALA B 1 327 ? -17.5 -29.672 -3.973 1 93.06 327 ALA B CA 1
ATOM 5309 C C . ALA B 1 327 ? -16.75 -30.672 -4.844 1 93.06 327 ALA B C 1
ATOM 5311 O O . ALA B 1 327 ? -15.711 -30.328 -5.426 1 93.06 327 ALA B O 1
ATOM 5312 N N . GLU B 1 328 ? -17.234 -31.844 -4.891 1 91.56 328 GLU B N 1
ATOM 5313 C CA . GLU B 1 328 ? -16.609 -32.844 -5.742 1 91.56 328 GLU B CA 1
ATOM 5314 C C . GLU B 1 328 ? -16.578 -32.406 -7.199 1 91.56 328 GLU B C 1
ATOM 5316 O O . GLU B 1 328 ? -15.562 -32.562 -7.879 1 91.56 328 GLU B O 1
ATOM 5321 N N . LEU B 1 329 ? -17.656 -31.891 -7.656 1 88.69 329 LEU B N 1
ATOM 5322 C CA . LEU B 1 329 ? -17.734 -31.391 -9.023 1 88.69 329 LEU B CA 1
ATOM 5323 C C . LEU B 1 329 ? -16.766 -30.219 -9.219 1 88.69 329 LEU B C 1
ATOM 5325 O O . LEU B 1 329 ? -16.078 -30.156 -10.242 1 88.69 329 LEU B O 1
ATOM 5329 N N . SER B 1 330 ? -16.766 -29.359 -8.25 1 88.19 330 SER B N 1
ATOM 5330 C CA . SER B 1 330 ? -15.859 -28.203 -8.312 1 88.19 330 SER B CA 1
ATOM 5331 C C . SER B 1 330 ? -14.398 -28.656 -8.398 1 88.19 330 SER B C 1
ATOM 5333 O O . SER B 1 330 ? -13.633 -28.125 -9.203 1 88.19 330 SER B O 1
ATOM 5335 N N . ILE B 1 331 ? -14.031 -29.562 -7.594 1 87.88 331 ILE B N 1
ATOM 5336 C CA . ILE B 1 331 ? -12.672 -30.109 -7.574 1 87.88 331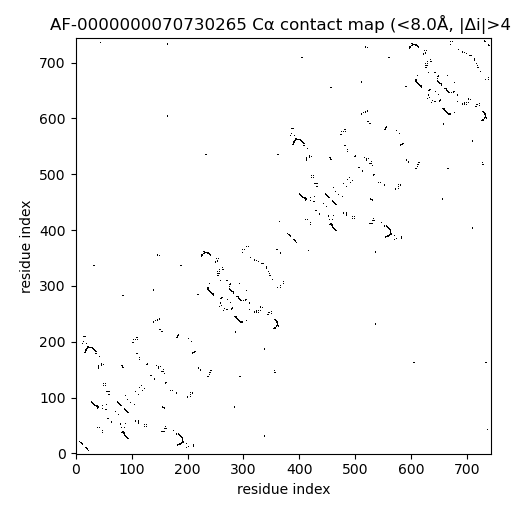 ILE B CA 1
ATOM 5337 C C . ILE B 1 331 ? -12.336 -30.719 -8.93 1 87.88 331 ILE B C 1
ATOM 5339 O O . ILE B 1 331 ? -11.25 -30.5 -9.469 1 87.88 331 ILE B O 1
ATOM 5343 N N . ALA B 1 332 ? -13.242 -31.453 -9.461 1 83.31 332 ALA B N 1
ATOM 5344 C CA . ALA B 1 332 ? -13.047 -32.094 -10.766 1 83.31 332 ALA B CA 1
ATOM 5345 C C . ALA B 1 332 ? -12.828 -31.047 -11.852 1 83.31 332 ALA B C 1
ATOM 5347 O O . ALA B 1 332 ? -12 -31.234 -12.75 1 83.31 332 ALA B O 1
ATOM 5348 N N . LEU B 1 333 ? -13.539 -29.938 -11.789 1 81.38 333 LEU B N 1
ATOM 5349 C CA . LEU B 1 333 ? -13.422 -28.859 -12.766 1 81.38 333 LEU B CA 1
ATOM 5350 C C . LEU B 1 333 ? -12.078 -28.141 -12.633 1 81.38 333 LEU B C 1
ATOM 5352 O O . LEU B 1 333 ? -11.57 -27.594 -13.609 1 81.38 333 LEU B O 1
ATOM 5356 N N . GLN B 1 334 ? -11.547 -28.172 -11.484 1 82.5 334 GLN B N 1
ATOM 5357 C CA . GLN B 1 334 ? -10.297 -27.469 -11.211 1 82.5 334 GLN B CA 1
ATOM 5358 C C . GLN B 1 334 ? -9.086 -28.359 -11.508 1 82.5 334 GLN B C 1
ATOM 5360 O O . GLN B 1 334 ? -7.969 -27.859 -11.664 1 82.5 334 GLN B O 1
ATOM 5365 N N . SER B 1 335 ? -9.336 -29.594 -11.469 1 73.81 335 SER B N 1
ATOM 5366 C CA . SER B 1 335 ? -8.25 -30.547 -11.641 1 73.81 335 SER B CA 1
ATOM 5367 C C . SER B 1 335 ? -7.793 -30.609 -13.094 1 73.81 335 SER B C 1
ATOM 5369 O O . SER B 1 335 ? -8.602 -30.797 -14 1 73.81 335 SER B O 1
ATOM 5371 N N . LYS B 1 336 ? -6.613 -30.266 -13.281 1 69.31 336 LYS B N 1
ATOM 5372 C CA . LYS B 1 336 ? -5.996 -30.312 -14.602 1 69.31 336 LYS B CA 1
ATOM 5373 C C . LYS B 1 336 ? -4.973 -31.438 -14.688 1 69.31 336 LYS B C 1
ATOM 5375 O O . LYS B 1 336 ? -4.5 -31.938 -13.664 1 69.31 336 LYS B O 1
ATOM 5380 N N . VAL B 1 337 ? -4.762 -31.891 -15.898 1 62.06 337 VAL B N 1
ATOM 5381 C CA . VAL B 1 337 ? -3.791 -32.969 -16.109 1 62.06 337 VAL B CA 1
ATOM 5382 C C . VAL B 1 337 ? -2.439 -32.562 -15.531 1 62.06 337 VAL B C 1
ATOM 5384 O O . VAL B 1 337 ? -1.762 -33.375 -14.891 1 62.06 337 VAL B O 1
ATOM 5387 N N . ALA B 1 338 ? -2.121 -31.281 -15.68 1 62.88 338 ALA B N 1
ATOM 5388 C CA . ALA B 1 338 ? -0.83 -30.781 -15.219 1 62.88 338 ALA B CA 1
ATOM 5389 C C . ALA B 1 338 ? -0.834 -30.562 -13.711 1 62.88 338 ALA B C 1
ATOM 5391 O O . ALA B 1 338 ? 0.226 -30.484 -13.086 1 62.88 338 ALA B O 1
ATOM 5392 N N . HIS B 1 339 ? -2.008 -30.453 -13.148 1 67.69 339 HIS B N 1
ATOM 5393 C CA . HIS B 1 339 ? -2.141 -30.234 -11.711 1 67.69 339 HIS B CA 1
ATOM 5394 C C . HIS B 1 339 ? -3.309 -31.031 -11.133 1 67.69 339 HIS B C 1
ATOM 5396 O O . HIS B 1 339 ? -4.352 -30.453 -10.812 1 67.69 339 HIS B O 1
ATOM 5402 N N . PRO B 1 340 ? -3.039 -32.375 -10.969 1 70.88 340 PRO B N 1
ATOM 5403 C CA . PRO B 1 340 ? -4.121 -33.188 -10.414 1 70.88 340 PRO B CA 1
ATOM 5404 C C . PRO B 1 340 ? -4.352 -32.938 -8.93 1 70.88 340 PRO B C 1
ATOM 5406 O O . PRO B 1 340 ? -3.395 -32.719 -8.18 1 70.88 340 PRO B O 1
ATOM 5409 N N . LEU B 1 341 ? -5.594 -32.688 -8.633 1 75.25 341 LEU B N 1
ATOM 5410 C CA . LEU B 1 341 ? -5.961 -32.531 -7.227 1 75.25 341 LEU B CA 1
ATOM 5411 C C . LEU B 1 341 ? -6.328 -33.875 -6.598 1 75.25 341 LEU B C 1
ATOM 5413 O O . LEU B 1 341 ? -7.195 -34.594 -7.109 1 75.25 341 LEU B O 1
ATOM 5417 N N . GLU B 1 342 ? -5.594 -34.281 -5.613 1 76.5 342 GLU B N 1
ATOM 5418 C CA . GLU B 1 342 ? -5.719 -35.656 -5.086 1 76.5 342 GLU B CA 1
ATOM 5419 C C . GLU B 1 342 ? -6.465 -35.656 -3.756 1 76.5 342 GLU B C 1
ATOM 5421 O O . GLU B 1 342 ? -6.414 -36.625 -3.016 1 76.5 342 GLU B O 1
ATOM 5426 N N . PHE B 1 343 ? -7.07 -34.656 -3.426 1 84.12 343 PHE B N 1
ATOM 5427 C CA . PHE B 1 343 ? -7.773 -34.688 -2.148 1 84.12 343 PHE B CA 1
ATOM 5428 C C . PHE B 1 343 ? -9.273 -34.844 -2.357 1 84.12 343 PHE B C 1
ATOM 5430 O O . PHE B 1 343 ? -9.789 -34.562 -3.439 1 84.12 343 PHE B O 1
ATOM 5437 N N . LYS B 1 344 ? -9.93 -35.375 -1.31 1 88.56 344 LYS B N 1
ATOM 5438 C CA . LYS B 1 344 ? -11.375 -35.562 -1.346 1 88.56 344 LYS B CA 1
ATOM 5439 C C . LYS B 1 344 ? -12.086 -34.531 -0.477 1 88.56 344 LYS B C 1
ATOM 5441 O O . LYS B 1 344 ? -11.586 -34.156 0.584 1 88.56 344 LYS B O 1
ATOM 5446 N N . PRO B 1 345 ? -13.227 -34.156 -0.975 1 92.88 345 PRO B N 1
ATOM 5447 C CA . PRO B 1 345 ? -14.016 -33.281 -0.135 1 92.88 345 PRO B CA 1
ATOM 5448 C C . PRO B 1 345 ? -14.469 -33.906 1.173 1 92.88 345 PRO B C 1
ATOM 5450 O O . PRO B 1 345 ? -14.797 -35.094 1.194 1 92.88 345 PRO B O 1
ATOM 5453 N N . THR B 1 346 ? -14.445 -33.156 2.213 1 91.44 346 THR B N 1
ATOM 5454 C CA . THR B 1 346 ? -14.859 -33.656 3.527 1 91.44 346 THR B CA 1
ATOM 5455 C C . THR B 1 346 ? -15.797 -32.656 4.199 1 91.44 346 THR B C 1
ATOM 5457 O O . THR B 1 346 ? -15.484 -31.469 4.312 1 91.44 346 THR B O 1
ATOM 5460 N N . ALA B 1 347 ? -16.922 -33.219 4.625 1 93.31 347 ALA B N 1
ATOM 5461 C CA . ALA B 1 347 ? -17.875 -32.375 5.348 1 93.31 347 ALA B CA 1
ATOM 5462 C C . ALA B 1 347 ? -17.438 -32.156 6.797 1 93.31 347 ALA B C 1
ATOM 5464 O O . ALA B 1 347 ? -17.953 -32.812 7.707 1 93.31 347 ALA B O 1
ATOM 5465 N N . ALA B 1 348 ? -16.453 -31.438 7.055 1 91.19 348 ALA B N 1
ATOM 5466 C CA . ALA B 1 348 ? -15.945 -31.109 8.383 1 91.19 348 ALA B CA 1
ATOM 5467 C C . ALA B 1 348 ? -15.852 -29.594 8.586 1 91.19 348 ALA B C 1
ATOM 5469 O O . ALA B 1 348 ? -15.82 -28.844 7.613 1 91.19 348 ALA B O 1
ATOM 5470 N N . ASP B 1 349 ? -15.844 -29.25 9.812 1 90.62 349 ASP B N 1
ATOM 5471 C CA . ASP B 1 349 ? -15.789 -27.844 10.148 1 90.62 349 ASP B CA 1
ATOM 5472 C C . ASP B 1 349 ? -14.477 -27.219 9.68 1 90.62 349 ASP B C 1
ATOM 5474 O O . ASP B 1 349 ? -13.406 -27.781 9.867 1 90.62 349 ASP B O 1
ATOM 5478 N N . ALA B 1 350 ? -14.594 -26.109 9.016 1 92.31 350 ALA B N 1
ATOM 5479 C CA . ALA B 1 350 ? -13.461 -25.312 8.578 1 92.31 350 ALA B CA 1
ATOM 5480 C C . ALA B 1 350 ? -13.375 -24 9.359 1 92.31 350 ALA B C 1
ATOM 5482 O O . ALA B 1 350 ? -14.234 -23.125 9.211 1 92.31 350 ALA B O 1
ATOM 5483 N N . PRO B 1 351 ? -12.391 -23.844 10.18 1 90.25 351 PRO B N 1
ATOM 5484 C CA . PRO B 1 351 ? -12.281 -22.625 11 1 90.25 351 PRO B CA 1
ATOM 5485 C C . PRO B 1 351 ? -12.18 -21.359 10.164 1 90.25 351 PRO B C 1
ATOM 5487 O O . PRO B 1 351 ? -11.414 -21.312 9.195 1 90.25 351 PRO B O 1
ATOM 5490 N N . VAL B 1 352 ? -13 -20.344 10.57 1 93.69 352 VAL B N 1
ATOM 5491 C CA . VAL B 1 352 ? -12.992 -19.062 9.875 1 93.69 352 VAL B CA 1
ATOM 5492 C C . VAL B 1 352 ? -12.875 -17.922 10.883 1 93.69 352 VAL B C 1
ATOM 5494 O O . VAL B 1 352 ? -13.414 -16.828 10.656 1 93.69 352 VAL B O 1
ATOM 5497 N N . LYS B 1 353 ? -12.25 -18.016 11.938 1 89.44 353 LYS B N 1
ATOM 5498 C CA . LYS B 1 353 ? -12.164 -17.016 12.992 1 89.44 353 LYS B CA 1
ATOM 5499 C C . LYS B 1 353 ? -10.953 -16.109 12.789 1 89.44 353 LYS B C 1
ATOM 5501 O O . LYS B 1 353 ? -11.086 -14.875 12.766 1 89.44 353 LYS B O 1
ATOM 5506 N N . ASP B 1 354 ? -9.711 -16.656 12.719 1 94.44 354 ASP B N 1
ATOM 5507 C CA . ASP B 1 354 ? -8.492 -15.875 12.523 1 94.44 354 ASP B CA 1
ATOM 5508 C C . ASP B 1 354 ? -8.25 -15.594 11.039 1 94.44 354 ASP B C 1
ATOM 5510 O O . ASP B 1 354 ? -7.73 -16.453 10.32 1 94.44 354 ASP B O 1
ATOM 5514 N N . PHE B 1 355 ? -8.625 -14.336 10.656 1 97.62 355 PHE B N 1
ATOM 5515 C CA . PHE B 1 355 ? -8.555 -14.047 9.234 1 97.62 355 PHE B CA 1
ATOM 5516 C C . PHE B 1 355 ? -7.648 -12.852 8.961 1 97.62 355 PHE B C 1
ATOM 5518 O O . PHE B 1 355 ? -7.363 -12.07 9.875 1 97.62 355 PHE B O 1
ATOM 5525 N N . ASN B 1 356 ? -7.105 -12.781 7.824 1 98.62 356 ASN B N 1
ATOM 5526 C CA . ASN B 1 356 ? -6.473 -11.586 7.277 1 98.62 356 ASN B CA 1
ATOM 5527 C C . ASN B 1 356 ? -7.441 -10.789 6.41 1 98.62 356 ASN B C 1
ATOM 5529 O O . ASN B 1 356 ? -8.375 -11.352 5.836 1 98.62 356 ASN B O 1
ATOM 5533 N N . TYR B 1 357 ? -7.262 -9.508 6.375 1 98.75 357 TYR B N 1
ATOM 5534 C CA . TYR B 1 357 ? -8.219 -8.656 5.676 1 98.75 357 TYR B CA 1
ATOM 5535 C C . TYR B 1 357 ? -7.504 -7.645 4.793 1 98.75 357 TYR B C 1
ATOM 5537 O O . TYR B 1 357 ? -6.535 -7.012 5.223 1 98.75 357 TYR B O 1
ATOM 5545 N N . VAL B 1 358 ? -7.926 -7.516 3.537 1 98.88 358 VAL B N 1
ATOM 5546 C CA . VAL B 1 358 ? -7.395 -6.516 2.617 1 98.88 358 VAL B CA 1
ATOM 5547 C C . VAL B 1 358 ? -8.547 -5.715 2.006 1 98.88 358 VAL B C 1
ATOM 5549 O O . VAL B 1 358 ? -9.531 -6.289 1.535 1 98.88 358 VAL B O 1
ATOM 5552 N N . ALA B 1 359 ? -8.508 -4.445 2.033 1 98.88 359 ALA B N 1
ATOM 5553 C CA . ALA B 1 359 ? -9.445 -3.541 1.366 1 98.88 359 ALA B CA 1
ATOM 5554 C C . ALA B 1 359 ? -8.75 -2.762 0.252 1 98.88 359 ALA B C 1
ATOM 5556 O O . ALA B 1 359 ? -7.711 -2.137 0.477 1 98.88 359 ALA B O 1
ATOM 5557 N N . VAL B 1 360 ? -9.281 -2.803 -0.914 1 98.81 360 VAL B N 1
ATOM 5558 C CA . VAL B 1 360 ? -8.742 -2.086 -2.068 1 98.81 360 VAL B CA 1
ATOM 5559 C C . VAL B 1 360 ? -9.82 -1.172 -2.652 1 98.81 360 VAL B C 1
ATOM 5561 O O . VAL B 1 360 ? -10.93 -1.62 -2.953 1 98.81 360 VAL B O 1
ATOM 5564 N N . GLY B 1 361 ? -9.562 0.102 -2.814 1 98.56 361 GLY B N 1
ATOM 5565 C CA . GLY B 1 361 ? -10.516 1.018 -3.428 1 98.56 361 GLY B CA 1
ATOM 5566 C C . GLY B 1 361 ? -10.742 2.277 -2.613 1 98.56 361 GLY B C 1
ATOM 5567 O O . GLY B 1 361 ? -9.781 2.953 -2.229 1 98.56 361 GLY B O 1
ATOM 5568 N N . ASP B 1 362 ? -12 2.643 -2.418 1 98.19 362 ASP B N 1
ATOM 5569 C CA . ASP B 1 362 ? -12.344 3.832 -1.644 1 98.19 362 ASP B CA 1
ATOM 5570 C C . ASP B 1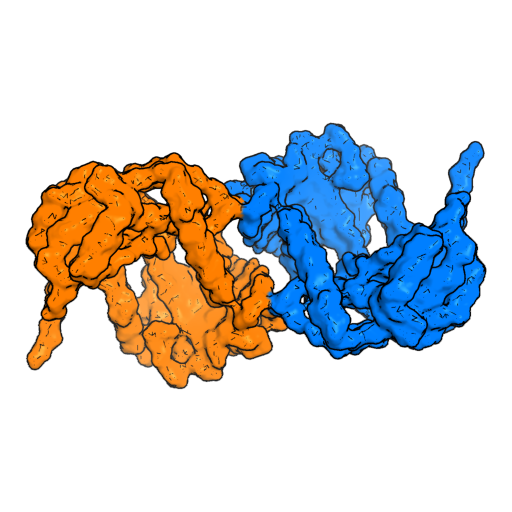 362 ? -12.242 3.559 -0.145 1 98.19 362 ASP B C 1
ATOM 5572 O O . ASP B 1 362 ? -13.211 3.146 0.485 1 98.19 362 ASP B O 1
ATOM 5576 N N . LEU B 1 363 ? -11.109 3.885 0.401 1 98 363 LEU B N 1
ATOM 5577 C CA . LEU B 1 363 ? -10.789 3.531 1.78 1 98 363 LEU B CA 1
ATOM 5578 C C . LEU B 1 363 ? -11.562 4.406 2.76 1 98 363 LEU B C 1
ATOM 5580 O O . LEU B 1 363 ? -11.633 4.098 3.951 1 98 363 LEU B O 1
ATOM 5584 N N . ASN B 1 364 ? -12.086 5.535 2.195 1 96.94 364 ASN B N 1
ATOM 5585 C CA . ASN B 1 364 ? -12.945 6.359 3.035 1 96.94 364 ASN B CA 1
ATOM 5586 C C . ASN B 1 364 ? -14.219 5.617 3.432 1 96.94 364 ASN B C 1
ATOM 5588 O O . ASN B 1 364 ? -14.82 5.91 4.469 1 96.94 364 ASN B O 1
ATOM 5592 N N . VAL B 1 365 ? -14.609 4.656 2.66 1 97.5 365 VAL B N 1
ATOM 5593 C CA . VAL B 1 365 ? -15.898 3.99 2.824 1 97.5 365 VAL B CA 1
ATOM 5594 C C . VAL B 1 365 ? -15.688 2.57 3.346 1 97.5 365 VAL B C 1
ATOM 5596 O O . VAL B 1 365 ? -16.469 2.084 4.172 1 97.5 365 VAL B O 1
ATOM 5599 N N . LEU B 1 366 ? -14.688 1.859 2.891 1 98.5 366 LEU B N 1
ATOM 5600 C CA . LEU B 1 366 ? -14.469 0.448 3.191 1 98.5 366 LEU B CA 1
ATOM 5601 C C . LEU B 1 366 ? -14.148 0.25 4.668 1 98.5 366 LEU B C 1
ATOM 5603 O O . LEU B 1 366 ? -13.398 1.029 5.258 1 98.5 366 LEU B O 1
ATOM 5607 N N . PRO B 1 367 ? -14.656 -0.768 5.254 1 98.25 367 PRO B N 1
ATOM 5608 C CA . PRO B 1 367 ? -14.5 -0.974 6.695 1 98.25 367 PRO B CA 1
ATOM 5609 C C . PRO B 1 367 ? -13.117 -1.509 7.066 1 98.25 367 PRO B C 1
ATOM 5611 O O . PRO B 1 367 ? -12.406 -2.029 6.203 1 98.25 367 PRO B O 1
ATOM 5614 N N . PHE B 1 368 ? -12.734 -1.3 8.336 1 97.81 368 PHE B N 1
ATOM 5615 C CA . PHE B 1 368 ? -11.562 -1.958 8.914 1 97.81 368 PHE B CA 1
ATOM 5616 C C . PHE B 1 368 ? -11.891 -3.393 9.305 1 97.81 368 PHE B C 1
ATOM 5618 O O . PHE B 1 368 ? -13.062 -3.756 9.43 1 97.81 368 PHE B O 1
ATOM 5625 N N . ALA B 1 369 ? -10.875 -4.184 9.484 1 97.5 369 ALA B N 1
ATOM 5626 C CA . ALA B 1 369 ? -11.031 -5.582 9.875 1 97.5 369 ALA B CA 1
ATOM 5627 C C . ALA B 1 369 ? -11.836 -5.695 11.172 1 97.5 369 ALA B C 1
ATOM 5629 O O . ALA B 1 369 ? -12.664 -6.598 11.312 1 97.5 369 ALA B O 1
ATOM 5630 N N . SER B 1 370 ? -11.641 -4.777 12.125 1 95.5 370 SER B N 1
ATOM 5631 C CA . SER B 1 370 ? -12.281 -4.812 13.438 1 95.5 370 SER B CA 1
ATOM 5632 C C . SER B 1 370 ? -13.781 -4.551 13.328 1 95.5 370 SER B C 1
ATOM 5634 O O . SER B 1 370 ? -14.523 -4.801 14.273 1 95.5 370 SER B O 1
ATOM 5636 N N . GLU B 1 371 ? -14.18 -4.043 12.211 1 96 371 GLU B N 1
ATOM 5637 C CA . GLU B 1 371 ? -15.586 -3.703 12.016 1 96 371 GLU B CA 1
ATOM 5638 C C . GLU B 1 371 ? -16.328 -4.84 11.328 1 96 371 GLU B C 1
ATOM 5640 O O . GLU B 1 371 ? -17.516 -4.707 11.023 1 96 371 GLU B O 1
ATOM 5645 N N . LEU B 1 372 ? -15.648 -5.918 11.047 1 96.06 372 LEU B N 1
ATOM 5646 C CA . LEU B 1 372 ? -16.25 -7.059 10.367 1 96.06 372 LEU B CA 1
ATOM 5647 C C . LEU B 1 372 ? -16.797 -8.055 11.375 1 96.06 372 LEU B C 1
ATOM 5649 O O . LEU B 1 372 ? -17.703 -8.836 11.055 1 96.06 372 LEU B O 1
#

Solvent-accessible surface area (backbone atoms only — not comparable to full-atom values): 37702 Å² total; per-residue (Å²): 133,75,82,73,71,59,61,71,43,77,51,68,47,94,39,45,30,33,36,37,21,28,58,46,94,56,74,48,21,40,44,33,41,37,29,50,64,36,4,12,32,34,78,56,60,13,46,24,33,51,51,27,53,51,49,66,38,43,30,84,87,42,47,27,64,55,51,53,51,52,31,53,74,65,65,35,47,74,47,53,41,63,39,52,58,21,27,35,39,40,34,37,34,46,50,88,47,48,62,60,53,47,33,49,55,16,32,48,69,61,35,52,57,75,47,68,66,52,39,66,67,46,31,48,55,53,46,46,51,51,35,51,59,47,54,66,34,32,59,53,42,33,51,49,48,44,32,23,61,31,36,60,50,40,73,11,37,46,62,49,42,49,78,28,43,83,77,55,59,67,57,48,50,52,50,47,67,74,40,56,20,16,48,32,31,37,38,26,30,38,23,44,57,54,70,59,50,52,51,44,42,63,71,25,40,48,59,73,29,50,34,71,75,70,78,79,85,67,78,72,59,82,45,66,65,40,66,49,77,43,77,30,59,78,52,13,20,35,39,39,37,32,82,36,53,60,90,47,45,20,21,46,42,9,49,28,41,38,39,20,19,68,86,59,71,45,83,84,19,64,28,52,76,33,74,55,34,34,20,46,72,47,78,52,92,66,33,28,39,38,34,41,36,13,37,35,56,37,70,53,22,38,53,33,43,39,50,48,49,49,52,68,71,63,66,47,73,66,49,23,54,68,13,34,64,56,19,46,51,44,50,57,71,64,37,35,91,82,48,71,68,87,72,61,60,35,72,50,90,60,92,82,78,74,39,26,32,23,38,20,6,27,65,84,61,40,68,58,74,91,75,90,134,76,81,74,73,60,60,72,44,77,51,68,47,94,40,45,30,34,35,37,20,28,56,46,93,56,75,46,21,39,44,34,40,38,29,53,64,36,4,13,31,35,78,57,59,13,46,25,32,50,52,27,53,51,50,66,37,45,29,83,88,41,48,26,67,54,50,53,52,52,31,54,74,63,65,34,47,74,47,52,39,65,40,54,60,21,27,35,40,40,34,38,34,47,50,89,48,48,64,59,52,47,34,50,55,18,32,46,69,60,34,52,57,77,46,67,66,52,39,67,68,46,32,48,54,53,45,46,52,52,34,51,60,48,55,66,34,32,59,53,44,33,50,50,49,45,33,24,61,30,36,62,49,40,74,11,38,46,61,50,43,51,76,27,42,82,78,55,60,68,57,51,50,50,48,46,67,74,39,55,20,16,48,31,30,37,37,26,30,39,23,43,57,53,69,60,51,52,50,44,43,62,72,26,41,50,58,73,28,51,32,73,71,69,77,80,86,68,76,72,59,81,46,66,66,40,65,49,76,43,78,30,59,79,53,12,21,36,38,39,36,33,80,36,52,61,92,48,45,20,21,46,43,9,49,28,42,38,39,18,19,67,86,60,70,45,84,83,20,64,26,53,76,32,73,54,34,34,20,45,71,48,77,51,92,65,31,29,40,40,35,41,37,14,38,34,54,37,70,54,21,37,54,32,42,38,51,49,50,50,52,68,73,63,65,47,72,66,47,24,56,69,13,34,64,56,19,46,52,44,50,58,72,64,37,35,92,83,49,70,68,88,72,61,60,36,70,50,91,60,92,80,79,73,38,27,33,24,39,20,7,29,64,84,62,39,69,58,74,91,76,89

Secondary structure (DSSP, 8-state):
-------EEEEE-TTS-EEEEE--SSSEEEEEEEEGGGSTTSSSTTHHHHHHHHTTS-BSS--HHHHHHHHHHHT-EEEEEE-SS-EEEEEEEEGGGHHHHHHHHHHHHHHB---HHHIIIIIHHHHHHHHHHHHTSHHHHHHHHHHHHHHSSGGGS-SS--TTS---HHHHHHHHHHH--GGGEEEEEESS-HHHHHHHHHTSGGGGS----PPPPPPPPP--S-EEEEE-SSSEEEEEEEEE-GGGHHHHHHHHHHH--SSS--TTSGGGGSTTEEEEEEE-SS-EEEEEEEEESHHHHHHHHHHHHHHHHT--HHHHHHHHHHHHHHHHHH--SSS-------------SS-EEEEEE-TTTSPPGGG-/-------EEEEE-TTS-EEEEE--SSSEEEEEEEEGGGSTTSSSTTHHHHHHHHTTS-BSS--HHHHHHHHHHHT-EEEEEE-SS-EEEEEEEEGGGHHHHHHHHHHHHHHB---HHHIIIIIHHHHHHHHHHHHTSHHHHHHHHHHHHHHSSGGGS-SS--TTS---HHHHHHHHHHH--GGGEEEEEESS-HHHHHHHHHTSGGGGS----PPPPPPPPP--S-EEEEE-SSSEEEEEEEEE-GGGHHHHHHHHHHH--SSS--TTSGGGGSTTEEEEEEE-SS-EEEEEEEEESHHHHHHHHHHHHHHHHT--HHHHHHHHHHHHHHHHHH--SSS-------------SS-EEEEEE-TTTSPPGGG-

Organism: Candida parapsilosis (strain CDC 317 / ATCC MYA-4646) (NCBI:txid578454)